Protein AF-A0A554J315-F1 (afdb_monomer_lite)

Secondary structure (DSSP, 8-state):
---------------EEEEEEEEEEEEEEEEEEEEEE-STT-EETTSPBPEEPPPPTT-----TT---EESSTT--EEEEEEEEE---SEEEEEEEEEEEESEEEEEETTEEEEEE-SS-TTSTTS-EEEEPPGGG--SS-EEEEEEEEEPPPBPTTSPBPP--TTTS--EEEEEEEEEEEEEEEEEEEEEEEEEEEEEEEEEEE-----EEPPPBPPPPPPPPPEE--SSS----S--PBPPPPPPPP----EEEE----EEEEEEEEES-EEEEEE-TT-SSS-----EEEEEEEEEEEEEEEEEEE-----EEPPPBPPPPPPPPPEE-----------------PBPPPPPPPPPP--EEEE----EEEEEEEEES-EEEEEE-

Foldseek 3Di:
DDDPDDDDDFDADDKDKDKDKDKDKDKDKDKDKDKFWADQPWAWPVRQGWDFDDDDPLQAADDPPYTWTDRAFQDFFKTKIKDKDADDAAFPWKKKKKAWQAWKWKAKLNHGFDIDDGHRSRHNVNIDMTIGDSVSDDHDMMMIMMIGGQHFDADPVRDGDRDGCNGGTTTMTMMMMTMHIQIAIAIEIEIAMEIEGEGEAAWAWEAAPEAWAFWAWAAWAQWADEDDPDDDDDPPPDAKAHTAAIADFAGTEAEAEAWIAIEAEAEAEEQADAAEAAPPPDPDDRPDYHYHYHYHFHYHYHYHWHWYIYYYHDYWGGWYWFHWDYIHYDYDDDDDDDDDDDDDDDHDHHYTGYTGHIYGTHYHYHHDYDYHYYYHYHGNHYHHHHHD

pLDDT: mean 74.11, std 17.97, range [26.83, 98.69]

Structure (mmCIF, N/CA/C/O backbone):
data_AF-A0A554J315-F1
#
_entry.id   AF-A0A554J315-F1
#
loop_
_atom_site.group_PDB
_atom_site.id
_atom_site.type_symbol
_atom_site.label_atom_id
_atom_site.label_alt_id
_atom_site.label_comp_id
_atom_site.label_asym_id
_atom_site.label_entity_id
_atom_site.label_seq_id
_atom_site.pdbx_PDB_ins_code
_atom_site.Cartn_x
_atom_site.Cartn_y
_atom_site.Cartn_z
_atom_site.occupancy
_atom_site.B_iso_or_equiv
_atom_site.auth_seq_id
_atom_site.auth_comp_id
_atom_site.auth_asym_id
_atom_site.auth_atom_id
_atom_site.pdbx_PDB_model_num
ATOM 1 N N . MET A 1 1 ? -25.855 -1.450 72.227 1.00 29.98 1 MET A N 1
ATOM 2 C CA . MET A 1 1 ? -24.622 -0.796 71.727 1.00 29.98 1 MET A CA 1
ATOM 3 C C . MET A 1 1 ? -23.909 -1.740 70.754 1.00 29.98 1 MET A C 1
ATOM 5 O O . MET A 1 1 ? -22.988 -2.445 71.145 1.00 29.98 1 MET A O 1
ATOM 9 N N . ILE A 1 2 ? -24.379 -1.819 69.505 1.00 26.83 2 ILE A N 1
ATOM 10 C CA . ILE A 1 2 ? -23.831 -2.716 68.470 1.00 26.83 2 ILE A CA 1
ATOM 11 C C . ILE A 1 2 ? -23.024 -1.870 67.480 1.00 26.83 2 ILE A C 1
ATOM 13 O O . ILE A 1 2 ? -23.511 -0.858 66.984 1.00 26.83 2 ILE A O 1
ATOM 17 N N . LYS A 1 3 ? -21.771 -2.258 67.213 1.00 32.84 3 LYS A N 1
ATOM 18 C CA . LYS A 1 3 ? -20.887 -1.546 66.279 1.00 32.84 3 LYS A CA 1
ATOM 19 C C . LYS A 1 3 ? -21.324 -1.794 64.829 1.00 32.84 3 LYS A C 1
ATOM 21 O O . LYS A 1 3 ? -20.942 -2.807 64.249 1.00 32.84 3 LYS A O 1
ATOM 26 N N . LYS A 1 4 ? -22.041 -0.845 64.217 1.00 33.31 4 LYS A N 1
ATOM 27 C CA . LYS A 1 4 ? -22.170 -0.762 62.751 1.00 33.31 4 LYS A CA 1
ATOM 28 C C . LYS A 1 4 ? -20.824 -0.317 62.154 1.00 33.31 4 LYS A C 1
ATOM 30 O O . LYS A 1 4 ? -20.512 0.868 62.114 1.00 33.31 4 LYS A O 1
ATOM 35 N N . ILE A 1 5 ? -20.009 -1.281 61.719 1.00 42.47 5 ILE A N 1
ATOM 36 C CA . ILE A 1 5 ? -18.867 -1.048 60.822 1.00 42.47 5 ILE A CA 1
ATOM 37 C C . ILE A 1 5 ? -19.324 -1.429 59.417 1.00 42.47 5 ILE A C 1
ATOM 39 O O . ILE A 1 5 ? -19.445 -2.618 59.146 1.00 42.47 5 ILE A O 1
ATOM 43 N N . LEU A 1 6 ? -19.534 -0.450 58.530 1.00 36.69 6 LEU A N 1
ATOM 44 C CA . LEU A 1 6 ? -19.439 -0.663 57.079 1.00 36.69 6 LEU A CA 1
ATOM 45 C C . LEU A 1 6 ? -19.274 0.667 56.317 1.00 36.69 6 LEU A C 1
ATO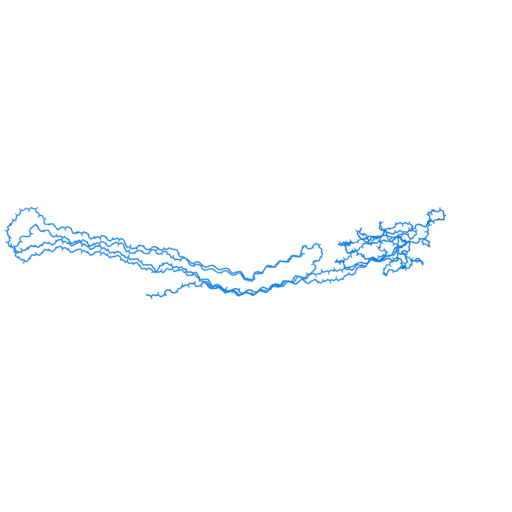M 47 O O . LEU A 1 6 ? -20.158 1.122 55.596 1.00 36.69 6 LEU A O 1
ATOM 51 N N . GLY A 1 7 ? -18.111 1.303 56.472 1.00 34.06 7 GLY A N 1
ATOM 52 C CA . GLY A 1 7 ? -17.665 2.320 55.518 1.00 34.06 7 GLY A CA 1
ATOM 53 C C . GLY A 1 7 ? -17.099 1.625 54.280 1.00 34.06 7 GLY A C 1
ATOM 54 O O . GLY A 1 7 ? -16.054 0.981 54.374 1.00 34.06 7 GLY A O 1
ATOM 55 N N . ALA A 1 8 ? -17.779 1.721 53.137 1.00 38.91 8 ALA A N 1
ATOM 56 C CA . ALA A 1 8 ? -17.305 1.131 51.888 1.00 38.91 8 ALA A CA 1
ATOM 57 C C . ALA A 1 8 ? -16.113 1.934 51.335 1.00 38.91 8 ALA A C 1
ATOM 59 O O . ALA A 1 8 ? -16.281 2.998 50.742 1.00 38.91 8 ALA A O 1
ATOM 60 N N . ALA A 1 9 ? -14.896 1.423 51.532 1.00 38.19 9 ALA A N 1
ATOM 61 C CA . ALA A 1 9 ? -13.701 1.983 50.914 1.00 38.19 9 ALA A CA 1
ATOM 62 C C . ALA A 1 9 ? -13.650 1.597 49.426 1.00 38.19 9 ALA A C 1
ATOM 64 O O . ALA A 1 9 ? -13.485 0.425 49.084 1.00 38.19 9 ALA A O 1
ATOM 65 N N . LEU A 1 10 ? -13.768 2.590 48.541 1.00 40.16 10 LEU A N 1
ATOM 66 C CA . LEU A 1 10 ? -13.570 2.418 47.103 1.00 40.16 10 LEU A CA 1
ATOM 67 C C . LEU A 1 10 ? -12.077 2.193 46.812 1.00 40.16 10 LEU A C 1
ATOM 69 O O . LEU A 1 10 ? -11.305 3.145 46.709 1.00 40.16 10 LEU A O 1
ATOM 73 N N . VAL A 1 11 ? -11.669 0.933 46.664 1.00 42.12 11 VAL A N 1
ATOM 74 C CA . VAL A 1 11 ? -10.325 0.579 46.188 1.00 42.12 11 VAL A CA 1
ATOM 75 C C . VAL A 1 11 ? -10.374 0.433 44.669 1.00 42.12 11 VAL A C 1
ATOM 77 O O . VAL A 1 11 ? -10.699 -0.631 44.142 1.00 42.12 11 VAL A O 1
ATOM 80 N N . ALA A 1 12 ? -10.060 1.518 43.960 1.00 41.19 12 ALA A N 1
ATOM 81 C CA . ALA A 1 12 ? -9.852 1.475 42.517 1.00 41.19 12 ALA A CA 1
ATOM 82 C C . ALA A 1 12 ? -8.593 0.644 42.208 1.00 41.19 12 ALA A C 1
ATOM 84 O O . ALA A 1 12 ? -7.487 0.999 42.621 1.00 41.19 12 ALA A O 1
ATOM 85 N N . GLY A 1 13 ? -8.767 -0.484 41.517 1.00 44.16 13 GLY A N 1
ATOM 86 C CA . GLY A 1 13 ? -7.667 -1.377 41.169 1.00 44.16 13 GLY A CA 1
ATOM 87 C C . GLY 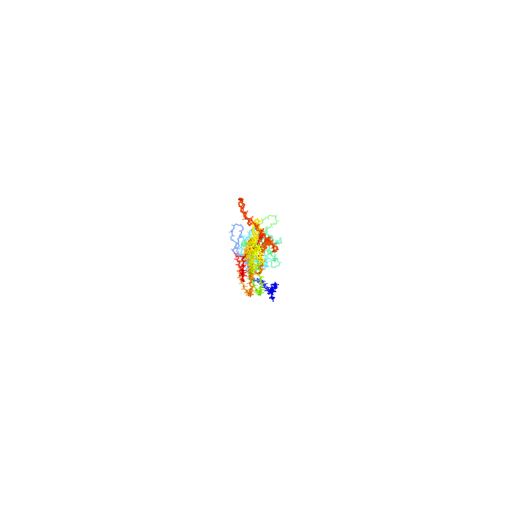A 1 13 ? -6.749 -0.780 40.104 1.00 44.16 13 GLY A C 1
ATOM 88 O O . GLY A 1 13 ? -7.203 -0.195 39.121 1.00 44.16 13 GLY A O 1
ATOM 89 N N . LEU A 1 14 ? -5.442 -0.959 40.293 1.00 43.97 14 LEU A N 1
ATOM 90 C CA . LEU A 1 14 ? -4.422 -0.567 39.325 1.00 43.97 14 LEU A CA 1
ATOM 91 C C . LEU A 1 14 ? -4.542 -1.430 38.058 1.00 43.97 14 LEU A C 1
ATOM 93 O O . LEU A 1 14 ? -4.333 -2.642 38.117 1.00 43.97 14 LEU A O 1
ATOM 97 N N . VAL A 1 15 ? -4.830 -0.808 36.914 1.00 48.94 15 VAL A N 1
ATOM 98 C CA . VAL A 1 15 ? -4.766 -1.478 35.608 1.00 48.94 15 VAL A CA 1
ATOM 99 C C . VAL A 1 15 ? -3.338 -1.390 35.082 1.00 48.94 15 VAL A C 1
ATOM 101 O O . VAL A 1 15 ? -2.873 -0.320 34.694 1.00 48.94 15 VAL A O 1
ATOM 104 N N . ALA A 1 16 ? -2.652 -2.530 35.048 1.00 48.03 16 ALA A N 1
ATOM 105 C CA . ALA A 1 16 ? -1.435 -2.697 34.267 1.00 48.03 16 ALA A CA 1
ATOM 106 C C . ALA A 1 16 ? -1.817 -3.331 32.924 1.00 48.03 16 ALA A C 1
ATOM 108 O O . ALA A 1 16 ? -2.246 -4.487 32.874 1.00 48.03 16 ALA A O 1
ATOM 109 N N . ALA A 1 17 ? -1.678 -2.555 31.851 1.00 52.97 17 ALA A N 1
ATOM 110 C CA . ALA A 1 17 ? -1.825 -3.017 30.480 1.00 52.97 17 ALA A CA 1
ATOM 111 C C . ALA A 1 17 ? -0.521 -2.744 29.727 1.00 52.97 17 ALA A C 1
ATOM 113 O O . ALA A 1 17 ? 0.014 -1.634 29.795 1.00 52.97 17 ALA A O 1
ATOM 114 N N . SER A 1 18 ? -0.018 -3.743 29.009 1.00 51.47 18 SER A N 1
ATOM 115 C CA . SER A 1 18 ? 1.083 -3.584 28.064 1.00 51.47 18 SER A CA 1
ATOM 116 C C . SER A 1 18 ? 0.592 -3.931 26.663 1.00 51.47 18 SER A C 1
ATOM 118 O O . SER A 1 18 ? 0.031 -4.997 26.409 1.00 51.47 18 SER A O 1
ATOM 120 N N . VAL A 1 19 ? 0.786 -2.982 25.750 1.00 49.41 19 VAL A N 1
ATOM 121 C CA . VAL A 1 19 ? 0.416 -3.091 24.340 1.00 49.41 19 VAL A CA 1
ATOM 122 C C . VAL A 1 19 ? 1.703 -3.048 23.536 1.00 49.41 19 VAL A C 1
ATOM 124 O O . VAL A 1 19 ? 2.463 -2.084 23.633 1.00 49.41 19 VAL A O 1
ATOM 127 N N . SER A 1 20 ? 1.950 -4.092 22.750 1.00 52.53 20 SER A N 1
ATOM 128 C CA . SER A 1 20 ? 3.015 -4.111 21.752 1.00 52.53 20 SER A CA 1
ATOM 129 C C . SER A 1 20 ? 2.384 -4.288 20.379 1.00 52.53 20 SER A C 1
ATOM 131 O O . SER A 1 20 ? 1.819 -5.341 20.074 1.00 52.53 20 SER A O 1
ATOM 133 N N . ILE A 1 21 ? 2.467 -3.234 19.568 1.00 56.38 21 ILE A N 1
ATOM 134 C CA . ILE A 1 21 ? 2.064 -3.243 18.163 1.00 56.38 21 ILE A CA 1
ATOM 135 C C . ILE A 1 21 ? 3.348 -3.181 17.348 1.00 56.38 21 ILE A C 1
ATOM 137 O O . ILE A 1 21 ? 4.077 -2.189 17.399 1.00 56.38 21 ILE A O 1
ATOM 141 N N . ALA A 1 22 ? 3.622 -4.246 16.603 1.00 59.06 22 ALA A N 1
ATOM 142 C CA . ALA A 1 22 ? 4.728 -4.298 15.662 1.00 59.06 22 ALA A CA 1
ATOM 143 C C . ALA A 1 22 ? 4.168 -4.433 14.245 1.00 59.06 22 ALA A C 1
ATOM 145 O O . ALA A 1 22 ? 3.571 -5.454 13.895 1.00 59.06 22 ALA A O 1
ATOM 146 N N . THR A 1 23 ? 4.393 -3.400 13.434 1.00 60.88 23 THR A N 1
ATOM 147 C CA . THR A 1 23 ? 4.119 -3.423 11.996 1.00 60.88 23 THR A CA 1
ATOM 148 C C . THR A 1 23 ? 5.449 -3.490 11.265 1.00 60.88 23 THR A C 1
ATOM 150 O O . THR A 1 23 ? 6.242 -2.552 11.329 1.00 60.88 23 THR A O 1
ATOM 153 N N . THR A 1 24 ? 5.699 -4.592 10.564 1.00 59.09 24 THR A N 1
ATOM 154 C CA . THR A 1 24 ? 6.864 -4.731 9.683 1.00 59.09 24 THR A CA 1
ATOM 155 C C . THR A 1 24 ? 6.383 -4.838 8.247 1.00 59.09 24 THR A C 1
ATOM 157 O O . THR A 1 24 ? 5.736 -5.824 7.889 1.00 59.09 24 THR A O 1
ATOM 160 N N . VAL A 1 25 ? 6.721 -3.835 7.437 1.00 60.22 25 VAL A N 1
ATOM 161 C CA . VAL A 1 25 ? 6.554 -3.885 5.982 1.00 60.22 25 VAL A CA 1
ATOM 162 C C . VAL A 1 25 ? 7.874 -4.374 5.406 1.00 60.22 25 VAL A C 1
ATOM 164 O O . VAL A 1 25 ? 8.872 -3.655 5.451 1.00 60.22 25 VAL A O 1
ATOM 167 N N . SER A 1 26 ? 7.897 -5.599 4.887 1.00 62.31 26 SER A N 1
ATOM 168 C CA . SER A 1 26 ? 9.020 -6.088 4.089 1.00 62.31 26 SER A CA 1
ATOM 169 C C . SER A 1 26 ? 8.635 -6.043 2.615 1.00 62.31 26 SER A C 1
ATOM 171 O O . SER A 1 26 ? 7.751 -6.769 2.158 1.00 62.31 26 SER A O 1
ATOM 173 N N . ALA A 1 27 ? 9.294 -5.157 1.871 1.00 67.12 27 ALA A N 1
ATOM 174 C CA . ALA A 1 27 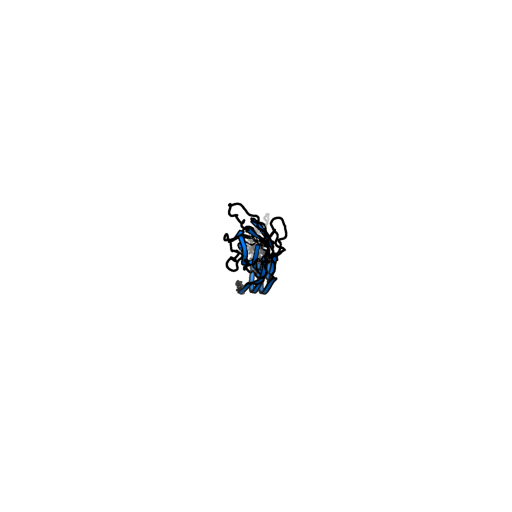? 9.253 -5.170 0.418 1.00 67.12 27 ALA A CA 1
ATOM 175 C C . ALA A 1 27 ? 10.337 -6.126 -0.090 1.00 67.12 27 ALA A C 1
ATOM 177 O O . ALA A 1 27 ? 11.508 -5.980 0.261 1.00 67.12 27 ALA A O 1
ATOM 178 N N . SER A 1 28 ? 9.952 -7.097 -0.912 1.00 81.31 28 SER A N 1
ATOM 179 C CA . SER A 1 28 ? 10.888 -7.893 -1.705 1.00 81.31 28 SER A CA 1
ATOM 180 C C . SER A 1 28 ? 10.699 -7.535 -3.171 1.00 81.31 28 SER A C 1
ATOM 182 O O . SER A 1 28 ? 9.611 -7.729 -3.716 1.00 81.31 28 SER A O 1
ATOM 184 N N . CYS A 1 29 ? 11.747 -7.011 -3.796 1.00 84.94 29 CYS A N 1
ATOM 185 C CA . CYS A 1 29 ? 11.739 -6.637 -5.203 1.00 84.94 29 CYS A CA 1
ATOM 186 C C . CYS A 1 29 ? 12.407 -7.732 -6.038 1.00 84.94 29 CYS A C 1
ATOM 188 O O . CYS A 1 29 ? 13.454 -8.262 -5.667 1.00 84.94 29 CYS A O 1
ATOM 190 N N . THR A 1 30 ? 11.758 -8.118 -7.135 1.00 91.44 30 THR A N 1
ATOM 191 C CA . THR A 1 30 ? 12.298 -9.062 -8.121 1.00 91.44 30 THR A CA 1
ATOM 192 C C . THR A 1 30 ? 12.766 -8.262 -9.337 1.00 91.44 30 THR A C 1
ATOM 194 O O . THR A 1 30 ? 11.928 -7.572 -9.924 1.00 91.44 30 THR A O 1
ATOM 197 N N . PRO A 1 31 ? 14.059 -8.316 -9.707 1.00 94.81 31 PRO A N 1
ATOM 198 C CA . PRO A 1 31 ? 14.583 -7.608 -10.868 1.00 94.81 31 PRO A CA 1
ATOM 199 C C . PRO A 1 31 ? 14.254 -8.327 -12.182 1.00 94.81 31 PRO A C 1
ATOM 201 O O . PRO A 1 31 ? 14.191 -9.556 -12.244 1.00 94.81 31 PRO A O 1
ATOM 204 N N . TYR A 1 32 ? 14.081 -7.536 -13.237 1.00 96.31 32 TYR A N 1
ATOM 205 C CA . TYR A 1 32 ? 13.777 -7.942 -14.603 1.00 96.31 32 TYR A CA 1
ATOM 206 C C . TYR A 1 32 ? 14.548 -7.064 -15.590 1.00 96.31 32 TYR A C 1
ATOM 208 O O . TYR A 1 32 ? 14.374 -5.844 -15.614 1.00 96.31 32 TYR A O 1
ATOM 216 N N . THR A 1 33 ? 15.317 -7.705 -16.466 1.00 97.94 33 THR A N 1
ATOM 217 C CA . THR A 1 33 ? 15.993 -7.055 -17.592 1.00 97.94 33 THR A CA 1
ATOM 218 C C . THR A 1 33 ? 15.163 -7.232 -18.860 1.00 97.94 33 THR A C 1
ATOM 220 O O . THR A 1 33 ? 14.896 -8.358 -19.282 1.00 97.94 33 THR A O 1
ATOM 223 N N . THR A 1 34 ? 14.782 -6.133 -19.507 1.00 98.00 34 THR A N 1
ATOM 224 C CA . THR A 1 34 ? 14.145 -6.135 -20.833 1.00 98.00 34 THR A CA 1
ATOM 225 C C . THR A 1 34 ? 15.133 -5.598 -21.862 1.00 98.00 34 THR A C 1
ATOM 227 O O . THR A 1 34 ? 15.713 -4.535 -21.671 1.00 98.00 34 THR A O 1
ATOM 230 N N . THR A 1 35 ? 15.343 -6.328 -22.957 1.00 97.94 35 THR A N 1
ATOM 231 C CA . THR A 1 35 ? 16.212 -5.905 -24.068 1.00 97.94 35 THR A CA 1
ATOM 232 C C . THR A 1 35 ? 15.373 -5.704 -25.324 1.00 97.94 35 THR A C 1
ATOM 234 O O . THR A 1 35 ? 14.628 -6.596 -25.723 1.00 97.94 35 THR A O 1
ATOM 237 N N . VAL A 1 36 ? 15.515 -4.539 -25.949 1.00 97.69 36 VAL A N 1
ATOM 238 C CA . VAL A 1 36 ? 14.801 -4.118 -27.157 1.00 97.69 36 VAL A CA 1
ATOM 239 C C . VAL A 1 36 ? 15.848 -3.741 -28.201 1.00 97.69 36 VAL A C 1
ATOM 241 O O . VAL A 1 36 ? 16.702 -2.908 -27.921 1.00 97.69 36 VAL A O 1
ATOM 244 N N . VAL A 1 37 ? 15.812 -4.347 -29.386 1.00 97.44 37 VAL A N 1
ATOM 245 C CA . VAL A 1 37 ? 16.847 -4.174 -30.423 1.00 97.44 37 VAL A CA 1
ATOM 246 C C . VAL A 1 37 ? 16.256 -3.797 -31.778 1.00 97.44 37 VAL A C 1
ATOM 248 O O . VAL A 1 37 ? 15.074 -4.036 -32.039 1.00 97.44 37 VAL A O 1
ATOM 251 N N . SER A 1 38 ? 17.087 -3.225 -32.650 1.00 96.25 38 SER A N 1
ATOM 252 C CA . SER A 1 38 ? 16.808 -3.165 -34.082 1.00 96.25 38 SER A CA 1
ATOM 253 C C . SER A 1 38 ? 16.925 -4.564 -34.696 1.00 96.25 38 SER A C 1
ATOM 255 O O . SER A 1 38 ? 17.943 -5.241 -34.559 1.00 96.25 38 SER A O 1
ATOM 257 N N . ASP A 1 39 ? 15.859 -5.020 -35.344 1.00 93.19 39 ASP A N 1
ATOM 258 C CA . ASP A 1 39 ? 15.751 -6.319 -36.013 1.00 93.19 39 ASP A CA 1
ATOM 259 C C . ASP A 1 39 ? 14.594 -6.253 -37.035 1.00 93.19 39 ASP A C 1
ATOM 261 O O . ASP A 1 39 ? 13.890 -5.246 -37.101 1.00 93.19 39 ASP A O 1
ATOM 265 N N . GLY A 1 40 ? 14.350 -7.322 -37.801 1.00 86.81 40 GLY A N 1
ATOM 266 C CA . GLY A 1 40 ? 13.271 -7.371 -38.806 1.00 86.81 40 GLY A CA 1
ATOM 267 C C . GLY A 1 40 ? 11.826 -7.307 -38.269 1.00 86.81 40 GLY A C 1
ATOM 268 O O . GLY A 1 40 ? 10.890 -7.394 -39.052 1.00 86.81 40 GLY A O 1
ATOM 269 N N . THR A 1 41 ? 11.616 -7.188 -36.955 1.00 87.00 41 THR A N 1
ATOM 270 C CA . THR A 1 41 ? 10.313 -6.892 -36.322 1.00 87.00 41 THR A CA 1
ATOM 271 C C . THR A 1 41 ? 10.166 -5.420 -35.928 1.00 87.00 41 THR A C 1
ATOM 273 O O . THR A 1 41 ? 9.101 -5.010 -35.467 1.00 87.00 41 THR A O 1
ATOM 276 N N . THR A 1 42 ? 11.218 -4.612 -36.083 1.00 86.94 42 THR A N 1
ATOM 277 C CA . THR A 1 42 ? 11.085 -3.153 -36.094 1.00 86.94 42 THR A CA 1
ATOM 278 C C . THR A 1 42 ? 10.321 -2.744 -37.354 1.00 86.94 42 THR A C 1
ATOM 280 O O . THR A 1 42 ? 10.527 -3.310 -38.427 1.00 86.94 42 THR A O 1
ATOM 283 N N . VAL A 1 43 ? 9.414 -1.776 -37.225 1.00 84.94 43 VAL A N 1
ATOM 284 C CA . VAL A 1 43 ? 8.574 -1.308 -38.336 1.00 84.94 43 VAL A CA 1
ATOM 285 C C . VAL A 1 43 ? 8.857 0.153 -38.634 1.00 84.94 43 VAL A C 1
ATOM 287 O O . VAL A 1 43 ? 9.173 0.923 -37.726 1.00 84.94 43 VAL A O 1
ATOM 290 N N . THR A 1 44 ? 8.712 0.565 -39.889 1.00 82.69 44 THR A N 1
ATOM 291 C CA . THR A 1 44 ? 8.693 1.994 -40.214 1.00 82.69 44 THR A CA 1
ATOM 292 C C . THR A 1 44 ? 7.327 2.610 -39.913 1.00 82.69 44 THR A C 1
ATOM 294 O O . THR A 1 44 ? 6.312 1.912 -39.779 1.00 82.69 44 THR A O 1
ATOM 297 N N . VAL A 1 45 ? 7.268 3.938 -39.816 1.00 72.62 45 VAL A N 1
ATOM 298 C CA . VAL A 1 45 ? 6.002 4.678 -39.715 1.00 72.62 45 VAL A CA 1
ATOM 299 C C . VAL A 1 45 ? 5.176 4.443 -40.984 1.00 72.62 45 VAL A C 1
ATOM 301 O O . VAL A 1 45 ? 5.492 4.946 -42.056 1.00 72.62 45 VAL A O 1
ATOM 304 N N . GLY A 1 46 ? 4.104 3.661 -40.846 1.00 64.06 46 GLY A N 1
ATOM 305 C CA . GLY A 1 46 ? 3.323 3.120 -41.966 1.00 64.06 46 GLY A CA 1
ATOM 306 C C . GLY A 1 46 ? 3.168 1.595 -41.919 1.00 64.06 46 GLY A C 1
ATOM 307 O O . GLY A 1 46 ? 2.294 1.055 -42.591 1.00 64.06 46 GLY A O 1
ATOM 308 N N . GLY A 1 47 ? 3.948 0.907 -41.077 1.00 66.50 47 GLY A N 1
ATOM 309 C CA . GLY A 1 47 ? 3.838 -0.535 -40.841 1.00 66.50 47 GLY A CA 1
ATOM 310 C C . GLY A 1 47 ? 4.606 -1.404 -41.838 1.00 66.50 47 GLY A C 1
ATOM 311 O O . GLY A 1 47 ? 4.312 -2.594 -41.944 1.00 66.50 47 GLY A O 1
ATOM 312 N N . VAL A 1 48 ? 5.570 -0.837 -42.570 1.00 71.56 48 VAL A N 1
ATOM 313 C CA . VAL A 1 48 ? 6.454 -1.615 -43.448 1.00 71.56 48 VAL A CA 1
ATOM 314 C C . VAL A 1 48 ? 7.518 -2.300 -42.586 1.00 71.56 48 VAL A C 1
ATOM 316 O O . VAL A 1 48 ? 8.099 -1.684 -41.691 1.00 71.56 48 VAL A O 1
ATOM 319 N N . SER A 1 49 ? 7.743 -3.591 -42.833 1.00 61.66 49 SER A N 1
ATOM 320 C CA . SER A 1 49 ? 8.835 -4.353 -42.220 1.00 61.66 49 SER A CA 1
ATOM 321 C C . SER A 1 49 ? 10.168 -3.845 -42.758 1.00 61.66 49 SER A C 1
ATOM 323 O O . SER A 1 49 ? 10.295 -3.653 -43.964 1.00 61.66 49 SER A O 1
ATOM 325 N N . THR A 1 50 ? 11.163 -3.662 -41.895 1.00 73.19 50 THR A N 1
ATOM 326 C CA . THR A 1 50 ? 12.501 -3.240 -42.329 1.00 73.19 50 THR A CA 1
ATOM 327 C C . THR A 1 50 ? 13.330 -4.413 -42.834 1.00 73.19 50 THR A C 1
ATOM 329 O O . THR A 1 50 ? 13.327 -5.477 -42.205 1.00 73.19 50 THR A O 1
ATOM 332 N N . ASP A 1 51 ? 14.113 -4.197 -43.888 1.00 77.19 51 ASP A N 1
ATOM 333 C CA . ASP A 1 51 ? 15.107 -5.170 -44.335 1.00 77.19 51 ASP A CA 1
ATOM 334 C C . ASP A 1 51 ? 16.302 -5.199 -43.376 1.00 77.19 51 ASP A C 1
ATOM 336 O O . ASP A 1 51 ? 16.813 -4.158 -42.956 1.00 77.19 51 ASP A O 1
ATOM 340 N N . VAL A 1 52 ? 16.769 -6.407 -43.041 1.00 81.56 52 VAL A N 1
ATOM 341 C CA . VAL A 1 52 ? 18.022 -6.608 -42.301 1.00 81.56 52 VAL A CA 1
ATOM 342 C C . VAL A 1 52 ? 19.186 -6.527 -43.280 1.00 81.56 52 VAL A C 1
ATOM 344 O O . VAL A 1 52 ? 19.284 -7.322 -44.217 1.00 81.56 52 VAL A O 1
ATOM 347 N N . LEU A 1 53 ? 20.081 -5.573 -43.050 1.00 84.38 53 LEU A N 1
ATOM 348 C CA . LEU A 1 53 ? 21.147 -5.225 -43.978 1.00 84.38 53 LEU A CA 1
ATOM 349 C C . LEU A 1 53 ? 22.453 -5.961 -43.674 1.00 84.38 53 LEU A C 1
ATOM 351 O O . LEU A 1 53 ? 22.812 -6.204 -42.521 1.00 84.38 53 LEU A O 1
ATOM 355 N N . VAL A 1 54 ? 23.206 -6.264 -44.733 1.00 84.88 54 VAL A N 1
ATOM 356 C CA . VAL A 1 54 ? 24.610 -6.677 -44.620 1.00 84.88 54 VAL A CA 1
ATOM 357 C C . VAL A 1 54 ? 25.464 -5.408 -44.534 1.00 84.88 54 VAL A C 1
ATOM 359 O O . VAL A 1 54 ? 25.416 -4.612 -45.479 1.00 84.88 54 VAL A O 1
ATOM 362 N N . PRO A 1 55 ? 26.248 -5.204 -43.457 1.00 81.56 55 PRO A N 1
ATOM 363 C CA . PRO A 1 55 ? 27.063 -4.005 -43.303 1.00 81.56 55 PRO A CA 1
ATOM 364 C C . PRO A 1 55 ? 28.048 -3.808 -44.456 1.00 81.56 55 PRO A C 1
ATOM 366 O O . PRO A 1 55 ? 28.749 -4.742 -44.855 1.00 81.56 55 PRO A O 1
ATOM 369 N N . VAL A 1 56 ? 28.126 -2.581 -44.971 1.00 86.12 56 VAL A N 1
ATOM 370 C CA . VAL A 1 56 ? 29.196 -2.182 -45.894 1.00 86.12 56 VAL A CA 1
ATOM 371 C C . VAL A 1 56 ? 30.527 -2.040 -45.148 1.00 86.12 56 VAL A C 1
ATOM 373 O O . VAL A 1 56 ? 30.556 -1.866 -43.933 1.00 86.12 56 VAL A O 1
ATOM 376 N N . GLY A 1 57 ? 31.653 -2.054 -45.867 1.00 88.69 57 GLY A N 1
ATOM 377 C CA . GLY A 1 57 ? 32.990 -2.038 -45.250 1.00 88.69 57 GLY A CA 1
ATOM 378 C C . GLY A 1 57 ? 33.334 -0.807 -44.392 1.00 88.69 57 GLY A C 1
ATOM 379 O O . GLY A 1 57 ? 34.318 -0.854 -43.659 1.00 88.69 57 GLY A O 1
ATOM 380 N N . ALA A 1 58 ? 32.554 0.277 -44.474 1.00 89.38 58 ALA A N 1
ATOM 381 C CA . ALA A 1 58 ? 32.703 1.464 -43.628 1.00 89.38 58 ALA A CA 1
ATOM 382 C C . ALA A 1 58 ? 31.983 1.336 -42.267 1.00 89.38 58 ALA A C 1
ATOM 384 O O . ALA A 1 58 ? 32.382 1.978 -41.292 1.00 89.38 58 ALA A O 1
ATOM 385 N N . TRP A 1 59 ? 30.949 0.492 -42.180 1.00 94.12 59 TRP A N 1
ATOM 386 C CA . TRP A 1 59 ? 30.167 0.283 -40.963 1.00 94.12 59 TRP A CA 1
ATOM 387 C C . TRP A 1 59 ? 30.955 -0.577 -39.982 1.00 94.12 59 TRP A C 1
ATOM 389 O O . TRP A 1 59 ? 31.220 -1.755 -40.222 1.00 94.12 59 TRP A O 1
ATOM 399 N N . THR A 1 60 ? 31.345 0.032 -38.866 1.00 96.31 60 THR A N 1
ATOM 400 C CA . THR A 1 60 ? 32.167 -0.617 -37.832 1.00 96.31 60 THR A CA 1
ATOM 401 C C . THR A 1 60 ? 31.536 -0.574 -36.443 1.00 96.31 60 THR A C 1
ATOM 403 O O . THR A 1 60 ? 32.040 -1.252 -35.546 1.00 96.31 60 THR A O 1
ATOM 406 N N . ALA A 1 61 ? 30.432 0.158 -36.250 1.00 97.06 61 ALA A N 1
ATOM 407 C CA . ALA A 1 61 ? 29.653 0.086 -35.017 1.00 97.06 61 ALA A CA 1
ATOM 408 C C . ALA A 1 61 ? 29.075 -1.323 -34.809 1.00 97.06 61 ALA A C 1
ATOM 410 O O . ALA A 1 61 ? 28.727 -2.027 -35.761 1.00 97.06 61 ALA A O 1
ATOM 411 N N . SER A 1 62 ? 29.005 -1.747 -33.547 1.00 95.94 62 SER A N 1
ATOM 412 C CA . SER A 1 62 ? 28.683 -3.126 -33.182 1.00 95.94 62 SER A CA 1
ATOM 413 C C . SER A 1 62 ? 27.948 -3.161 -31.850 1.00 95.94 62 SER A C 1
ATOM 415 O O . SER A 1 62 ? 28.540 -3.000 -30.783 1.00 95.94 62 SER A O 1
ATOM 417 N N . ILE A 1 63 ? 26.640 -3.401 -31.927 1.00 97.25 63 ILE A N 1
ATOM 418 C CA . ILE A 1 63 ? 25.727 -3.437 -30.785 1.00 97.25 63 ILE A CA 1
ATOM 419 C C . ILE A 1 63 ? 25.250 -4.889 -30.603 1.00 97.25 63 ILE A C 1
ATOM 421 O O . ILE A 1 63 ? 24.421 -5.368 -31.381 1.00 97.25 63 ILE A O 1
ATOM 425 N N . PRO A 1 64 ? 25.763 -5.639 -29.604 1.00 97.12 64 PRO A N 1
ATOM 426 C CA . PRO A 1 64 ? 25.506 -7.073 -29.491 1.00 97.12 64 PRO A CA 1
ATOM 427 C C . PRO A 1 64 ? 24.024 -7.426 -29.315 1.00 97.12 64 PRO A C 1
ATOM 429 O O . PRO A 1 64 ? 23.398 -7.078 -28.305 1.00 97.12 64 PRO A O 1
ATOM 432 N N . GLY A 1 65 ? 23.502 -8.185 -30.282 1.00 95.38 65 GLY A N 1
ATOM 433 C CA . GLY A 1 65 ? 22.108 -8.634 -30.358 1.00 95.38 65 GLY A CA 1
ATOM 434 C C . GLY A 1 65 ? 21.218 -7.790 -31.274 1.00 95.38 65 GLY A C 1
ATOM 435 O O . GLY A 1 65 ? 20.100 -8.210 -31.548 1.00 95.38 65 GLY A O 1
ATOM 436 N N . ALA A 1 66 ? 21.704 -6.648 -31.763 1.00 96.88 66 ALA A N 1
ATOM 437 C CA . ALA A 1 66 ? 21.011 -5.813 -32.736 1.00 96.88 66 ALA A CA 1
ATOM 438 C C . ALA A 1 66 ? 21.483 -6.104 -34.171 1.00 96.88 66 ALA A C 1
ATOM 440 O O . ALA A 1 66 ? 22.585 -6.607 -34.394 1.00 96.88 66 ALA A O 1
ATOM 441 N N . SER A 1 67 ? 20.633 -5.783 -35.143 1.00 95.69 67 SER A N 1
ATOM 442 C CA . SER A 1 67 ? 20.909 -5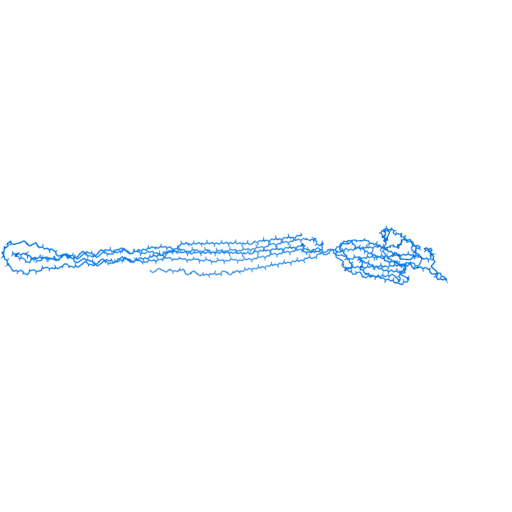.863 -36.580 1.00 95.69 67 SER A CA 1
ATOM 443 C C . SER A 1 67 ? 20.753 -4.491 -37.225 1.00 95.69 67 SER A C 1
ATOM 445 O O . SER A 1 67 ? 19.898 -3.707 -36.810 1.00 95.69 67 SER A O 1
ATOM 447 N N . TRP A 1 68 ? 21.553 -4.215 -38.254 1.00 95.44 68 TRP A N 1
ATOM 448 C CA . TRP A 1 68 ? 21.362 -3.039 -39.096 1.00 95.44 68 TRP A CA 1
ATOM 449 C C . TRP A 1 68 ? 20.067 -3.180 -39.896 1.00 95.44 68 TRP A C 1
ATOM 451 O O . TRP A 1 68 ? 19.844 -4.221 -40.517 1.00 95.44 68 TRP A O 1
ATOM 461 N N . ILE A 1 69 ? 19.225 -2.149 -39.872 1.00 94.62 69 ILE A N 1
ATOM 462 C CA . ILE A 1 69 ? 17.925 -2.128 -40.551 1.00 94.62 69 ILE A CA 1
ATOM 463 C C . ILE A 1 69 ? 17.711 -0.834 -41.338 1.00 94.62 69 ILE A C 1
ATOM 465 O O . ILE A 1 69 ? 18.185 0.225 -40.928 1.00 94.62 69 ILE A O 1
ATOM 469 N N . TRP A 1 70 ? 16.955 -0.911 -42.435 1.00 92.75 70 TRP A N 1
ATOM 470 C CA . TRP A 1 70 ? 16.419 0.260 -43.140 1.00 92.75 70 TRP A CA 1
ATOM 471 C C . TRP A 1 70 ? 15.133 -0.086 -43.917 1.00 92.75 70 TRP A C 1
ATOM 473 O O . TRP A 1 70 ? 14.743 -1.252 -43.986 1.00 92.75 70 TRP A O 1
ATOM 483 N N . ALA A 1 71 ? 14.454 0.924 -44.471 1.00 86.88 71 ALA A N 1
ATOM 484 C CA . ALA A 1 71 ? 13.227 0.759 -45.259 1.00 86.88 71 ALA A CA 1
ATOM 485 C C . ALA A 1 71 ? 13.514 0.251 -46.686 1.00 86.88 71 ALA A C 1
ATOM 487 O O . ALA A 1 71 ? 13.008 -0.788 -47.095 1.00 86.88 71 ALA A O 1
ATOM 488 N N . ASN A 1 72 ? 14.364 0.976 -47.418 1.00 83.44 72 ASN A N 1
ATOM 489 C CA . ASN A 1 72 ? 14.933 0.588 -48.708 1.00 83.44 72 ASN A CA 1
ATOM 490 C C . ASN A 1 72 ? 16.397 1.070 -48.754 1.00 83.44 72 ASN A C 1
ATOM 492 O O . ASN A 1 72 ? 16.623 2.280 -48.773 1.00 83.44 72 ASN A O 1
ATOM 496 N N . PRO A 1 73 ? 17.401 0.176 -48.699 1.00 73.00 73 PRO A N 1
ATOM 497 C CA . PRO A 1 73 ? 18.778 0.527 -48.327 1.00 73.00 73 PRO A CA 1
ATOM 498 C C . PRO A 1 73 ? 19.479 1.605 -49.173 1.00 73.00 73 PRO A C 1
ATOM 500 O O . PRO A 1 73 ? 20.466 2.167 -48.708 1.00 73.00 73 PRO A O 1
ATOM 503 N N . ALA A 1 74 ? 19.015 1.881 -50.396 1.00 74.12 74 ALA A N 1
ATOM 504 C CA . ALA A 1 74 ? 19.601 2.890 -51.287 1.00 74.12 74 ALA A CA 1
ATOM 505 C C . ALA A 1 74 ? 18.942 4.284 -51.197 1.00 74.12 74 ALA A C 1
ATOM 507 O O . ALA A 1 74 ? 19.435 5.225 -51.819 1.00 74.12 74 ALA A O 1
ATOM 508 N N . ASP A 1 75 ? 17.839 4.436 -50.459 1.00 81.00 75 ASP A N 1
ATOM 509 C CA . ASP A 1 75 ? 17.065 5.680 -50.470 1.00 81.00 75 ASP A CA 1
ATOM 510 C C . ASP A 1 75 ? 17.682 6.735 -49.539 1.00 81.00 75 ASP A C 1
ATOM 512 O O . ASP A 1 75 ? 17.939 6.491 -48.355 1.00 81.00 75 ASP A O 1
ATOM 516 N N . ALA A 1 76 ? 17.919 7.930 -50.086 1.00 87.50 76 ALA A N 1
ATOM 517 C CA . ALA A 1 76 ? 18.340 9.108 -49.333 1.00 87.50 76 ALA A CA 1
ATOM 518 C C . ALA A 1 76 ? 17.135 9.836 -48.715 1.00 87.50 76 ALA A C 1
ATOM 520 O O . ALA A 1 76 ? 16.055 9.885 -49.304 1.00 87.50 76 ALA A O 1
ATOM 521 N N . GLY A 1 77 ? 17.345 10.470 -47.561 1.00 90.38 77 GLY A N 1
ATOM 522 C CA . GLY A 1 77 ? 16.321 11.212 -46.829 1.00 90.38 77 GLY A CA 1
ATOM 523 C C . GLY A 1 77 ? 16.018 10.643 -45.443 1.00 90.38 77 GLY A C 1
ATOM 524 O O . GLY A 1 77 ? 16.777 9.851 -44.882 1.00 90.38 77 GLY A O 1
ATOM 525 N N . THR A 1 78 ? 14.908 11.110 -44.870 1.00 93.50 78 THR A N 1
ATOM 526 C CA . THR A 1 78 ? 14.510 10.824 -43.487 1.00 93.50 78 THR A CA 1
ATOM 527 C C . THR A 1 78 ? 13.559 9.634 -43.399 1.00 93.50 78 THR A C 1
ATOM 529 O O . THR A 1 78 ? 12.456 9.685 -43.937 1.00 93.50 78 THR A O 1
ATOM 532 N N . GLU A 1 79 ? 13.939 8.629 -42.614 1.00 93.44 79 GLU A N 1
ATOM 533 C CA . GLU A 1 79 ? 13.112 7.481 -42.247 1.00 93.44 79 GLU A CA 1
ATOM 534 C C . GLU A 1 79 ? 12.777 7.482 -40.750 1.00 93.44 79 GLU A C 1
ATOM 536 O O . GLU A 1 79 ? 13.525 7.990 -39.910 1.00 93.44 79 GLU A O 1
ATOM 541 N N . MET A 1 80 ? 11.629 6.901 -40.395 1.00 94.88 80 MET A N 1
ATOM 542 C CA . MET A 1 80 ? 11.177 6.793 -39.004 1.00 94.88 80 MET A CA 1
ATOM 543 C C . MET A 1 80 ? 10.870 5.345 -38.637 1.00 94.88 80 MET A C 1
ATOM 545 O O . MET A 1 80 ? 9.992 4.726 -39.236 1.00 94.88 80 MET A O 1
ATOM 549 N N . PHE A 1 81 ? 11.526 4.855 -37.590 1.00 95.25 81 PHE A N 1
ATOM 550 C CA . PHE A 1 81 ? 11.446 3.486 -37.091 1.00 95.25 81 PHE A CA 1
ATOM 551 C C . PHE A 1 81 ? 10.772 3.457 -35.720 1.00 95.25 81 PHE A C 1
ATOM 553 O O . PHE A 1 81 ? 11.244 4.114 -34.792 1.00 95.25 81 PHE A O 1
ATOM 560 N N . ASP A 1 82 ? 9.711 2.665 -35.579 1.00 94.56 82 ASP A N 1
ATOM 561 C CA . ASP A 1 82 ? 8.986 2.452 -34.328 1.00 94.56 82 ASP A CA 1
ATOM 562 C C . ASP A 1 82 ? 9.187 1.021 -33.810 1.00 94.56 82 ASP A C 1
ATOM 564 O O . ASP A 1 82 ? 9.046 0.031 -34.535 1.00 94.56 82 ASP A O 1
ATOM 568 N N . LYS A 1 83 ? 9.483 0.909 -32.512 1.00 95.00 83 LYS A N 1
ATOM 569 C CA . LYS A 1 83 ? 9.606 -0.362 -31.791 1.00 95.00 83 LYS A CA 1
ATOM 570 C C . LYS A 1 83 ? 8.786 -0.302 -30.507 1.00 95.00 83 LYS A C 1
ATOM 572 O O . LYS A 1 83 ? 9.093 0.466 -29.593 1.00 95.00 83 LYS A O 1
ATOM 577 N N . THR A 1 84 ? 7.732 -1.111 -30.445 1.00 95.38 84 THR A N 1
ATOM 578 C CA . THR A 1 84 ? 6.861 -1.219 -29.271 1.00 95.38 84 THR A CA 1
ATOM 579 C C . THR A 1 84 ? 7.317 -2.348 -28.350 1.00 95.38 84 THR A C 1
ATOM 581 O O . THR A 1 84 ? 7.742 -3.407 -28.809 1.00 95.38 84 THR A O 1
ATOM 584 N N . PHE A 1 85 ? 7.244 -2.130 -27.038 1.00 96.88 85 PHE A N 1
ATOM 585 C CA . PHE A 1 85 ? 7.629 -3.123 -26.033 1.00 96.88 85 PHE A CA 1
ATOM 586 C C . PHE A 1 85 ? 6.874 -2.930 -24.713 1.00 96.88 85 PHE A C 1
ATOM 588 O O . PHE A 1 85 ? 6.266 -1.891 -24.459 1.00 96.88 85 PHE A O 1
ATOM 595 N N . THR A 1 86 ? 6.929 -3.942 -23.852 1.00 96.75 86 THR A N 1
ATOM 596 C CA . THR A 1 86 ? 6.379 -3.932 -22.489 1.00 96.75 86 THR A CA 1
ATOM 597 C C . THR A 1 86 ? 7.404 -4.531 -21.537 1.00 96.75 86 THR A C 1
ATOM 599 O O . THR A 1 86 ? 8.063 -5.503 -21.902 1.00 96.75 86 THR A O 1
ATOM 602 N N . PHE A 1 87 ? 7.482 -4.025 -20.311 1.00 94.81 87 PHE A N 1
ATOM 603 C CA . PHE A 1 87 ? 8.300 -4.583 -19.232 1.00 94.81 87 PHE A CA 1
ATOM 604 C C . PHE A 1 87 ? 7.493 -4.570 -17.917 1.00 94.81 87 PHE A C 1
ATOM 606 O O . PHE A 1 87 ? 6.535 -3.797 -17.800 1.00 94.81 87 PHE A O 1
ATOM 613 N N . PRO A 1 88 ? 7.810 -5.437 -16.942 1.00 93.38 88 PRO A N 1
ATOM 614 C CA . PRO A 1 88 ? 7.119 -5.473 -15.658 1.00 93.38 88 PRO A CA 1
ATOM 615 C C . PRO A 1 88 ? 7.756 -4.515 -14.634 1.00 93.38 88 PRO A C 1
ATOM 617 O O . PRO A 1 88 ? 8.968 -4.349 -14.596 1.00 93.38 88 PRO A O 1
ATOM 620 N N . GLY A 1 89 ? 6.950 -3.955 -13.730 1.00 90.81 89 GLY A N 1
ATOM 621 C CA . GLY A 1 89 ? 7.461 -3.201 -12.577 1.00 90.81 89 GLY A CA 1
ATOM 622 C C . GLY A 1 89 ? 7.911 -1.767 -12.883 1.00 90.81 89 GLY A C 1
ATOM 623 O O . GLY A 1 89 ? 7.489 -1.162 -13.867 1.00 90.81 89 GLY A O 1
ATOM 624 N N . ALA A 1 90 ? 8.721 -1.201 -11.988 1.00 92.44 90 ALA A N 1
ATOM 625 C CA . ALA A 1 90 ? 9.258 0.156 -12.099 1.00 92.44 90 ALA A CA 1
ATOM 626 C C . ALA A 1 90 ? 10.686 0.131 -12.661 1.00 92.44 90 ALA A C 1
ATOM 628 O O . ALA A 1 90 ? 11.482 -0.709 -12.252 1.00 92.44 90 ALA A O 1
ATOM 629 N N . VAL A 1 91 ? 11.021 1.054 -13.568 1.00 96.06 91 VAL A N 1
ATOM 630 C CA . VAL A 1 91 ? 12.375 1.166 -14.144 1.00 96.06 91 VAL A CA 1
ATOM 631 C C . VAL A 1 91 ? 13.372 1.614 -13.075 1.00 96.06 91 VAL A C 1
ATOM 633 O O . VAL A 1 91 ? 13.160 2.637 -12.423 1.00 96.06 91 VAL A O 1
ATOM 636 N N . THR A 1 92 ? 14.468 0.873 -12.923 1.00 96.56 92 THR A N 1
ATOM 637 C CA . THR A 1 92 ? 15.583 1.198 -12.018 1.00 96.56 92 THR A CA 1
ATOM 638 C C . THR A 1 92 ? 16.757 1.824 -12.767 1.00 96.56 92 THR A C 1
ATOM 640 O O . THR A 1 92 ? 17.382 2.755 -12.259 1.00 96.56 92 THR A O 1
ATOM 643 N N . SER A 1 93 ? 17.015 1.390 -14.001 1.00 98.12 93 SER A N 1
ATOM 644 C CA . SER A 1 93 ? 17.909 2.056 -14.952 1.00 98.12 93 SER A CA 1
ATOM 645 C C . SER A 1 93 ? 17.532 1.699 -16.391 1.00 98.12 93 SER A C 1
ATOM 647 O O . SER A 1 93 ? 16.854 0.705 -16.646 1.00 98.12 93 SER A O 1
ATOM 649 N N . ALA A 1 94 ? 17.961 2.512 -17.354 1.00 98.62 94 ALA A N 1
ATOM 650 C CA . ALA A 1 94 ? 17.835 2.176 -18.763 1.00 98.62 94 ALA A CA 1
ATOM 651 C C . ALA A 1 94 ? 18.951 2.826 -19.584 1.00 98.62 94 ALA A C 1
ATOM 653 O O . ALA A 1 94 ? 19.312 3.978 -19.337 1.00 98.62 94 ALA A O 1
ATOM 654 N N . THR A 1 95 ? 19.459 2.099 -20.577 1.00 98.69 95 THR A N 1
ATOM 655 C CA . THR A 1 95 ? 20.550 2.540 -21.455 1.00 98.69 95 THR A CA 1
ATOM 656 C C . THR A 1 95 ? 20.208 2.220 -22.902 1.00 98.69 95 THR A C 1
ATOM 658 O O . THR A 1 95 ? 19.862 1.081 -23.216 1.00 98.69 95 THR A O 1
ATOM 661 N N . LEU A 1 96 ? 20.306 3.221 -23.774 1.00 98.69 96 LEU A N 1
ATOM 662 C CA . LEU A 1 96 ? 20.172 3.095 -25.221 1.00 98.69 96 LEU A CA 1
ATOM 663 C C . LEU A 1 96 ? 21.550 3.222 -25.872 1.00 98.69 96 LEU A C 1
ATOM 665 O O . LEU A 1 96 ? 22.108 4.313 -25.870 1.00 98.69 96 LEU A O 1
ATOM 669 N N . ASP A 1 97 ? 22.036 2.149 -26.485 1.00 98.69 97 ASP A N 1
ATOM 670 C CA . ASP A 1 97 ? 23.147 2.193 -27.438 1.00 98.69 97 ASP A CA 1
ATOM 671 C C . ASP A 1 97 ? 22.582 2.376 -28.856 1.00 98.69 97 ASP A C 1
ATOM 673 O O . ASP A 1 97 ? 21.597 1.715 -29.213 1.00 98.69 97 ASP A O 1
ATOM 677 N N . ILE A 1 98 ? 23.183 3.243 -29.675 1.00 98.44 98 ILE A N 1
ATOM 678 C CA . ILE A 1 98 ? 22.712 3.517 -31.043 1.00 98.44 98 ILE A CA 1
ATOM 679 C C . ILE A 1 98 ? 23.848 3.914 -32.002 1.00 98.44 98 ILE A C 1
ATOM 681 O O . ILE A 1 98 ? 24.803 4.582 -31.619 1.00 98.44 98 ILE A O 1
ATOM 685 N N . ALA A 1 99 ? 23.727 3.486 -33.257 1.00 97.94 99 ALA A N 1
ATOM 686 C CA . ALA A 1 99 ? 24.564 3.859 -34.393 1.00 97.94 99 ALA A CA 1
ATOM 687 C C . ALA A 1 99 ? 23.687 4.004 -35.649 1.00 97.94 99 ALA A C 1
ATOM 689 O O . ALA A 1 99 ? 22.737 3.238 -35.834 1.00 97.94 99 ALA A O 1
ATOM 690 N N . VAL A 1 100 ? 23.978 4.983 -36.508 1.00 96.75 100 VAL A N 1
ATOM 691 C CA . VAL A 1 100 ? 23.164 5.315 -37.695 1.00 96.75 100 VAL A CA 1
ATOM 692 C C . VAL A 1 100 ? 24.054 5.776 -38.850 1.00 96.75 100 VAL A C 1
ATOM 694 O O . VAL A 1 100 ? 25.065 6.433 -38.625 1.00 96.75 100 VAL A O 1
ATOM 697 N N . ASP A 1 101 ? 23.665 5.455 -40.084 1.00 95.00 101 ASP A N 1
ATOM 698 C CA . ASP A 1 101 ? 24.183 6.096 -41.297 1.00 95.00 101 ASP A CA 1
ATOM 699 C C . ASP A 1 101 ? 23.085 7.021 -41.876 1.00 95.00 101 ASP A C 1
ATOM 701 O O . ASP A 1 101 ? 22.083 6.520 -42.390 1.00 95.00 101 ASP A O 1
ATOM 705 N N . ASN A 1 102 ? 23.126 8.355 -41.717 1.00 92.56 102 ASN A N 1
ATOM 706 C CA . ASN A 1 102 ? 24.167 9.200 -41.094 1.00 92.56 102 ASN A CA 1
ATOM 707 C C . ASN A 1 102 ? 23.756 9.798 -39.738 1.00 92.56 102 ASN A C 1
ATOM 709 O O . ASN A 1 102 ? 24.458 9.654 -38.739 1.00 92.56 102 ASN A O 1
ATOM 713 N N . THR A 1 103 ? 22.631 10.520 -39.705 1.00 97.00 103 THR A N 1
ATOM 714 C CA . THR A 1 103 ? 22.218 11.352 -38.560 1.00 97.00 103 THR A CA 1
ATOM 715 C C . THR A 1 103 ? 20.911 10.858 -37.965 1.00 97.00 103 THR A C 1
ATOM 717 O O . THR A 1 103 ? 20.134 10.175 -38.638 1.00 97.00 103 THR A O 1
ATOM 720 N N . TYR A 1 104 ? 20.637 11.181 -36.700 1.00 98.12 104 TYR A N 1
ATOM 721 C CA . TYR A 1 104 ? 19.425 10.700 -36.044 1.00 98.12 104 TYR A CA 1
ATOM 722 C C . TYR A 1 104 ? 18.939 11.548 -34.865 1.00 98.12 104 TYR A C 1
ATOM 724 O O . TYR A 1 104 ? 19.652 12.359 -34.278 1.00 98.12 104 TYR A O 1
ATOM 732 N N . SER A 1 105 ? 17.695 11.289 -34.468 1.00 98.44 105 SER A N 1
ATOM 733 C CA . SER A 1 105 ? 17.130 11.667 -33.172 1.00 98.44 105 SER A CA 1
ATOM 734 C C . SER A 1 105 ? 16.237 10.547 -32.637 1.00 98.44 105 SER A C 1
ATOM 736 O O . SER A 1 105 ? 15.605 9.822 -33.406 1.00 98.44 105 SER A O 1
ATOM 738 N N . VAL A 1 106 ? 16.189 10.385 -31.315 1.00 98.56 106 VAL A N 1
ATOM 739 C CA . VAL A 1 106 ? 15.424 9.324 -30.648 1.00 98.56 106 VAL A CA 1
ATOM 740 C C . VAL A 1 106 ? 14.459 9.907 -29.630 1.00 98.56 106 VAL A C 1
ATOM 742 O O . VAL A 1 106 ? 14.821 10.764 -28.818 1.00 98.56 106 VAL A O 1
ATOM 745 N N . THR A 1 107 ? 13.235 9.383 -29.626 1.00 98.56 107 THR A N 1
ATOM 746 C CA . THR A 1 107 ? 12.242 9.648 -28.584 1.00 98.56 107 THR A CA 1
ATOM 747 C C . THR A 1 107 ? 11.691 8.351 -27.994 1.00 98.56 107 THR A C 1
ATOM 749 O O . THR A 1 107 ? 11.544 7.346 -28.687 1.00 98.56 107 THR A O 1
ATOM 752 N N . LEU A 1 108 ? 11.355 8.376 -26.706 1.00 98.50 108 LEU A N 1
ATOM 753 C CA . LEU A 1 108 ? 10.653 7.309 -25.999 1.00 98.50 108 LEU A CA 1
ATOM 754 C C . LEU A 1 108 ? 9.327 7.869 -25.481 1.00 98.50 108 LEU A C 1
ATOM 756 O O . LEU A 1 108 ? 9.310 8.793 -24.665 1.00 98.50 108 LEU A O 1
ATOM 760 N N . ASN A 1 109 ? 8.212 7.342 -25.991 1.00 97.81 109 ASN A N 1
ATOM 761 C CA . ASN A 1 109 ? 6.860 7.850 -25.718 1.00 97.81 109 ASN A CA 1
ATOM 762 C C . ASN A 1 109 ? 6.708 9.367 -25.991 1.00 97.81 109 ASN A C 1
ATOM 764 O O . ASN A 1 109 ? 5.952 10.055 -25.311 1.00 97.81 109 ASN A O 1
ATOM 768 N N . GLY A 1 110 ? 7.459 9.897 -26.965 1.00 97.19 110 GLY A N 1
ATOM 769 C CA . GLY A 1 110 ? 7.510 11.327 -27.301 1.00 97.19 110 GLY A CA 1
ATOM 770 C C . GLY A 1 110 ? 8.508 12.165 -26.486 1.00 97.19 110 GLY A C 1
ATOM 771 O O . GLY A 1 110 ? 8.772 13.305 -26.858 1.00 97.19 110 GLY A O 1
ATOM 772 N N . ASN A 1 111 ? 9.115 11.619 -25.428 1.00 98.06 111 ASN A N 1
ATOM 773 C CA . ASN A 1 111 ? 10.182 12.289 -24.679 1.00 98.06 111 ASN A CA 1
ATOM 774 C C . ASN A 1 111 ? 11.520 12.123 -25.409 1.00 98.06 111 ASN A C 1
ATOM 776 O O . ASN A 1 111 ? 11.862 11.005 -25.790 1.00 98.06 111 ASN A O 1
ATOM 780 N N . ALA A 1 112 ? 12.292 13.197 -25.581 1.00 98.31 112 ALA A N 1
ATOM 781 C CA . ALA A 1 112 ? 13.614 13.123 -26.207 1.00 98.31 112 ALA A CA 1
ATOM 782 C C . ALA A 1 112 ? 14.595 12.277 -25.372 1.00 98.31 112 ALA A C 1
ATOM 784 O O . ALA A 1 112 ? 14.643 12.405 -24.148 1.00 98.31 112 ALA A O 1
ATOM 785 N N . VAL A 1 113 ? 15.371 11.425 -26.048 1.00 98.38 113 VAL A N 1
ATOM 786 C CA . VAL A 1 113 ? 16.396 10.560 -25.435 1.00 98.38 113 VAL A CA 1
ATOM 787 C C . VAL A 1 113 ? 17.802 11.004 -25.837 1.00 98.38 113 VAL A C 1
ATOM 789 O O . VAL A 1 113 ? 18.658 11.169 -24.974 1.00 98.38 113 VAL A O 1
ATOM 792 N N . GLY A 1 114 ? 18.026 11.224 -27.133 1.00 97.94 114 GLY A N 1
ATOM 793 C CA . GLY A 1 114 ? 19.330 11.566 -27.695 1.00 97.94 114 GLY A CA 1
ATOM 794 C C . GLY A 1 114 ? 19.243 11.865 -29.191 1.00 97.94 114 GLY A C 1
ATOM 795 O O . GLY A 1 114 ? 18.190 11.674 -29.805 1.00 97.94 114 GLY A O 1
ATOM 796 N N . SER A 1 115 ? 20.328 12.372 -29.763 1.00 98.25 115 SER A N 1
ATOM 797 C CA . SER A 1 115 ? 20.443 12.736 -31.177 1.00 98.25 115 SER A CA 1
ATOM 798 C C . SER A 1 115 ? 21.893 13.047 -31.518 1.00 98.25 115 SER A C 1
ATOM 800 O O . SER A 1 115 ? 22.523 13.799 -30.768 1.00 98.25 115 SER A O 1
ATOM 802 N N . ASP A 1 116 ? 22.352 12.609 -32.684 1.00 98.00 116 ASP A N 1
ATOM 803 C CA . ASP A 1 116 ? 23.608 13.067 -33.271 1.00 98.00 116 ASP A CA 1
ATOM 804 C C . ASP A 1 116 ? 23.389 13.516 -34.729 1.00 98.00 116 ASP A C 1
ATOM 806 O O . ASP A 1 116 ? 22.623 12.915 -35.489 1.00 98.00 116 ASP A O 1
ATOM 810 N N . LEU A 1 117 ? 24.018 14.639 -35.091 1.00 96.25 117 LEU A N 1
ATOM 811 C CA . LEU A 1 117 ? 23.889 15.309 -36.393 1.00 96.25 117 LEU A CA 1
ATOM 812 C C . LEU A 1 117 ? 25.187 15.269 -37.221 1.00 96.25 117 LEU A C 1
ATOM 814 O O . LEU A 1 117 ? 25.284 15.943 -38.247 1.00 96.25 117 LEU A O 1
ATOM 818 N N . THR A 1 118 ? 26.189 14.518 -36.773 1.00 94.50 118 THR A N 1
ATOM 819 C CA . THR A 1 118 ? 27.442 14.260 -37.483 1.00 94.50 118 THR A CA 1
ATOM 820 C C . THR A 1 118 ? 27.298 13.088 -38.458 1.00 94.50 118 THR A C 1
ATOM 822 O O . THR A 1 118 ? 26.358 12.305 -38.400 1.00 94.50 118 THR A O 1
ATOM 825 N N . GLU A 1 119 ? 28.211 12.991 -39.421 1.00 89.00 119 GLU A N 1
ATOM 826 C CA . GLU A 1 119 ? 28.066 12.086 -40.568 1.00 89.00 119 GLU A CA 1
ATOM 827 C C . GLU A 1 119 ? 28.419 10.617 -40.260 1.00 89.00 119 GLU A C 1
ATOM 829 O O . GLU A 1 119 ? 27.926 9.715 -40.934 1.00 89.00 119 GLU A O 1
ATOM 834 N N . PHE A 1 120 ? 29.260 10.366 -39.247 1.00 91.81 120 PHE A N 1
ATOM 835 C CA . PHE A 1 120 ? 30.012 9.109 -39.077 1.00 91.81 120 PHE A CA 1
ATOM 836 C C . PHE A 1 120 ? 29.519 8.207 -37.930 1.00 91.81 120 PHE A C 1
ATOM 838 O O . PHE A 1 120 ? 30.284 7.386 -37.400 1.00 91.81 120 PHE A O 1
ATOM 845 N N . ASN A 1 121 ? 28.237 8.317 -37.570 1.00 93.25 121 ASN A N 1
ATOM 846 C CA . ASN A 1 121 ? 27.618 7.581 -36.458 1.00 93.25 121 ASN A CA 1
ATOM 847 C C . ASN A 1 121 ? 27.464 6.068 -36.705 1.00 93.25 121 ASN A C 1
ATOM 849 O O . ASN A 1 121 ? 26.995 5.328 -35.845 1.00 93.25 121 ASN A O 1
ATOM 853 N N . PHE A 1 122 ? 27.888 5.581 -37.872 1.00 94.38 122 PHE A N 1
ATOM 854 C CA . PHE A 1 122 ? 27.958 4.164 -38.234 1.00 94.38 122 PHE A CA 1
ATOM 855 C C . PHE A 1 122 ? 29.301 3.499 -37.886 1.00 94.38 122 PHE A C 1
ATOM 857 O O . PHE A 1 122 ? 29.504 2.296 -38.108 1.00 94.38 122 PHE A O 1
ATOM 864 N N . THR A 1 123 ? 30.255 4.268 -37.361 1.00 96.50 123 THR A N 1
ATOM 865 C CA . THR A 1 123 ? 31.580 3.771 -36.974 1.00 96.50 123 THR A CA 1
ATOM 866 C C . THR A 1 123 ? 31.633 3.366 -35.502 1.00 96.50 123 THR A C 1
ATOM 868 O O . THR A 1 123 ? 30.888 3.890 -34.682 1.00 96.50 123 THR A O 1
ATOM 871 N N . LEU A 1 124 ? 32.562 2.480 -35.124 1.00 95.31 124 LEU A N 1
ATOM 872 C CA . LEU A 1 124 ? 32.732 2.065 -33.720 1.00 95.31 124 LEU A CA 1
ATOM 873 C C . LEU A 1 124 ? 33.011 3.244 -32.766 1.00 95.31 124 LEU A C 1
ATOM 875 O O . LEU A 1 124 ? 32.705 3.159 -31.582 1.00 95.31 124 LEU A O 1
ATOM 879 N N . ALA A 1 125 ? 33.604 4.325 -33.279 1.00 95.38 125 ALA A N 1
ATOM 880 C CA . ALA A 1 125 ? 33.906 5.534 -32.516 1.00 95.38 125 ALA A CA 1
ATOM 881 C C . ALA A 1 125 ? 32.772 6.579 -32.528 1.00 95.38 125 ALA A C 1
ATOM 883 O O . ALA A 1 125 ? 32.806 7.486 -31.703 1.00 95.38 125 ALA A O 1
ATOM 884 N N . GLY A 1 126 ? 31.810 6.459 -33.452 1.00 94.75 126 GLY A N 1
ATOM 885 C CA . GLY A 1 126 ? 30.614 7.305 -33.559 1.00 94.75 126 GLY A CA 1
ATOM 886 C C . GLY A 1 126 ? 29.335 6.632 -33.046 1.00 94.75 126 GLY A C 1
ATOM 887 O O . GLY A 1 126 ? 28.250 7.157 -33.244 1.00 94.75 126 GLY A O 1
ATOM 888 N N . GLN A 1 127 ? 29.441 5.458 -32.420 1.00 96.06 127 GLN A N 1
ATOM 889 C CA . GLN A 1 127 ? 28.319 4.849 -31.713 1.00 96.06 127 GLN A CA 1
ATOM 890 C C . GLN A 1 127 ? 28.083 5.589 -30.390 1.00 96.06 127 GLN A C 1
ATOM 892 O O . GLN A 1 127 ? 28.990 5.690 -29.561 1.00 96.06 127 GLN A O 1
ATOM 897 N N . ASP A 1 128 ? 26.847 6.015 -30.159 1.00 98.38 128 ASP A N 1
ATOM 898 C CA . ASP A 1 128 ? 26.428 6.694 -28.938 1.00 98.38 128 ASP A CA 1
ATOM 899 C C . ASP A 1 128 ? 25.851 5.735 -27.893 1.00 98.38 128 ASP A C 1
ATOM 901 O O . ASP A 1 128 ? 25.378 4.634 -28.197 1.00 98.38 128 ASP A O 1
ATOM 905 N N . SER A 1 129 ? 25.850 6.194 -26.639 1.00 98.19 129 SER A N 1
ATOM 906 C CA . SER A 1 129 ? 25.170 5.537 -25.524 1.00 98.19 129 SER A CA 1
ATOM 907 C C . SER A 1 129 ? 24.520 6.577 -24.606 1.00 98.19 129 SER A C 1
ATOM 909 O O . SER A 1 129 ? 25.188 7.482 -24.098 1.00 98.19 129 SER A O 1
ATOM 911 N N . TYR A 1 130 ? 23.212 6.453 -24.381 1.00 98.69 130 TYR A N 1
ATOM 912 C CA . TYR A 1 130 ? 22.409 7.382 -23.583 1.00 98.69 130 TYR A CA 1
ATOM 913 C C . TYR A 1 130 ? 21.778 6.692 -22.376 1.00 98.69 130 TYR A C 1
ATOM 915 O O . TYR A 1 130 ? 21.126 5.657 -22.506 1.00 98.69 130 TYR A O 1
ATOM 923 N N . SER A 1 131 ? 21.879 7.325 -21.205 1.00 98.38 131 SER A N 1
ATOM 924 C CA . SER A 1 131 ? 21.053 6.972 -20.046 1.00 98.38 131 SER A CA 1
ATOM 925 C C . SER A 1 131 ? 19.634 7.503 -20.251 1.00 98.38 131 SER A C 1
ATOM 927 O O . SER A 1 131 ? 19.438 8.703 -20.455 1.00 98.38 131 SER A O 1
ATOM 929 N N . VAL A 1 132 ? 18.638 6.619 -20.211 1.00 98.44 132 VAL A N 1
ATOM 930 C CA . VAL A 1 132 ? 17.235 6.961 -20.470 1.00 98.44 132 VAL A CA 1
ATOM 931 C C . VAL A 1 132 ? 16.510 7.191 -19.147 1.00 98.44 132 VAL A C 1
ATOM 933 O O . VAL A 1 132 ? 16.466 6.317 -18.283 1.00 98.44 132 VAL A O 1
ATOM 936 N N . SER A 1 133 ? 15.911 8.374 -18.984 1.00 97.81 133 SER A N 1
ATOM 937 C CA . SER A 1 133 ? 15.172 8.723 -17.767 1.00 97.81 133 SER A CA 1
ATOM 938 C C . SER A 1 133 ? 14.018 7.752 -17.505 1.00 97.81 133 SER A C 1
ATOM 940 O O . SER A 1 133 ? 13.159 7.560 -18.366 1.00 97.81 133 SER A O 1
ATOM 942 N N . ALA A 1 134 ? 13.935 7.218 -16.283 1.00 96.56 134 ALA A N 1
ATOM 943 C CA . ALA A 1 134 ? 12.821 6.377 -15.835 1.00 96.56 134 ALA A CA 1
ATOM 944 C C . ALA A 1 134 ? 11.448 7.068 -15.998 1.00 96.56 134 ALA A C 1
ATOM 946 O O . ALA A 1 134 ? 10.445 6.400 -16.231 1.00 96.56 134 ALA A O 1
ATOM 947 N N . ALA A 1 135 ? 11.404 8.406 -15.948 1.00 96.75 135 ALA A N 1
ATOM 948 C CA . ALA A 1 135 ? 10.185 9.193 -16.158 1.00 96.75 135 ALA A CA 1
ATOM 949 C C . ALA A 1 135 ? 9.716 9.255 -17.628 1.00 96.75 135 ALA A C 1
ATOM 951 O O . ALA A 1 135 ? 8.592 9.682 -17.882 1.00 96.75 135 ALA A O 1
ATOM 952 N N . SER A 1 136 ? 10.544 8.834 -18.592 1.00 97.19 136 SER A N 1
ATOM 953 C CA . SER A 1 136 ? 10.154 8.734 -20.006 1.00 97.19 136 SER A CA 1
ATOM 954 C C . SER A 1 136 ? 9.321 7.483 -20.307 1.00 97.19 136 SER A C 1
ATOM 956 O O . SER A 1 136 ? 8.721 7.393 -21.380 1.00 97.19 136 SER A O 1
ATOM 958 N N . PHE A 1 137 ? 9.284 6.515 -19.387 1.00 97.81 137 PHE A N 1
ATOM 959 C CA . PHE A 1 137 ? 8.531 5.272 -19.522 1.00 97.81 137 PHE A CA 1
ATOM 960 C C . PHE A 1 137 ? 7.106 5.412 -18.975 1.00 97.81 137 PHE A C 1
ATOM 962 O O . PHE A 1 137 ? 6.857 6.127 -18.005 1.00 97.81 137 PHE A O 1
ATOM 969 N N . ILE A 1 138 ? 6.169 4.684 -19.580 1.00 96.25 138 ILE A N 1
ATOM 970 C CA . ILE A 1 138 ? 4.764 4.621 -19.162 1.00 96.25 138 ILE A CA 1
ATOM 971 C C . ILE A 1 138 ? 4.373 3.192 -18.778 1.00 96.25 138 ILE A C 1
ATOM 973 O O . ILE A 1 138 ? 4.990 2.221 -19.217 1.00 96.25 138 ILE A O 1
ATOM 977 N N . GLY A 1 139 ? 3.329 3.047 -17.961 1.00 90.50 139 GLY A N 1
ATOM 978 C CA . GLY A 1 139 ? 2.773 1.732 -17.641 1.00 90.50 139 GLY A CA 1
ATOM 979 C C . GLY A 1 139 ? 2.129 1.084 -18.871 1.00 90.50 139 GLY A C 1
ATOM 980 O O . GLY A 1 139 ? 1.287 1.699 -19.522 1.00 90.50 139 GLY A O 1
ATOM 981 N N . GLY A 1 140 ? 2.494 -0.166 -19.165 1.00 93.69 140 GLY A N 1
ATOM 982 C CA . GLY A 1 140 ? 1.999 -0.907 -20.329 1.00 93.69 140 GLY A CA 1
ATOM 983 C C . GLY A 1 140 ? 2.924 -0.792 -21.543 1.00 93.69 140 GLY A C 1
ATOM 984 O O . GLY A 1 140 ? 4.138 -0.960 -21.424 1.00 93.69 140 GLY A O 1
ATOM 985 N N . THR A 1 141 ? 2.346 -0.574 -22.726 1.00 96.69 141 THR A N 1
ATOM 986 C CA . THR A 1 141 ? 3.100 -0.512 -23.987 1.00 96.69 141 THR A CA 1
ATOM 987 C C . THR A 1 141 ? 3.857 0.804 -24.108 1.00 96.69 141 THR A C 1
ATOM 989 O O . THR A 1 141 ? 3.260 1.875 -24.060 1.00 96.69 141 THR A O 1
ATOM 992 N N . ASN A 1 142 ? 5.164 0.702 -24.315 1.00 97.69 142 ASN A N 1
ATOM 993 C CA . ASN A 1 142 ? 6.075 1.806 -24.582 1.00 97.69 142 ASN A CA 1
ATOM 994 C C . ASN A 1 142 ? 6.496 1.772 -26.056 1.00 97.69 142 ASN A C 1
ATOM 996 O O . ASN A 1 142 ? 6.617 0.688 -26.629 1.00 97.69 142 ASN A O 1
ATOM 1000 N N . THR A 1 143 ? 6.763 2.935 -26.650 1.00 97.44 143 THR A N 1
ATOM 1001 C CA . THR A 1 143 ? 7.232 3.061 -28.040 1.00 97.44 143 THR A CA 1
ATOM 1002 C C . THR A 1 143 ? 8.542 3.834 -28.087 1.00 97.44 143 THR A C 1
ATOM 1004 O O . THR A 1 143 ? 8.577 5.024 -27.762 1.00 97.44 143 THR A O 1
ATOM 1007 N N . LEU A 1 144 ? 9.608 3.166 -28.531 1.00 97.81 144 LEU A N 1
ATOM 1008 C CA . LEU A 1 144 ? 10.852 3.807 -28.947 1.00 97.81 144 LEU A CA 1
ATOM 1009 C C . LEU A 1 144 ? 10.716 4.200 -30.424 1.00 97.81 144 LEU A C 1
ATOM 1011 O O . LEU A 1 144 ? 10.404 3.342 -31.250 1.00 97.81 144 LEU A O 1
ATOM 1015 N N . LYS A 1 145 ? 10.942 5.476 -30.740 1.00 97.56 145 LYS A N 1
ATOM 1016 C CA . LYS A 1 145 ? 10.930 6.030 -32.099 1.00 97.56 145 LYS A CA 1
ATOM 1017 C C . LYS A 1 145 ? 12.311 6.581 -32.434 1.00 97.56 145 LYS A C 1
ATOM 1019 O O . LYS A 1 145 ? 12.775 7.497 -31.753 1.00 97.56 145 LYS A O 1
ATOM 1024 N N . VAL A 1 146 ? 12.929 6.066 -33.493 1.00 97.62 146 VAL A N 1
ATOM 1025 C CA . VAL A 1 146 ? 14.169 6.596 -34.077 1.00 97.62 146 VAL A CA 1
ATOM 1026 C C . VAL A 1 146 ? 13.822 7.284 -35.392 1.00 97.62 146 VAL A C 1
ATOM 1028 O O . VAL A 1 146 ? 13.304 6.644 -36.303 1.00 97.62 146 VAL A O 1
ATOM 1031 N N . THR A 1 147 ? 14.116 8.574 -35.497 1.00 97.31 147 THR A N 1
ATOM 1032 C CA . THR A 1 147 ? 14.086 9.318 -36.760 1.00 97.31 147 THR A CA 1
ATOM 1033 C C . THR A 1 147 ? 15.518 9.402 -37.261 1.00 97.31 147 THR A C 1
ATOM 1035 O O . THR A 1 147 ? 16.329 10.092 -36.645 1.00 97.31 147 THR A O 1
ATOM 1038 N N . ALA A 1 148 ? 15.836 8.689 -38.335 1.00 95.94 148 ALA A N 1
ATOM 1039 C CA . ALA A 1 148 ? 17.164 8.639 -38.935 1.00 95.94 148 ALA A CA 1
ATOM 1040 C C . ALA A 1 148 ? 17.156 9.313 -40.307 1.00 95.94 148 ALA A C 1
ATOM 1042 O O . ALA A 1 148 ? 16.125 9.349 -40.975 1.00 95.94 148 ALA A O 1
ATOM 1043 N N . ASN A 1 149 ? 18.291 9.847 -40.741 1.00 95.31 149 ASN A N 1
ATOM 1044 C CA . ASN A 1 149 ? 18.406 10.526 -42.021 1.00 95.31 149 ASN A CA 1
ATOM 1045 C C . ASN A 1 149 ? 19.695 10.125 -42.749 1.00 95.31 149 ASN A C 1
ATOM 1047 O O . ASN A 1 149 ? 20.801 10.437 -42.298 1.00 95.31 149 ASN A O 1
ATOM 1051 N N . ASN A 1 150 ? 19.516 9.489 -43.906 1.00 94.38 150 ASN A N 1
ATOM 1052 C CA . ASN A 1 150 ? 20.560 9.244 -44.892 1.00 94.38 150 ASN A CA 1
ATOM 1053 C C . ASN A 1 150 ? 20.791 10.535 -45.690 1.00 94.38 150 ASN A C 1
ATOM 1055 O O . ASN A 1 150 ? 19.847 11.092 -46.262 1.00 94.38 150 ASN A O 1
ATOM 1059 N N . LEU A 1 151 ? 22.016 11.049 -45.702 1.00 91.94 151 LEU A N 1
ATOM 1060 C CA . LEU A 1 151 ? 22.349 12.283 -46.403 1.00 91.94 151 LEU A CA 1
ATOM 1061 C C . LEU A 1 151 ? 22.371 12.040 -47.917 1.00 91.94 151 LEU A C 1
ATOM 1063 O O . LEU A 1 151 ? 22.862 11.033 -48.419 1.00 91.94 151 LEU A O 1
ATOM 1067 N N . THR A 1 152 ? 21.808 12.978 -48.673 1.00 89.19 152 THR A N 1
ATOM 1068 C CA . THR A 1 152 ? 21.829 12.919 -50.136 1.00 89.19 152 THR A CA 1
ATOM 1069 C C . THR A 1 152 ? 23.236 13.216 -50.647 1.00 89.19 152 THR A C 1
ATOM 1071 O O . THR A 1 152 ? 23.778 14.284 -50.354 1.00 89.19 152 THR A O 1
ATOM 1074 N N . LEU A 1 153 ? 23.808 12.325 -51.464 1.00 86.75 153 LEU A N 1
ATOM 1075 C CA . LEU A 1 153 ? 25.036 12.640 -52.194 1.00 86.75 153 LEU A CA 1
ATOM 1076 C C . LEU A 1 153 ? 24.780 13.777 -53.188 1.00 86.75 153 LEU A C 1
ATOM 1078 O O . LEU A 1 153 ? 23.874 13.708 -54.020 1.00 86.75 153 LEU A O 1
ATOM 1082 N N . ILE A 1 154 ? 25.608 14.816 -53.104 1.00 85.69 154 ILE A N 1
ATOM 1083 C CA . ILE A 1 154 ? 25.559 15.979 -53.990 1.00 85.69 154 ILE A CA 1
ATOM 1084 C C . ILE A 1 154 ? 26.650 15.849 -55.057 1.00 85.69 154 ILE A C 1
ATOM 1086 O O . ILE A 1 154 ? 27.817 15.595 -54.748 1.00 85.69 154 ILE A O 1
ATOM 1090 N N . GLY A 1 155 ? 26.260 16.011 -56.319 1.00 84.88 155 GLY A N 1
ATOM 1091 C CA . GLY A 1 155 ? 27.140 15.978 -57.481 1.00 84.88 155 GLY A CA 1
ATOM 1092 C C . GLY A 1 155 ? 28.079 17.184 -57.557 1.00 84.88 155 GLY A C 1
ATOM 1093 O O . GLY A 1 155 ? 27.932 18.179 -56.848 1.00 84.88 155 GLY A O 1
ATOM 1094 N N . GLY A 1 156 ? 29.062 17.119 -58.460 1.00 83.88 156 GLY A N 1
ATOM 1095 C CA . GLY A 1 156 ? 30.009 18.224 -58.687 1.00 83.88 156 GLY A CA 1
ATOM 1096 C C . GLY A 1 156 ? 29.385 19.488 -59.303 1.00 83.88 156 GLY A C 1
ATOM 1097 O O . GLY A 1 156 ? 30.039 20.527 -59.364 1.00 83.88 156 GLY A O 1
ATOM 1098 N N . ASP A 1 157 ? 28.140 19.390 -59.761 1.00 85.19 157 ASP A N 1
ATOM 1099 C CA . ASP A 1 157 ? 27.258 20.457 -60.245 1.00 85.19 157 ASP A CA 1
ATOM 1100 C C . ASP A 1 157 ? 26.360 21.055 -59.144 1.00 85.19 157 ASP A C 1
ATOM 1102 O O . ASP A 1 157 ? 25.830 22.151 -59.326 1.00 85.19 157 ASP A O 1
ATOM 1106 N N . GLY A 1 158 ? 26.246 20.390 -57.989 1.00 84.62 158 GLY A N 1
ATOM 1107 C CA . GLY A 1 158 ? 25.384 20.791 -56.876 1.00 84.62 158 GLY A CA 1
ATOM 1108 C C . GLY A 1 158 ? 24.016 20.103 -56.845 1.00 84.62 158 GLY A C 1
ATOM 1109 O O . GLY A 1 158 ? 23.252 20.361 -55.913 1.00 84.62 158 GLY A O 1
ATOM 1110 N N . ASP A 1 159 ? 23.711 19.225 -57.805 1.00 86.31 159 ASP A N 1
ATOM 1111 C CA . ASP A 1 159 ? 22.442 18.494 -57.852 1.00 86.31 159 ASP A CA 1
ATOM 1112 C C . ASP A 1 159 ? 22.490 17.198 -57.020 1.00 86.31 159 ASP A C 1
ATOM 1114 O O . ASP A 1 159 ? 23.547 16.618 -56.767 1.00 86.31 159 ASP A O 1
ATOM 1118 N N . ALA A 1 160 ? 21.321 16.732 -56.576 1.00 84.94 160 ALA A N 1
ATOM 1119 C CA . ALA A 1 160 ? 21.179 15.459 -55.876 1.00 84.94 160 ALA A CA 1
ATOM 1120 C C . ALA A 1 160 ? 21.427 14.277 -56.828 1.00 84.94 160 ALA A C 1
ATOM 1122 O O . ALA A 1 160 ? 20.777 14.165 -57.868 1.00 84.94 160 ALA A O 1
ATOM 1123 N N . VAL A 1 161 ? 22.326 13.367 -56.451 1.00 84.19 161 VAL A N 1
ATOM 1124 C CA . VAL A 1 161 ? 22.648 12.165 -57.229 1.00 84.19 161 VAL A CA 1
ATOM 1125 C C . VAL A 1 161 ? 21.976 10.951 -56.593 1.00 84.19 161 VAL A C 1
ATOM 1127 O O . VAL A 1 161 ? 22.290 10.587 -55.460 1.00 84.19 161 VAL A O 1
ATOM 1130 N N . GLU A 1 162 ? 21.082 10.289 -57.335 1.00 80.12 162 GLU A N 1
ATOM 1131 C CA . GLU A 1 162 ? 20.604 8.953 -56.960 1.00 80.12 162 GLU A CA 1
ATOM 1132 C C . GLU A 1 162 ? 21.790 7.984 -56.914 1.00 80.12 162 GLU A C 1
ATOM 1134 O O . GLU A 1 162 ? 22.516 7.808 -57.897 1.00 80.12 162 GLU A O 1
ATOM 1139 N N . ALA A 1 163 ? 21.993 7.359 -55.759 1.00 81.88 163 ALA A N 1
ATOM 1140 C CA . ALA A 1 163 ? 23.176 6.568 -55.474 1.00 81.88 163 ALA A CA 1
ATOM 1141 C C . ALA A 1 163 ? 22.770 5.167 -54.996 1.00 81.88 163 ALA A C 1
ATOM 1143 O O . ALA A 1 163 ? 22.002 5.049 -54.044 1.00 81.88 163 ALA A O 1
ATOM 1144 N N . PRO A 1 164 ? 23.276 4.080 -55.609 1.00 85.19 164 PRO A N 1
ATOM 1145 C CA . PRO A 1 164 ? 22.997 2.733 -55.123 1.00 85.19 164 PRO A CA 1
ATOM 1146 C C . PRO A 1 164 ? 23.569 2.512 -53.713 1.00 85.19 164 PRO A C 1
ATOM 1148 O O . PRO A 1 164 ? 24.535 3.166 -53.312 1.00 85.19 164 PRO A O 1
ATOM 1151 N N . TYR A 1 165 ? 23.050 1.502 -53.005 1.00 84.50 165 TYR A N 1
ATOM 1152 C CA . TYR A 1 165 ? 23.506 1.092 -51.663 1.00 84.50 165 TYR A CA 1
ATOM 1153 C C . TYR A 1 165 ? 25.033 0.931 -51.541 1.00 84.50 165 TYR A C 1
ATOM 1155 O O . TYR A 1 165 ? 25.620 1.225 -50.510 1.00 84.50 165 TYR A O 1
ATOM 1163 N N . SER A 1 166 ? 25.713 0.512 -52.614 1.00 84.88 166 SER A N 1
ATOM 1164 C CA . SER A 1 166 ? 27.178 0.387 -52.651 1.00 84.88 166 SER A CA 1
ATOM 1165 C C . SER A 1 166 ? 27.946 1.712 -52.529 1.00 84.88 166 SER A C 1
ATOM 1167 O O . SER A 1 166 ? 29.166 1.682 -52.382 1.00 84.88 166 SER A O 1
ATOM 1169 N N . THR A 1 167 ? 27.266 2.850 -52.664 1.00 86.88 167 THR A N 1
ATOM 1170 C CA . THR A 1 167 ? 27.844 4.205 -52.658 1.00 86.88 167 THR A CA 1
ATOM 1171 C C . THR A 1 167 ? 27.172 5.160 -51.676 1.00 86.88 167 THR A C 1
ATOM 1173 O O . THR A 1 167 ? 27.856 6.063 -51.214 1.00 86.88 167 THR A O 1
ATOM 1176 N N . ASN A 1 168 ? 25.888 4.967 -51.347 1.00 90.50 168 ASN A N 1
ATOM 1177 C CA . ASN A 1 168 ? 25.191 5.737 -50.310 1.00 90.50 168 ASN A CA 1
ATOM 1178 C C . ASN A 1 168 ? 24.321 4.820 -49.424 1.00 90.50 168 ASN A C 1
ATOM 1180 O O . ASN A 1 168 ? 23.099 4.781 -49.587 1.00 90.50 168 ASN A O 1
ATOM 1184 N N . PRO A 1 169 ? 24.945 3.993 -48.570 1.00 92.31 169 PRO A N 1
ATOM 1185 C CA . PRO A 1 169 ? 24.233 3.042 -47.732 1.00 92.31 169 PRO A CA 1
ATOM 1186 C C . PRO A 1 169 ? 23.523 3.739 -46.570 1.00 92.31 169 PRO A C 1
ATOM 1188 O O . PRO A 1 169 ? 24.109 4.572 -45.895 1.00 92.31 169 PRO A O 1
ATOM 1191 N N . ALA A 1 170 ? 22.284 3.340 -46.289 1.00 92.75 170 ALA A N 1
ATOM 1192 C CA . ALA A 1 170 ? 21.521 3.831 -45.144 1.00 92.75 170 ALA A CA 1
ATOM 1193 C C . ALA A 1 170 ? 21.279 2.725 -44.117 1.00 92.75 170 ALA A C 1
ATOM 1195 O O . ALA A 1 170 ? 21.009 1.583 -44.496 1.00 92.75 170 ALA A O 1
ATOM 1196 N N . GLY A 1 171 ? 21.312 3.045 -42.822 1.00 94.75 171 GLY A N 1
ATOM 1197 C CA . GLY A 1 171 ? 21.064 2.047 -41.785 1.00 94.75 171 GLY A CA 1
ATOM 1198 C C . GLY A 1 171 ? 20.855 2.615 -40.386 1.00 94.75 171 GLY A C 1
ATOM 1199 O O . GLY A 1 171 ? 21.413 3.646 -40.024 1.00 94.75 171 GLY A O 1
ATOM 1200 N N . VAL A 1 172 ? 20.085 1.893 -39.572 1.00 96.44 172 VAL A N 1
ATOM 1201 C CA . VAL A 1 172 ? 19.947 2.104 -38.125 1.00 96.44 172 VAL A CA 1
ATOM 1202 C C . VAL A 1 172 ? 20.330 0.829 -37.377 1.00 96.44 172 VAL A C 1
ATOM 1204 O O . VAL A 1 172 ? 19.902 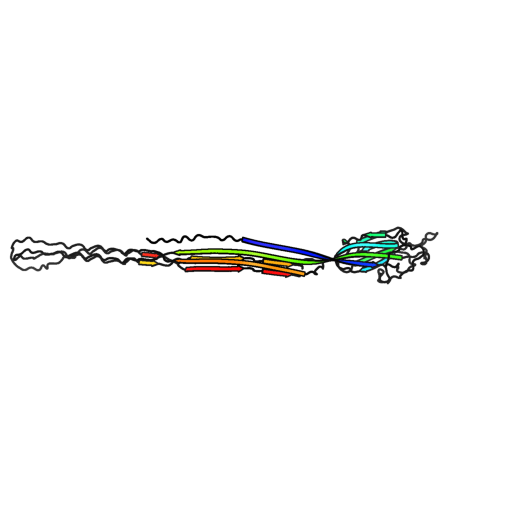-0.265 -37.745 1.00 96.44 172 VAL A O 1
ATOM 1207 N N . LEU A 1 173 ? 21.082 0.974 -36.290 1.00 97.50 173 LEU A N 1
ATOM 1208 C CA . LEU A 1 173 ? 21.428 -0.080 -35.342 1.00 97.50 173 LEU A CA 1
ATOM 1209 C C . LEU A 1 173 ? 21.178 0.441 -33.919 1.00 97.50 173 LEU A C 1
ATOM 1211 O O . LEU A 1 173 ? 21.782 1.432 -33.524 1.00 97.50 173 LEU A O 1
ATOM 1215 N N . PHE A 1 174 ? 20.316 -0.200 -33.126 1.00 98.25 174 PHE A N 1
ATOM 1216 C CA . PHE A 1 174 ? 20.084 0.219 -31.736 1.00 98.25 174 PHE A CA 1
ATOM 1217 C C . PHE A 1 174 ? 19.818 -0.938 -30.774 1.00 98.25 174 PHE A C 1
ATOM 1219 O O . PHE A 1 174 ? 19.323 -2.003 -31.154 1.00 98.25 174 PHE A O 1
ATOM 1226 N N . LYS A 1 175 ? 20.076 -0.684 -29.488 1.00 98.50 175 LYS A N 1
ATOM 1227 C CA . LYS A 1 175 ? 19.692 -1.538 -28.364 1.00 98.50 175 LYS A CA 1
ATOM 1228 C C . LYS A 1 175 ? 19.337 -0.700 -27.144 1.00 98.50 175 LYS A C 1
ATOM 1230 O O . LYS A 1 175 ? 20.186 -0.009 -26.599 1.00 98.50 175 LYS A O 1
ATOM 1235 N N . LEU A 1 176 ? 18.104 -0.829 -26.674 1.00 98.69 176 LEU A N 1
ATOM 1236 C CA . LEU A 1 176 ? 17.659 -0.331 -25.379 1.00 98.69 176 LEU A CA 1
ATOM 1237 C C . LEU A 1 176 ? 17.636 -1.496 -24.380 1.00 98.69 176 LEU A C 1
ATOM 1239 O O . LEU A 1 176 ? 16.918 -2.478 -24.578 1.00 98.69 176 LEU A O 1
ATOM 1243 N N . VAL A 1 177 ? 18.405 -1.379 -23.302 1.00 98.62 177 VAL A N 1
ATOM 1244 C CA . VAL A 1 177 ? 18.305 -2.239 -22.117 1.00 98.62 177 VAL A CA 1
ATOM 1245 C C . VAL A 1 177 ? 17.544 -1.472 -21.042 1.00 98.62 177 VAL A C 1
ATOM 1247 O O . VAL A 1 177 ? 17.874 -0.323 -20.756 1.00 98.62 177 VAL A O 1
ATOM 1250 N N . VAL A 1 178 ? 16.525 -2.098 -20.460 1.00 98.50 178 VAL A N 1
ATOM 1251 C CA . VAL A 1 178 ? 15.717 -1.558 -19.361 1.00 98.50 178 VAL A CA 1
ATOM 1252 C C . VAL A 1 178 ? 15.825 -2.517 -18.186 1.00 98.50 178 VAL A C 1
ATOM 1254 O O . VAL A 1 178 ? 15.341 -3.648 -18.267 1.00 98.50 178 VAL A O 1
ATOM 1257 N N . GLU A 1 179 ? 16.438 -2.065 -17.100 1.00 98.25 179 GLU A N 1
ATOM 1258 C CA . GLU A 1 179 ? 16.383 -2.747 -15.812 1.00 98.25 179 GLU A CA 1
ATOM 1259 C C . GLU A 1 179 ? 15.158 -2.253 -15.046 1.00 98.25 179 GLU A C 1
ATOM 1261 O O . GLU A 1 179 ? 14.848 -1.058 -15.003 1.00 98.25 179 GLU A O 1
ATOM 1266 N N . SER A 1 180 ? 14.420 -3.188 -14.465 1.00 96.31 180 SER A N 1
ATOM 1267 C CA . SER A 1 180 ? 13.140 -2.917 -13.820 1.00 96.31 180 SER A CA 1
ATOM 1268 C C . SER A 1 180 ? 12.909 -3.845 -12.638 1.00 96.31 180 SER A C 1
ATOM 1270 O O . SER A 1 180 ? 13.451 -4.945 -12.593 1.00 96.31 180 SER A O 1
ATOM 1272 N N . GLU A 1 181 ? 12.112 -3.420 -11.663 1.00 93.88 181 GLU A N 1
ATOM 1273 C CA . GLU A 1 181 ? 11.827 -4.199 -10.459 1.00 93.88 181 GLU A CA 1
ATOM 1274 C C . GLU A 1 181 ? 10.327 -4.274 -10.165 1.00 93.88 181 GLU A C 1
ATOM 1276 O O . GLU A 1 181 ? 9.623 -3.262 -10.099 1.00 93.88 181 GLU A O 1
ATOM 1281 N N . VAL A 1 182 ? 9.833 -5.493 -9.929 1.00 88.06 182 VAL A N 1
ATOM 1282 C CA . VAL A 1 182 ? 8.504 -5.725 -9.349 1.00 88.06 182 VAL A CA 1
ATOM 1283 C C . VAL A 1 182 ? 8.670 -5.912 -7.849 1.00 88.06 182 VAL A C 1
ATOM 1285 O O . VAL A 1 182 ? 9.100 -6.970 -7.386 1.00 88.06 182 VAL A O 1
ATOM 1288 N N . CYS A 1 183 ? 8.318 -4.884 -7.085 1.00 81.69 183 CYS A N 1
ATOM 1289 C CA . CYS A 1 183 ? 8.265 -4.956 -5.631 1.00 81.69 183 CYS A CA 1
ATOM 1290 C C . CYS A 1 183 ? 6.910 -5.492 -5.165 1.00 81.69 183 CYS A C 1
ATOM 1292 O O . CYS A 1 183 ? 5.866 -4.915 -5.468 1.00 81.69 183 CYS A O 1
ATOM 1294 N N . VAL A 1 184 ? 6.940 -6.576 -4.389 1.00 79.38 184 VAL A N 1
ATOM 1295 C CA . VAL A 1 184 ? 5.791 -7.064 -3.617 1.00 79.38 184 VAL A CA 1
ATOM 1296 C C . VAL A 1 184 ? 5.999 -6.705 -2.149 1.00 79.38 184 VAL A C 1
ATOM 1298 O O . VAL A 1 184 ? 7.075 -6.947 -1.595 1.00 79.38 184 VAL A O 1
ATOM 1301 N N . SER A 1 185 ? 4.994 -6.100 -1.516 1.00 72.31 185 SER A N 1
ATOM 1302 C CA . SER A 1 185 ? 5.027 -5.777 -0.088 1.00 72.31 185 SER A CA 1
ATOM 1303 C C . SER A 1 185 ? 4.246 -6.814 0.712 1.00 72.31 185 SER A C 1
ATOM 1305 O O . SER A 1 185 ? 3.064 -7.078 0.472 1.00 72.31 185 SER A O 1
ATOM 1307 N N . ASN A 1 186 ? 4.905 -7.406 1.703 1.00 76.12 186 ASN A N 1
ATOM 1308 C CA . ASN A 1 186 ? 4.244 -8.245 2.689 1.00 76.12 186 ASN A CA 1
ATOM 1309 C C . ASN A 1 186 ? 3.914 -7.390 3.914 1.00 76.12 186 ASN A C 1
ATOM 1311 O O . ASN A 1 186 ? 4.812 -6.829 4.546 1.00 76.12 186 ASN A O 1
ATOM 1315 N N . ASP A 1 187 ? 2.628 -7.310 4.258 1.00 77.88 187 ASP A N 1
ATOM 1316 C CA . ASP A 1 187 ? 2.185 -6.634 5.475 1.00 77.88 187 ASP A CA 1
ATOM 1317 C C . ASP A 1 187 ? 2.123 -7.663 6.595 1.00 77.88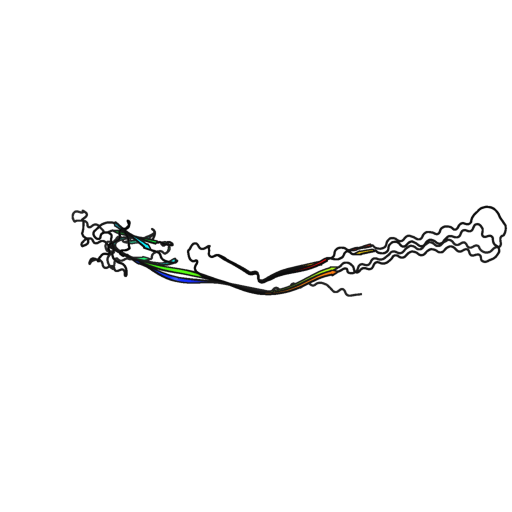 187 ASP A C 1
ATOM 1319 O O . ASP A 1 187 ? 1.322 -8.600 6.544 1.00 77.88 187 ASP A O 1
ATOM 1323 N N . THR A 1 188 ? 2.952 -7.490 7.622 1.00 81.94 188 THR A N 1
ATOM 1324 C CA . THR A 1 188 ? 2.826 -8.253 8.866 1.00 81.94 188 THR A CA 1
ATOM 1325 C C . THR A 1 188 ? 2.434 -7.313 9.996 1.00 81.94 188 THR A C 1
ATOM 1327 O O . THR A 1 188 ? 3.212 -6.441 10.385 1.00 81.94 188 THR A O 1
ATOM 1330 N N . VAL A 1 189 ? 1.226 -7.513 10.527 1.00 81.75 189 VAL A N 1
ATOM 1331 C CA . VAL A 1 189 ? 0.708 -6.823 11.713 1.00 81.75 189 VAL A CA 1
ATOM 1332 C C . VAL A 1 189 ? 0.659 -7.815 12.866 1.00 81.75 189 VAL A C 1
ATOM 1334 O O . VAL A 1 189 ? -0.009 -8.850 12.779 1.00 81.75 189 VAL A O 1
ATOM 1337 N N . ILE A 1 190 ? 1.360 -7.500 13.952 1.00 82.31 190 ILE A N 1
ATOM 1338 C CA . ILE A 1 190 ? 1.317 -8.265 15.197 1.00 82.31 190 ILE A CA 1
ATOM 1339 C C . ILE A 1 190 ? 0.768 -7.353 16.290 1.00 82.31 190 ILE A C 1
ATOM 1341 O O . ILE A 1 190 ? 1.445 -6.416 16.714 1.00 82.31 190 ILE A O 1
ATOM 1345 N N . ASN A 1 191 ? -0.443 -7.659 16.755 1.00 76.69 191 ASN A N 1
ATOM 1346 C CA . ASN A 1 191 ? -1.036 -7.043 17.936 1.00 76.69 191 ASN A CA 1
ATOM 1347 C C . ASN A 1 191 ? -0.873 -8.019 19.100 1.00 76.69 191 ASN A C 1
ATOM 1349 O O . ASN A 1 191 ? -1.456 -9.106 19.067 1.00 76.69 191 ASN A O 1
ATOM 1353 N N . ASN A 1 192 ? -0.086 -7.657 20.113 1.00 79.44 192 ASN A N 1
ATOM 1354 C CA . ASN A 1 192 ? 0.067 -8.469 21.315 1.00 79.44 192 ASN A CA 1
ATOM 1355 C C . ASN A 1 192 ? -0.245 -7.641 22.568 1.00 79.44 192 ASN A C 1
ATOM 1357 O O . ASN A 1 192 ? 0.523 -6.746 22.931 1.00 79.44 192 ASN A O 1
ATOM 1361 N N . ASN A 1 193 ? -1.360 -7.968 23.223 1.00 72.81 193 ASN A N 1
ATOM 1362 C CA . ASN A 1 193 ? -1.889 -7.239 24.375 1.00 72.81 193 ASN A CA 1
ATOM 1363 C C . ASN A 1 193 ? -1.966 -8.155 25.599 1.00 72.81 193 ASN A C 1
ATOM 1365 O O . ASN A 1 193 ? -2.590 -9.217 25.527 1.00 72.81 193 ASN A O 1
ATOM 1369 N N . ASP A 1 194 ? -1.417 -7.721 26.731 1.00 79.06 194 ASP A N 1
ATOM 1370 C CA . ASP A 1 194 ? -1.672 -8.335 28.039 1.00 79.06 194 ASP A CA 1
ATOM 1371 C C . ASP A 1 194 ? -2.274 -7.290 28.985 1.00 79.06 194 ASP A C 1
ATOM 1373 O O . ASP A 1 194 ? -1.791 -6.157 29.084 1.00 79.06 194 ASP A O 1
ATOM 1377 N N . ALA A 1 195 ? -3.359 -7.661 29.659 1.00 69.12 195 ALA A N 1
ATOM 1378 C CA . ALA A 1 195 ? -4.083 -6.790 30.567 1.00 69.12 195 ALA A CA 1
ATOM 1379 C C . ALA A 1 195 ? -4.640 -7.567 31.762 1.00 69.12 195 ALA A C 1
ATOM 1381 O O . ALA A 1 195 ? -5.372 -8.552 31.617 1.00 69.12 195 ALA A O 1
ATOM 1382 N N . THR A 1 196 ? -4.365 -7.061 32.963 1.00 75.25 196 THR A N 1
ATOM 1383 C CA . THR A 1 196 ? -5.047 -7.492 34.188 1.00 75.25 196 THR A CA 1
ATOM 1384 C C . THR A 1 196 ? -5.890 -6.344 34.727 1.00 75.25 196 THR A C 1
ATOM 1386 O O . THR A 1 196 ? -5.393 -5.239 34.941 1.00 75.25 196 THR A O 1
ATOM 1389 N N . VAL A 1 197 ? -7.176 -6.613 34.942 1.00 70.44 197 VAL A N 1
ATOM 1390 C CA . VAL A 1 197 ? -8.171 -5.648 35.413 1.00 70.44 197 VAL A CA 1
ATOM 1391 C C . VAL A 1 197 ? -8.873 -6.238 36.629 1.00 70.44 197 VAL A C 1
ATOM 1393 O O . VAL A 1 197 ? -9.533 -7.270 36.526 1.00 70.44 197 VAL A O 1
ATOM 1396 N N . THR A 1 198 ? -8.751 -5.569 37.775 1.00 71.00 198 THR A N 1
ATOM 1397 C CA . THR A 1 198 ? -9.447 -5.945 39.011 1.00 71.00 198 THR A CA 1
ATOM 1398 C C . THR A 1 198 ? -10.308 -4.782 39.470 1.00 71.00 198 THR A C 1
ATOM 1400 O O . THR A 1 198 ? -9.781 -3.748 39.870 1.00 71.00 198 THR A O 1
ATOM 1403 N N . ASN A 1 199 ? -11.625 -4.956 39.452 1.00 61.41 199 ASN A N 1
ATOM 1404 C CA . ASN A 1 199 ? -12.568 -3.950 39.928 1.00 61.41 199 ASN A CA 1
ATOM 1405 C C . ASN A 1 199 ? -13.224 -4.390 41.228 1.00 61.41 199 ASN A C 1
ATOM 1407 O O . ASN A 1 199 ? -13.646 -5.540 41.354 1.00 61.41 199 ASN A O 1
ATOM 1411 N N . VAL A 1 200 ? -13.390 -3.447 42.152 1.00 69.00 200 VAL A N 1
ATOM 1412 C CA . VAL A 1 200 ? -14.209 -3.616 43.353 1.00 69.00 200 VAL A CA 1
ATOM 1413 C C . VAL A 1 200 ? -15.182 -2.445 43.418 1.00 69.00 200 VAL A C 1
ATOM 1415 O O . VAL A 1 200 ? -14.772 -1.306 43.630 1.00 69.00 200 VAL A O 1
ATOM 1418 N N . VAL A 1 201 ? -16.472 -2.715 43.222 1.00 63.84 201 VAL A N 1
ATOM 1419 C CA . VAL A 1 201 ? -17.544 -1.719 43.346 1.00 63.84 201 VAL A CA 1
ATOM 1420 C C . VAL A 1 201 ? -18.517 -2.210 44.405 1.00 63.84 201 VAL A C 1
ATOM 1422 O O . VAL A 1 201 ? -19.113 -3.273 44.254 1.00 63.84 201 VAL A O 1
ATOM 1425 N N . LEU A 1 202 ? -18.674 -1.435 45.475 1.00 65.44 202 LEU A N 1
ATOM 1426 C CA . LEU A 1 202 ? -19.619 -1.702 46.554 1.00 65.44 202 LEU A CA 1
ATOM 1427 C C . LEU A 1 202 ? -20.558 -0.500 46.673 1.00 65.44 202 LEU A C 1
ATOM 1429 O O . LEU A 1 202 ? -20.131 0.586 47.058 1.00 65.44 202 LEU A O 1
ATOM 1433 N N . SER A 1 203 ? -21.826 -0.698 46.328 1.00 58.34 203 SER A N 1
ATOM 1434 C CA . SER A 1 203 ? -22.918 0.249 46.564 1.00 58.34 203 SER A CA 1
ATOM 1435 C C . SER A 1 203 ? -23.679 -0.174 47.825 1.00 58.34 203 SER A C 1
ATOM 1437 O O . SER A 1 203 ? -23.763 -1.368 48.114 1.00 58.34 203 SER A O 1
ATOM 1439 N N . SER A 1 204 ? -24.188 0.778 48.609 1.00 63.19 204 SER A N 1
ATOM 1440 C CA . SER A 1 204 ? -24.925 0.500 49.849 1.00 63.19 204 SER A CA 1
ATOM 1441 C C . SER A 1 204 ? -25.964 1.592 50.134 1.00 63.19 204 SER A C 1
ATOM 1443 O O . SER A 1 204 ? -25.655 2.772 49.982 1.00 63.19 204 SER A O 1
ATOM 1445 N N . ALA A 1 205 ? -27.169 1.216 50.564 1.00 56.44 205 ALA A N 1
ATOM 1446 C CA . ALA A 1 205 ? -28.255 2.101 51.001 1.00 56.44 205 ALA A CA 1
ATOM 1447 C C . ALA A 1 205 ? -28.895 1.574 52.304 1.00 56.44 205 ALA A C 1
ATOM 1449 O O . ALA A 1 205 ? -28.708 0.404 52.630 1.00 56.44 205 ALA A O 1
ATOM 1450 N N . ASN A 1 206 ? -29.599 2.421 53.075 1.00 61.09 206 ASN A N 1
ATOM 1451 C CA . ASN A 1 206 ? -30.129 2.093 54.415 1.00 61.09 206 ASN A CA 1
ATOM 1452 C C . ASN A 1 206 ? -31.335 2.998 54.844 1.00 61.09 206 ASN A C 1
ATOM 1454 O O . ASN A 1 206 ? -31.207 4.206 54.654 1.00 61.09 206 ASN A O 1
ATOM 1458 N N . THR A 1 207 ? -32.468 2.485 55.395 1.00 57.53 207 THR A N 1
ATOM 1459 C CA . THR A 1 207 ? -33.598 3.316 55.955 1.00 57.53 207 THR A CA 1
ATOM 1460 C C . THR A 1 207 ? -34.183 3.004 57.353 1.00 57.53 207 THR A C 1
ATOM 1462 O O . THR A 1 207 ? -34.298 3.947 58.125 1.00 57.53 207 THR A O 1
ATOM 1465 N N . GLY A 1 208 ? -34.692 1.795 57.665 1.00 57.00 208 GLY A N 1
ATOM 1466 C CA . GLY A 1 208 ? -35.389 1.523 58.940 1.00 57.00 208 GLY A CA 1
ATOM 1467 C C . GLY A 1 208 ? -35.561 0.093 59.502 1.00 57.00 208 GLY A C 1
ATOM 1468 O O . GLY A 1 208 ? -36.312 -0.710 58.964 1.00 57.00 208 GLY A O 1
ATOM 1469 N N . GLY A 1 209 ? -34.976 -0.164 60.670 1.00 56.22 209 GLY A N 1
ATOM 1470 C CA . GLY A 1 209 ? -35.076 -1.338 61.544 1.00 56.22 209 GLY A CA 1
ATOM 1471 C C . GLY A 1 209 ? -35.927 -0.960 62.750 1.00 56.22 209 GLY A C 1
ATOM 1472 O O . GLY A 1 209 ? -35.436 -0.469 63.762 1.00 56.22 209 GLY A O 1
ATOM 1473 N N . ASN A 1 210 ? -37.236 -1.035 62.550 1.00 57.53 210 ASN A N 1
ATOM 1474 C CA . ASN A 1 210 ? -38.122 -0.061 63.169 1.00 57.53 210 ASN A CA 1
ATOM 1475 C C . ASN A 1 210 ? -38.731 -0.515 64.496 1.00 57.53 210 ASN A C 1
ATOM 1477 O O . ASN A 1 210 ? -39.093 -1.682 64.642 1.00 57.53 210 ASN A O 1
ATOM 1481 N N . TRP A 1 211 ? -38.947 0.426 65.416 1.00 58.00 211 TRP A N 1
ATOM 1482 C CA . TRP A 1 211 ? -39.741 0.211 66.623 1.00 58.00 211 TRP A CA 1
ATOM 1483 C C . TRP A 1 211 ? -40.818 1.291 66.771 1.00 58.00 211 TRP A C 1
ATOM 1485 O O . TRP A 1 211 ? -40.512 2.469 66.901 1.00 58.00 211 TRP A O 1
ATOM 1495 N N . ALA A 1 212 ? -42.086 0.877 66.757 1.00 59.91 212 ALA A N 1
ATOM 1496 C CA . ALA A 1 212 ? -43.232 1.737 67.029 1.00 59.91 212 ALA A CA 1
ATOM 1497 C C . ALA A 1 212 ? -43.805 1.422 68.423 1.00 59.91 212 ALA A C 1
ATOM 1499 O O . ALA A 1 212 ? -44.193 0.282 68.697 1.00 59.91 212 ALA A O 1
ATOM 1500 N N . GLY A 1 213 ? -43.837 2.414 69.311 1.00 60.41 213 GLY A N 1
ATOM 1501 C CA . GLY A 1 213 ? -44.397 2.319 70.657 1.00 60.41 213 GLY A CA 1
ATOM 1502 C C . GLY A 1 213 ? -45.914 2.526 70.670 1.00 60.41 213 GLY A C 1
ATOM 1503 O O . GLY A 1 213 ? -46.442 3.416 70.010 1.00 60.41 213 GLY A O 1
ATOM 1504 N N . GLY A 1 214 ? -46.636 1.717 71.448 1.00 58.50 214 GLY A N 1
ATOM 1505 C CA . GLY A 1 214 ? -48.067 1.933 71.691 1.00 58.50 214 GLY A CA 1
ATOM 1506 C C . GLY A 1 214 ? -48.327 3.117 72.631 1.00 58.50 214 GLY A C 1
ATOM 1507 O O . GLY A 1 214 ? -47.490 3.433 73.476 1.00 58.50 214 GLY A O 1
ATOM 1508 N N . SER A 1 215 ? -49.497 3.744 72.504 1.00 60.59 215 SER A N 1
ATOM 1509 C CA . SER A 1 215 ? -49.943 4.823 73.398 1.00 60.59 215 SER A CA 1
ATOM 1510 C C . SER A 1 215 ? -50.610 4.281 74.663 1.00 60.59 215 SER A C 1
ATOM 1512 O O . SER A 1 215 ? -51.248 3.226 74.646 1.00 60.59 215 SER A O 1
ATOM 1514 N N . TYR A 1 216 ? -50.486 5.020 75.766 1.00 63.62 216 TYR A N 1
ATOM 1515 C CA . TYR A 1 216 ? -51.021 4.647 77.077 1.00 63.62 216 TYR A CA 1
ATOM 1516 C C . TYR A 1 216 ? -52.175 5.567 77.480 1.00 63.62 216 TYR A C 1
ATOM 1518 O O . TYR A 1 216 ? -52.019 6.787 77.543 1.00 63.62 216 TYR A O 1
ATOM 1526 N N . GLY A 1 217 ? -53.328 4.973 77.792 1.00 59.25 217 GLY A N 1
ATOM 1527 C CA . GLY A 1 217 ? -54.497 5.705 78.286 1.00 59.25 217 GLY A CA 1
ATOM 1528 C C . GLY A 1 217 ? -54.281 6.232 79.703 1.00 59.25 217 GLY A C 1
ATOM 1529 O O . GLY A 1 217 ? -53.651 5.571 80.535 1.00 59.25 217 GLY A O 1
ATOM 1530 N N . GLY A 1 218 ? -54.821 7.416 79.980 1.00 63.34 218 GLY A N 1
ATOM 1531 C CA . GLY A 1 218 ? -54.822 8.006 81.312 1.00 63.34 218 GLY A CA 1
ATOM 1532 C C . GLY A 1 218 ? -55.715 7.211 82.266 1.00 63.34 218 GLY A C 1
ATOM 1533 O O . GLY A 1 218 ? -56.741 6.652 81.874 1.00 63.34 218 GLY A O 1
ATOM 1534 N N . ARG A 1 219 ? -55.348 7.157 83.548 1.00 61.69 219 ARG A N 1
ATOM 1535 C CA . ARG A 1 219 ? -56.187 6.515 84.570 1.00 61.69 219 ARG A CA 1
ATOM 1536 C C . ARG A 1 219 ? -57.415 7.369 84.874 1.00 61.69 219 ARG A C 1
ATOM 1538 O O . ARG A 1 219 ? -57.332 8.597 84.889 1.00 61.69 219 ARG A O 1
ATOM 1545 N N . GLY A 1 220 ? -58.537 6.707 85.154 1.00 60.03 220 GLY A N 1
ATOM 1546 C CA . GLY A 1 220 ? -59.713 7.369 85.712 1.00 60.03 220 GLY A CA 1
ATOM 1547 C C . GLY A 1 220 ? -59.423 7.948 87.094 1.00 60.03 220 GLY A C 1
ATOM 1548 O O . GLY A 1 220 ? -58.723 7.331 87.903 1.00 60.03 220 GLY A O 1
ATOM 1549 N N . GLY A 1 221 ? -59.970 9.132 87.348 1.00 61.44 221 GLY A N 1
ATOM 1550 C CA . GLY A 1 221 ? -60.040 9.721 88.674 1.00 61.44 221 GLY A CA 1
ATOM 1551 C C . GLY A 1 221 ? -60.931 8.887 89.594 1.00 61.44 221 GLY A C 1
ATOM 1552 O O . GLY A 1 221 ? -61.784 8.116 89.152 1.00 61.44 221 GLY A O 1
ATOM 1553 N N . ARG A 1 222 ? -60.727 9.033 90.903 1.00 60.69 222 ARG A N 1
ATOM 1554 C CA . ARG A 1 222 ? -61.560 8.375 91.918 1.00 60.69 222 ARG A CA 1
ATOM 1555 C C . ARG A 1 222 ? -62.824 9.192 92.166 1.00 60.69 222 ARG A C 1
ATOM 1557 O O . ARG A 1 222 ? -62.754 10.422 92.156 1.00 60.69 222 ARG A O 1
ATOM 1564 N N . GLY A 1 223 ? -63.948 8.503 92.370 1.00 58.44 223 GLY A N 1
ATOM 1565 C CA . GLY A 1 223 ? -65.155 9.119 92.924 1.00 58.44 223 GLY A CA 1
ATOM 1566 C C . GLY A 1 223 ? -64.891 9.659 94.322 1.00 58.44 223 GLY A C 1
ATOM 1567 O O . GLY A 1 223 ? -64.035 9.116 95.019 1.00 58.44 223 GLY A O 1
ATOM 1568 N N . GLY A 1 224 ? -65.592 10.732 94.681 1.00 60.50 224 GLY A N 1
ATOM 1569 C CA . GLY A 1 224 ? -65.548 11.295 96.021 1.00 60.50 224 GLY A CA 1
ATOM 1570 C C . GLY A 1 224 ? -66.291 10.405 97.013 1.00 60.50 224 GLY A C 1
ATOM 1571 O O . GLY A 1 224 ? -67.378 9.895 96.711 1.00 60.50 224 GLY A O 1
ATOM 1572 N N . ASP A 1 225 ? -65.704 10.225 98.190 1.00 61.81 225 ASP A N 1
ATOM 1573 C CA . ASP A 1 225 ? -66.243 9.373 99.248 1.00 61.81 225 ASP A CA 1
ATOM 1574 C C . ASP A 1 225 ? -67.234 10.153 100.140 1.00 61.81 225 ASP A C 1
ATOM 1576 O O . ASP A 1 225 ? -67.057 11.343 100.409 1.00 61.81 225 ASP A O 1
ATOM 1580 N N . ILE A 1 226 ? -68.268 9.467 100.649 1.00 57.75 226 ILE A N 1
ATOM 1581 C CA . ILE A 1 226 ? -69.109 9.959 101.757 1.00 57.75 226 ILE A CA 1
ATOM 1582 C C . ILE A 1 226 ? -68.724 9.187 103.018 1.00 57.75 226 ILE A C 1
ATOM 1584 O O . ILE A 1 226 ? -69.086 8.019 103.178 1.00 57.75 226 ILE A O 1
ATOM 1588 N N . ALA A 1 227 ? -68.016 9.845 103.934 1.00 62.81 227 ALA A N 1
ATOM 1589 C CA . ALA A 1 227 ? -67.715 9.298 105.253 1.00 62.81 227 ALA A CA 1
ATOM 1590 C C . ALA A 1 227 ? -68.740 9.795 106.287 1.00 62.81 227 ALA A C 1
ATOM 1592 O O . ALA A 1 227 ? -68.920 10.998 106.471 1.00 62.81 227 ALA A O 1
ATOM 1593 N N . ASN A 1 228 ? -69.396 8.861 106.980 1.00 57.72 228 ASN A N 1
ATOM 1594 C CA . ASN A 1 228 ? -70.277 9.137 108.115 1.00 57.72 228 ASN A CA 1
ATOM 1595 C C . ASN A 1 228 ? -69.779 8.335 109.325 1.00 57.72 228 ASN A C 1
ATOM 1597 O O . ASN A 1 228 ? -70.005 7.127 109.413 1.00 57.72 228 ASN A O 1
ATOM 1601 N N . ASP A 1 229 ? -69.116 9.018 110.259 1.00 58.50 229 ASP A N 1
ATOM 1602 C CA . ASP A 1 229 ? -68.470 8.409 111.431 1.00 58.50 229 ASP A CA 1
ATOM 1603 C C . ASP A 1 229 ? -69.448 8.086 112.591 1.00 58.50 229 ASP A C 1
ATOM 1605 O O . ASP A 1 229 ? -69.040 7.881 113.737 1.00 58.50 229 ASP A O 1
ATOM 1609 N N . GLY A 1 230 ? -70.751 7.979 112.296 1.00 56.44 230 GLY A N 1
ATOM 1610 C CA . GLY A 1 230 ? -71.751 7.328 113.147 1.00 56.44 230 GLY A CA 1
ATOM 1611 C C . GLY A 1 230 ? -72.863 8.233 113.695 1.00 56.44 230 GLY A C 1
ATOM 1612 O O . GLY A 1 230 ? -72.732 9.449 113.825 1.00 56.44 230 GLY A O 1
ATOM 1613 N N . GLY A 1 231 ? -73.983 7.597 114.057 1.00 58.81 231 GLY A N 1
ATOM 1614 C CA . GLY A 1 231 ? -75.209 8.245 114.545 1.00 58.81 231 GLY A CA 1
ATOM 1615 C C . GLY A 1 231 ? -76.350 8.231 113.520 1.00 58.81 231 GLY A C 1
ATOM 1616 O O . GLY A 1 231 ? -76.140 7.939 112.346 1.00 58.81 231 GLY A O 1
ATOM 1617 N N . VAL A 1 232 ? -77.572 8.536 113.969 1.00 56.78 232 VAL A N 1
ATOM 1618 C CA . VAL A 1 232 ? -78.701 8.806 113.061 1.00 56.78 232 VAL A CA 1
ATOM 1619 C C . VAL A 1 232 ? -78.573 10.256 112.611 1.00 56.78 232 VAL A C 1
ATOM 1621 O O . VAL A 1 232 ? -78.663 11.161 113.437 1.00 56.78 232 VAL A O 1
ATOM 1624 N N . GLN A 1 233 ? -78.305 10.467 111.326 1.00 55.03 233 GLN A N 1
ATOM 1625 C CA . GLN A 1 233 ? -78.135 11.789 110.728 1.00 55.03 233 GLN A CA 1
ATOM 1626 C C . GLN A 1 233 ? -78.794 11.782 109.346 1.00 55.03 233 GLN A C 1
ATOM 1628 O O . GLN A 1 233 ? -78.539 10.870 108.558 1.00 55.03 233 GLN A O 1
ATOM 1633 N N . ASP A 1 234 ? -79.637 12.777 109.070 1.00 56.03 234 ASP A N 1
ATOM 1634 C CA . ASP A 1 234 ? -80.150 13.041 107.724 1.00 56.03 234 ASP A CA 1
ATOM 1635 C C . ASP A 1 234 ? -78.993 13.531 106.840 1.00 56.03 234 ASP A C 1
ATOM 1637 O O . ASP A 1 234 ? -78.374 14.557 107.125 1.00 56.03 234 ASP A O 1
ATOM 1641 N N . VAL A 1 235 ? -78.698 12.792 105.769 1.00 55.50 235 VAL A N 1
ATOM 1642 C CA . VAL A 1 235 ? -77.751 13.194 104.716 1.00 55.50 235 VAL A CA 1
ATOM 1643 C C . VAL A 1 235 ? -78.573 13.585 103.488 1.00 55.50 235 VAL A C 1
ATOM 1645 O O . VAL A 1 235 ? -78.537 12.925 102.454 1.00 55.50 235 VAL A O 1
ATOM 1648 N N . ASN A 1 236 ? -79.375 14.635 103.658 1.00 55.72 236 ASN A N 1
ATOM 1649 C CA . ASN A 1 236 ? -80.117 15.281 102.578 1.00 55.72 236 ASN A CA 1
ATOM 1650 C C . ASN A 1 236 ? -79.253 16.425 102.010 1.00 55.72 236 ASN A C 1
ATOM 1652 O O . ASN A 1 236 ? -78.393 16.952 102.717 1.00 55.72 236 ASN A O 1
ATOM 1656 N N . ASP A 1 237 ? -79.453 16.774 100.738 1.00 57.94 237 ASP A N 1
ATOM 1657 C CA . ASP A 1 237 ? -78.713 17.822 100.008 1.00 57.94 237 ASP A CA 1
ATOM 1658 C C . ASP A 1 237 ? -77.179 17.624 99.913 1.00 57.94 237 ASP A C 1
ATOM 1660 O O . ASP A 1 237 ? -76.414 18.591 99.921 1.00 57.94 237 ASP A O 1
ATOM 1664 N N . VAL A 1 238 ? -76.699 16.373 99.815 1.00 55.38 238 VAL A N 1
ATOM 1665 C CA . VAL A 1 238 ? -75.261 16.069 99.666 1.00 55.38 238 VAL A CA 1
ATOM 1666 C C . VAL A 1 238 ? -74.926 15.452 98.308 1.00 55.38 238 VAL A C 1
ATOM 1668 O O . VAL A 1 238 ? -75.225 14.287 98.043 1.00 55.38 238 VAL A O 1
ATOM 1671 N N . ASP A 1 239 ? -74.188 16.219 97.508 1.00 53.62 239 ASP A N 1
ATOM 1672 C CA . ASP A 1 239 ? -73.598 15.793 96.241 1.00 53.62 239 ASP A CA 1
ATOM 1673 C C . ASP A 1 239 ? -72.087 15.553 96.416 1.00 53.62 239 ASP A C 1
ATOM 1675 O O . ASP A 1 239 ? -71.339 16.488 96.708 1.00 53.62 239 ASP A O 1
ATOM 1679 N N . THR A 1 240 ? -71.597 14.328 96.186 1.00 57.91 240 THR A N 1
ATOM 1680 C CA . THR A 1 240 ? -70.157 14.106 95.947 1.00 57.91 240 THR A CA 1
ATOM 1681 C C . THR A 1 240 ? -69.815 14.242 94.468 1.00 57.91 240 THR A C 1
ATOM 1683 O O . THR A 1 240 ? -70.644 14.038 93.572 1.00 57.91 240 THR A O 1
ATOM 1686 N N . GLY A 1 241 ? -68.561 14.598 94.186 1.00 52.25 241 GLY A N 1
ATOM 1687 C CA . GLY A 1 241 ? -68.056 14.615 92.819 1.00 52.25 241 GLY A CA 1
ATOM 1688 C C . GLY A 1 241 ? -67.785 13.201 92.310 1.00 52.25 241 GLY A C 1
ATOM 1689 O O . GLY A 1 241 ? -67.112 12.410 92.968 1.00 52.25 241 GLY A O 1
ATOM 1690 N N . ASN A 1 242 ? -68.232 12.891 91.096 1.00 51.50 242 ASN A N 1
ATOM 1691 C CA . ASN A 1 242 ? -67.782 11.695 90.393 1.00 51.50 242 ASN A CA 1
ATOM 1692 C C . ASN A 1 242 ? -66.284 11.784 90.073 1.00 51.50 242 ASN A C 1
ATOM 1694 O O . ASN A 1 242 ? -65.731 12.864 89.850 1.00 51.50 242 ASN A O 1
ATOM 1698 N N . GLY A 1 243 ? -65.640 10.623 89.973 1.00 59.00 243 GLY A N 1
ATOM 1699 C CA . GLY A 1 243 ? -64.276 10.528 89.474 1.00 59.00 243 GLY A CA 1
ATOM 1700 C C . GLY A 1 243 ? -64.236 10.838 87.987 1.00 59.00 243 GLY A C 1
ATOM 1701 O O . GLY A 1 243 ? -65.124 10.428 87.239 1.00 59.00 243 GLY A O 1
ATOM 1702 N N . GLY A 1 244 ? -63.221 11.577 87.547 1.00 56.38 244 GLY A N 1
ATOM 1703 C CA . GLY A 1 244 ? -63.029 11.868 86.134 1.00 56.38 244 GLY A CA 1
ATOM 1704 C C . GLY A 1 244 ? -62.846 10.594 85.312 1.00 56.38 244 GLY A C 1
ATOM 1705 O O . GLY A 1 244 ? -62.145 9.671 85.729 1.00 56.38 244 GLY A O 1
ATOM 1706 N N . ASN A 1 245 ? -63.413 10.551 84.108 1.00 57.78 245 ASN A N 1
ATOM 1707 C CA . ASN A 1 245 ? -63.055 9.509 83.146 1.00 57.78 245 ASN A CA 1
ATOM 1708 C C . ASN A 1 245 ? -61.547 9.569 82.861 1.00 57.78 245 ASN A C 1
ATOM 1710 O O . ASN A 1 245 ? -60.974 10.658 82.781 1.00 57.78 245 ASN A O 1
ATOM 1714 N N . GLY A 1 246 ? -60.908 8.409 82.702 1.00 59.81 246 GLY A N 1
ATOM 1715 C CA . GLY A 1 246 ? -59.510 8.358 82.276 1.00 59.81 246 GLY A CA 1
ATOM 1716 C C . GLY A 1 246 ? -59.369 8.918 80.865 1.00 59.81 246 GLY A C 1
ATOM 1717 O O . GLY A 1 246 ? -60.260 8.716 80.043 1.00 59.81 246 GLY A O 1
ATOM 1718 N N . GLY A 1 247 ? -58.288 9.650 80.590 1.00 60.25 247 GLY A N 1
ATOM 1719 C CA . GLY A 1 247 ? -58.049 10.187 79.253 1.00 60.25 247 GLY A CA 1
ATOM 1720 C C . GLY A 1 247 ? -57.878 9.066 78.227 1.00 60.25 247 GLY A C 1
ATOM 1721 O O . GLY A 1 247 ? -57.066 8.160 78.430 1.00 60.25 247 GLY A O 1
ATOM 1722 N N . ASP A 1 248 ? -58.616 9.142 77.118 1.00 60.09 248 ASP A N 1
ATOM 1723 C CA . ASP A 1 248 ? -58.458 8.215 75.996 1.00 60.09 248 ASP A CA 1
ATOM 1724 C C . ASP A 1 248 ? -56.998 8.197 75.509 1.00 60.09 248 ASP A C 1
ATOM 1726 O O . ASP A 1 248 ? -56.360 9.249 75.368 1.00 60.09 248 ASP A O 1
ATOM 1730 N N . ALA A 1 249 ? -56.486 7.000 75.209 1.00 58.69 249 ALA A N 1
ATOM 1731 C CA . ALA A 1 249 ? -55.255 6.857 74.444 1.00 58.69 249 ALA A CA 1
ATOM 1732 C C . ALA A 1 249 ? -55.523 7.240 72.980 1.00 58.69 249 ALA A C 1
ATOM 1734 O O . ALA A 1 249 ? -56.399 6.660 72.337 1.00 58.69 249 ALA A O 1
ATOM 1735 N N . GLY A 1 250 ? -54.753 8.188 72.454 1.00 64.00 250 GLY A N 1
ATOM 1736 C CA . GLY A 1 250 ? -54.630 8.448 71.023 1.00 64.00 250 GLY A CA 1
ATOM 1737 C C . GLY A 1 250 ? -53.934 7.297 70.294 1.00 64.00 250 GLY A C 1
ATOM 1738 O O . GLY A 1 250 ? -53.552 6.288 70.898 1.00 64.00 250 GLY A O 1
ATOM 1739 N N . LEU A 1 251 ? -53.750 7.437 68.981 1.00 62.84 251 LEU A N 1
ATOM 1740 C CA . LEU A 1 251 ? -53.062 6.416 68.188 1.00 62.84 251 LEU A CA 1
ATOM 1741 C C . LEU A 1 251 ? -51.616 6.222 68.678 1.00 62.84 251 LEU A C 1
ATOM 1743 O O . LEU A 1 251 ? -51.005 7.151 69.207 1.00 62.84 251 LEU A O 1
ATOM 1747 N N . GLY A 1 252 ? -51.085 5.002 68.540 1.00 64.81 252 GLY A N 1
ATOM 1748 C CA . GLY A 1 252 ? -49.675 4.696 68.817 1.00 64.81 252 GLY A CA 1
ATOM 1749 C C . GLY A 1 252 ? -48.720 5.417 67.863 1.00 64.81 252 GLY A C 1
ATOM 1750 O O . GLY A 1 252 ? -49.155 6.103 66.940 1.00 64.81 252 GLY A O 1
ATOM 1751 N N . GLY A 1 253 ? -47.416 5.225 68.053 1.00 65.06 253 GLY A N 1
ATOM 1752 C CA . GLY A 1 253 ? -46.451 5.546 67.009 1.00 65.06 253 GLY A CA 1
ATOM 1753 C C . GLY A 1 253 ? -46.738 4.734 65.739 1.00 65.06 253 GLY A C 1
ATOM 1754 O O . GLY A 1 253 ? -47.116 3.562 65.807 1.00 65.06 253 GLY A O 1
ATOM 1755 N N . GLU A 1 254 ? -46.557 5.347 64.575 1.00 68.81 254 GLU A N 1
ATOM 1756 C CA . GLU A 1 254 ? -46.699 4.717 63.262 1.00 68.81 254 GLU A CA 1
ATOM 1757 C C . GLU A 1 254 ? -45.345 4.773 62.547 1.00 68.81 254 GLU A C 1
ATOM 1759 O O . GLU A 1 254 ? -44.728 5.834 62.478 1.00 68.81 254 GLU A O 1
ATOM 1764 N N . VAL A 1 255 ? -44.872 3.655 61.982 1.00 61.78 255 VAL A N 1
ATOM 1765 C CA . VAL A 1 255 ? -43.681 3.660 61.115 1.00 61.78 255 VAL A CA 1
ATOM 1766 C C . VAL A 1 255 ? -44.043 3.152 59.724 1.00 61.78 255 VAL A C 1
ATOM 1768 O O . VAL A 1 255 ? -44.271 1.962 59.517 1.00 61.78 255 VAL A O 1
ATOM 1771 N N . ASN A 1 256 ? -44.052 4.061 58.754 1.00 66.06 256 ASN A N 1
ATOM 1772 C CA . ASN A 1 256 ? -44.323 3.796 57.347 1.00 66.06 256 ASN A CA 1
ATOM 1773 C C . ASN A 1 256 ? -43.003 3.759 56.565 1.00 66.06 256 ASN A C 1
ATOM 1775 O O . ASN A 1 256 ? -42.649 4.686 55.833 1.00 66.06 256 ASN A O 1
ATOM 1779 N N . SER A 1 257 ? -42.209 2.706 56.760 1.00 59.91 257 SER A N 1
ATOM 1780 C CA . SER A 1 257 ? -40.920 2.616 56.084 1.00 59.91 257 SER A CA 1
ATOM 1781 C C . SER A 1 257 ? -41.055 2.170 54.628 1.00 59.91 257 SER A C 1
ATOM 1783 O O . SER A 1 257 ? -41.208 0.983 54.344 1.00 59.91 257 SER A O 1
ATOM 1785 N N . GLY A 1 258 ? -40.895 3.090 53.681 1.00 65.00 258 GLY A N 1
ATOM 1786 C CA . GLY A 1 258 ? -40.356 2.736 52.372 1.00 65.00 258 GLY A CA 1
ATOM 1787 C C . GLY A 1 258 ? -38.837 2.526 52.456 1.00 65.00 258 GLY A C 1
ATOM 1788 O O . GLY A 1 258 ? -38.150 3.027 53.343 1.00 65.00 258 GLY A O 1
ATOM 1789 N N . ASN A 1 259 ? -38.280 1.729 51.564 1.00 60.97 259 ASN A N 1
ATOM 1790 C CA . ASN A 1 259 ? -36.982 1.083 51.811 1.00 60.97 259 ASN A CA 1
ATOM 1791 C C . ASN A 1 259 ? -35.795 1.965 51.253 1.00 60.97 259 ASN A C 1
ATOM 1793 O O . ASN A 1 259 ? -36.070 3.093 50.882 1.00 60.97 259 ASN A O 1
ATOM 1797 N N . ALA A 1 260 ? -34.506 1.567 51.156 1.00 59.06 260 ALA A N 1
ATOM 1798 C CA . ALA A 1 260 ? -33.408 2.383 50.544 1.00 59.06 260 ALA A CA 1
ATOM 1799 C C . ALA A 1 260 ? -32.718 1.813 49.255 1.00 59.06 260 ALA A C 1
ATOM 1801 O O . ALA A 1 260 ? -32.382 0.635 49.241 1.00 59.06 260 ALA A O 1
ATOM 1802 N N . THR A 1 261 ? -32.476 2.576 48.162 1.00 69.12 261 THR A N 1
ATOM 1803 C CA . THR A 1 261 ? -32.018 2.066 46.820 1.00 69.12 261 THR A CA 1
ATOM 1804 C C . THR A 1 261 ? -30.516 2.254 46.546 1.00 69.12 261 THR A C 1
ATOM 1806 O O . THR A 1 261 ? -30.029 3.378 46.613 1.00 69.12 261 THR A O 1
ATOM 1809 N N . ALA A 1 262 ? -29.796 1.205 46.125 1.00 63.31 262 ALA A N 1
ATOM 1810 C CA . ALA A 1 262 ? -28.359 1.251 45.806 1.00 63.31 262 ALA A CA 1
ATOM 1811 C C . ALA A 1 262 ? -27.988 0.464 44.537 1.00 63.31 262 ALA A C 1
ATOM 1813 O O . ALA A 1 262 ? -27.835 -0.758 44.555 1.00 63.31 262 ALA A O 1
ATOM 1814 N N . ASN A 1 263 ? -27.773 1.165 43.426 1.00 66.38 263 ASN A N 1
ATOM 1815 C CA . ASN A 1 263 ? -27.321 0.545 42.179 1.00 66.38 263 ASN A CA 1
ATOM 1816 C C . ASN A 1 263 ? -25.784 0.569 42.067 1.00 66.38 263 ASN A C 1
ATOM 1818 O O . ASN A 1 263 ? -25.137 1.512 42.527 1.00 66.38 263 ASN A O 1
ATOM 1822 N N . ALA A 1 264 ? -25.206 -0.457 41.445 1.00 67.75 264 ALA A N 1
ATOM 1823 C CA . ALA A 1 264 ? -23.795 -0.569 41.087 1.00 67.75 264 ALA A CA 1
ATOM 1824 C C . ALA A 1 264 ? -23.694 -1.042 39.632 1.00 67.75 264 ALA A C 1
ATOM 1826 O O . ALA A 1 264 ? -24.221 -2.100 39.294 1.00 67.75 264 ALA A O 1
ATOM 1827 N N . THR A 1 265 ? -22.995 -0.299 38.776 1.00 71.12 265 THR A N 1
ATOM 1828 C CA . THR A 1 265 ? -22.767 -0.698 37.379 1.00 71.12 265 THR A CA 1
ATOM 1829 C C . THR A 1 265 ? -21.293 -0.582 37.045 1.00 71.12 265 THR A C 1
ATOM 1831 O O . THR A 1 265 ? -20.658 0.423 37.361 1.00 71.12 265 THR A O 1
ATOM 1834 N N . LEU A 1 266 ? -20.758 -1.608 36.392 1.00 71.75 266 LEU A N 1
ATOM 1835 C CA . LEU A 1 266 ? -19.366 -1.687 35.978 1.00 71.75 266 LEU A CA 1
ATOM 1836 C C . LEU A 1 266 ? -19.274 -2.178 34.532 1.00 71.75 266 LEU A C 1
ATOM 1838 O O . LEU A 1 266 ? -19.822 -3.227 34.201 1.00 71.75 266 LEU A O 1
ATOM 1842 N N . THR A 1 267 ? -18.524 -1.468 33.693 1.00 72.38 267 THR A N 1
ATOM 1843 C CA . THR A 1 267 ? -18.259 -1.887 32.311 1.00 72.38 267 THR A CA 1
ATOM 1844 C C . THR A 1 267 ? -16.765 -1.842 32.040 1.00 72.38 267 THR A C 1
ATOM 1846 O O . THR A 1 267 ? -16.157 -0.782 32.149 1.00 72.38 267 THR A O 1
ATOM 1849 N N . ASN A 1 268 ? -16.185 -2.977 31.650 1.00 67.81 268 ASN A N 1
ATOM 1850 C CA . ASN A 1 268 ? -14.794 -3.066 31.209 1.00 67.81 268 ASN A CA 1
ATOM 1851 C C . ASN A 1 268 ? -14.733 -3.394 29.720 1.00 67.81 268 ASN A C 1
ATOM 1853 O O . ASN A 1 268 ? -15.329 -4.381 29.287 1.00 67.81 268 ASN A O 1
ATOM 1857 N N . THR A 1 269 ? -13.944 -2.627 28.972 1.00 75.94 269 THR A N 1
ATOM 1858 C CA . THR A 1 269 ? -13.524 -2.969 27.608 1.00 75.94 269 THR A CA 1
ATOM 1859 C C . THR A 1 269 ? -12.010 -3.128 27.624 1.00 75.94 269 THR A C 1
ATOM 1861 O O . THR A 1 269 ? -11.297 -2.185 27.955 1.00 75.94 269 THR A O 1
ATOM 1864 N N . VAL A 1 270 ? -11.520 -4.331 27.330 1.00 77.00 270 VAL A N 1
ATOM 1865 C CA . VAL A 1 270 ? -10.117 -4.724 27.522 1.00 77.00 270 VAL A CA 1
ATOM 1866 C C . VAL A 1 270 ? -9.605 -5.409 26.261 1.00 77.00 270 VAL A C 1
ATOM 1868 O O . VAL A 1 270 ? -10.258 -6.317 25.747 1.00 77.00 270 VAL A O 1
ATOM 1871 N N . ASN A 1 271 ? -8.423 -5.011 25.786 1.00 76.12 271 ASN A N 1
ATOM 1872 C CA . ASN A 1 271 ? -7.787 -5.558 24.583 1.00 76.12 271 ASN A CA 1
ATOM 1873 C C . ASN A 1 271 ? -8.711 -5.538 23.345 1.00 76.12 271 ASN A C 1
ATOM 1875 O O . ASN A 1 271 ? -8.885 -6.577 22.703 1.00 76.12 271 ASN A O 1
ATOM 1879 N N . ASP A 1 272 ? -9.323 -4.385 23.044 1.00 80.44 272 ASP A N 1
ATOM 1880 C CA . ASP A 1 272 ? -10.063 -4.156 21.793 1.00 80.44 272 ASP A CA 1
ATOM 1881 C C . ASP A 1 272 ? -9.090 -3.663 20.707 1.00 80.44 272 ASP A C 1
ATOM 1883 O O . ASP A 1 272 ? -8.561 -2.556 20.800 1.00 80.44 272 ASP A O 1
ATOM 1887 N N . ASN A 1 273 ? -8.822 -4.504 19.708 1.00 76.62 273 ASN A N 1
ATOM 1888 C CA . ASN A 1 273 ? -7.987 -4.181 18.551 1.00 76.62 273 ASN A CA 1
ATOM 1889 C C . ASN A 1 273 ? -8.869 -3.940 17.326 1.00 76.62 273 ASN A C 1
ATOM 1891 O O . ASN A 1 273 ? -9.639 -4.826 16.950 1.00 76.62 273 ASN A O 1
ATOM 1895 N N . ASP A 1 274 ? -8.672 -2.822 16.629 1.00 85.12 274 ASP A N 1
ATOM 1896 C CA . ASP A 1 274 ? -9.175 -2.634 15.265 1.00 85.12 274 ASP A CA 1
ATOM 1897 C C . ASP A 1 274 ? -7.987 -2.460 14.304 1.00 85.12 274 ASP A C 1
ATOM 1899 O O . ASP A 1 274 ? -7.222 -1.503 14.395 1.00 85.12 274 ASP A O 1
ATOM 1903 N N . THR A 1 275 ? -7.792 -3.436 13.418 1.00 84.44 275 THR A N 1
ATOM 1904 C CA . THR A 1 275 ? -6.740 -3.452 12.393 1.00 84.44 275 THR A CA 1
ATOM 1905 C C . THR A 1 275 ? -7.369 -3.253 11.023 1.00 84.44 275 THR A C 1
ATOM 1907 O O . THR A 1 275 ? -8.175 -4.077 10.593 1.00 84.44 275 THR A O 1
ATOM 1910 N N . ASN A 1 276 ? -6.969 -2.202 10.309 1.00 82.88 276 ASN A N 1
ATOM 1911 C CA . ASN A 1 276 ? -7.407 -1.940 8.940 1.00 82.88 276 ASN A CA 1
ATOM 1912 C C . ASN A 1 276 ? -6.202 -1.864 7.995 1.00 82.88 276 ASN A C 1
ATOM 1914 O O . ASN A 1 276 ? -5.268 -1.109 8.252 1.00 82.88 276 ASN A O 1
ATOM 1918 N N . ILE A 1 277 ? -6.240 -2.629 6.905 1.00 80.38 277 ILE A N 1
ATOM 1919 C CA . ILE A 1 277 ? -5.201 -2.685 5.869 1.00 80.38 277 ILE A CA 1
ATOM 1920 C C . ILE A 1 277 ? -5.889 -2.442 4.521 1.00 80.38 277 ILE A C 1
ATOM 1922 O O . ILE A 1 277 ? -6.699 -3.265 4.096 1.00 80.38 277 ILE A O 1
ATOM 1926 N N . ASP A 1 278 ? -5.588 -1.319 3.863 1.00 78.62 278 ASP A N 1
ATOM 1927 C CA . ASP A 1 278 ? -6.141 -0.942 2.552 1.00 78.62 278 ASP A CA 1
ATOM 1928 C C . ASP A 1 278 ? -5.013 -0.865 1.514 1.00 78.62 278 ASP A C 1
ATOM 1930 O O . ASP A 1 278 ? -4.175 0.035 1.559 1.00 78.62 278 ASP A O 1
ATOM 1934 N N . ARG A 1 279 ? -4.994 -1.823 0.581 1.00 70.31 279 ARG A N 1
ATOM 1935 C CA . ARG A 1 279 ? -4.048 -1.878 -0.547 1.00 70.31 279 ARG A CA 1
ATOM 1936 C C . ARG A 1 279 ? -4.629 -1.355 -1.862 1.00 70.31 279 ARG A C 1
ATOM 1938 O O . ARG A 1 279 ? -3.912 -1.274 -2.856 1.00 70.31 279 ARG A O 1
ATOM 1945 N N . CYS A 1 280 ? -5.901 -0.961 -1.877 1.00 62.44 280 CYS A N 1
ATOM 1946 C CA . CYS A 1 280 ? -6.585 -0.482 -3.079 1.00 62.44 280 CYS A CA 1
ATOM 1947 C C . CYS A 1 280 ? -6.232 0.972 -3.429 1.00 62.44 280 CYS A C 1
ATOM 1949 O O . CYS A 1 280 ? -6.626 1.459 -4.484 1.00 62.44 280 CYS A O 1
ATOM 1951 N N . SER A 1 281 ? -5.549 1.689 -2.531 1.00 56.12 281 SER A N 1
ATOM 1952 C CA . SER A 1 281 ? -5.283 3.129 -2.673 1.00 56.12 281 SER A CA 1
ATOM 1953 C C . SER A 1 281 ? -4.035 3.461 -3.507 1.00 56.12 281 SER A C 1
ATOM 1955 O O . SER A 1 281 ? -3.758 4.633 -3.750 1.00 56.12 281 SER A O 1
ATOM 1957 N N . CYS A 1 282 ? -3.290 2.454 -3.972 1.00 54.50 282 CYS A N 1
ATOM 1958 C CA . CYS A 1 282 ? -2.098 2.636 -4.801 1.00 54.50 282 CYS A CA 1
ATOM 1959 C C . CYS A 1 282 ? -2.446 2.508 -6.292 1.00 54.50 282 CYS A C 1
ATOM 1961 O O . CYS A 1 282 ? -2.614 1.403 -6.809 1.00 54.50 282 CYS A O 1
ATOM 1963 N N . THR A 1 283 ? -2.503 3.631 -7.010 1.00 53.09 283 THR A N 1
ATOM 1964 C CA . THR A 1 283 ? -2.658 3.668 -8.474 1.00 53.09 283 THR A CA 1
ATOM 1965 C C . THR A 1 283 ? -1.370 3.214 -9.172 1.00 53.09 283 THR A C 1
ATOM 1967 O O . THR A 1 283 ? -0.617 4.040 -9.684 1.00 53.09 283 THR A O 1
ATOM 1970 N N . GLY A 1 284 ? -1.078 1.908 -9.158 1.00 55.78 284 GLY A N 1
ATOM 1971 C CA . GLY A 1 284 ? 0.185 1.402 -9.703 1.00 55.78 284 GLY A CA 1
ATOM 1972 C C . GLY A 1 284 ? 0.482 -0.084 -9.493 1.00 55.78 284 GLY A C 1
ATOM 1973 O O . GLY A 1 284 ? 1.540 -0.398 -8.965 1.00 55.78 284 GLY A O 1
ATOM 1974 N N . GLY A 1 285 ? -0.411 -0.989 -9.914 1.00 53.62 285 GLY A N 1
ATOM 1975 C CA . GLY A 1 285 ? -0.106 -2.376 -10.337 1.00 53.62 285 GLY A CA 1
ATOM 1976 C C . GLY A 1 285 ? 0.465 -3.396 -9.329 1.00 53.62 285 GLY A C 1
ATOM 1977 O O . GLY A 1 285 ? 0.347 -4.598 -9.562 1.00 53.62 285 GLY A O 1
ATOM 1978 N N . GLY A 1 286 ? 1.056 -2.970 -8.214 1.00 56.47 286 GLY A N 1
ATOM 1979 C CA . GLY A 1 286 ? 1.747 -3.811 -7.232 1.00 56.47 286 GLY A CA 1
ATOM 1980 C C . GLY A 1 286 ? 0.822 -4.480 -6.214 1.00 56.47 286 GLY A C 1
ATOM 1981 O O . GLY A 1 286 ? 1.013 -4.315 -5.015 1.00 56.47 286 GLY A O 1
ATOM 1982 N N . HIS A 1 287 ? -0.184 -5.236 -6.665 1.00 58.47 287 HIS A N 1
ATOM 1983 C CA . HIS A 1 287 ? -1.115 -5.947 -5.766 1.00 58.47 287 HIS A CA 1
ATOM 1984 C C . HIS A 1 287 ? -0.620 -7.341 -5.327 1.00 58.47 287 HIS A C 1
ATOM 1986 O O . HIS A 1 287 ? -1.337 -8.070 -4.638 1.00 58.47 287 HIS A O 1
ATOM 1992 N N . GLY A 1 288 ? 0.603 -7.723 -5.707 1.00 62.72 288 GLY A N 1
ATOM 1993 C CA . GLY A 1 288 ? 1.265 -8.927 -5.211 1.00 62.72 288 GLY A CA 1
ATOM 1994 C C . GLY A 1 288 ? 1.812 -8.721 -3.797 1.00 62.72 288 GLY A C 1
ATOM 1995 O O . GLY A 1 288 ? 2.474 -7.724 -3.523 1.00 62.72 288 GLY A O 1
ATOM 1996 N N . GLY A 1 289 ? 1.554 -9.681 -2.909 1.00 69.25 289 GLY A N 1
ATOM 1997 C CA . GLY A 1 289 ? 2.084 -9.710 -1.546 1.00 69.25 289 GLY A CA 1
ATOM 1998 C C . GLY A 1 289 ? 1.079 -10.284 -0.554 1.00 69.25 289 GLY A C 1
ATOM 1999 O O . GLY A 1 289 ? -0.134 -10.137 -0.725 1.00 69.25 289 GLY A O 1
ATOM 2000 N N . ASP A 1 290 ? 1.563 -10.891 0.519 1.00 80.44 290 ASP A N 1
ATOM 2001 C CA . ASP A 1 290 ? 0.722 -11.463 1.563 1.00 80.44 290 ASP A CA 1
ATOM 2002 C C . ASP A 1 290 ? 0.396 -10.460 2.671 1.00 80.44 290 ASP A C 1
ATOM 2004 O O . ASP A 1 290 ? 1.161 -9.548 2.980 1.00 80.44 290 ASP A O 1
ATOM 2008 N N . VAL A 1 291 ? -0.769 -10.662 3.290 1.00 82.00 291 VAL A N 1
ATOM 2009 C CA . VAL A 1 291 ? -1.203 -9.924 4.479 1.00 82.00 291 VAL A CA 1
ATOM 2010 C C . VAL A 1 291 ? -1.314 -10.924 5.619 1.00 82.00 291 VAL A C 1
ATOM 2012 O O . VAL A 1 291 ? -2.194 -11.784 5.604 1.00 82.00 291 VAL A O 1
ATOM 2015 N N . THR A 1 292 ? -0.429 -10.810 6.603 1.00 84.75 292 THR A N 1
ATOM 2016 C CA . THR A 1 292 ? -0.416 -11.633 7.814 1.00 84.75 292 THR A CA 1
ATOM 2017 C C . THR A 1 292 ? -0.804 -10.774 9.010 1.00 84.75 292 THR A C 1
ATOM 2019 O O . THR A 1 292 ? -0.051 -9.894 9.418 1.00 84.75 292 THR A O 1
ATOM 2022 N N . VAL A 1 293 ? -1.957 -11.056 9.616 1.00 85.12 293 VAL A N 1
ATOM 2023 C CA . VAL A 1 293 ? -2.370 -10.435 10.883 1.00 85.12 293 VAL A CA 1
ATOM 2024 C C . VAL A 1 293 ? -2.335 -11.492 11.982 1.00 85.12 293 VAL A C 1
ATOM 2026 O O . VAL A 1 293 ? -2.955 -12.548 11.853 1.00 85.12 293 VAL A O 1
ATOM 2029 N N . ARG A 1 294 ? -1.599 -11.224 13.063 1.00 85.00 294 ARG A N 1
ATOM 2030 C CA . ARG A 1 294 ? -1.524 -12.077 14.257 1.00 85.00 294 ARG A CA 1
ATOM 2031 C C . ARG A 1 294 ? -1.982 -11.284 15.474 1.00 85.00 294 ARG A C 1
ATOM 2033 O O . ARG A 1 294 ? -1.341 -10.310 15.853 1.00 85.00 294 ARG A O 1
ATOM 2040 N N . ASN A 1 295 ? -3.067 -11.740 16.091 1.00 81.25 295 ASN A N 1
ATOM 2041 C CA . ASN A 1 295 ? -3.636 -11.146 17.297 1.00 81.25 295 ASN A CA 1
ATOM 2042 C C . ASN A 1 295 ? -3.412 -12.094 18.485 1.00 81.25 295 ASN A C 1
ATOM 2044 O O . ASN A 1 295 ? -3.984 -13.184 18.518 1.00 81.25 295 ASN A O 1
ATOM 2048 N N . GLY A 1 296 ? -2.579 -11.688 19.442 1.00 82.88 296 GLY A N 1
ATOM 2049 C CA . GLY A 1 296 ? -2.319 -12.394 20.696 1.00 82.88 296 GLY A CA 1
ATOM 2050 C C . GLY A 1 296 ? -2.807 -11.566 21.881 1.00 82.88 296 GLY A C 1
ATOM 2051 O O . GLY A 1 296 ? -2.088 -10.700 22.363 1.00 82.88 296 GLY A O 1
ATOM 2052 N N . ASN A 1 297 ? -4.027 -11.819 22.360 1.00 80.12 297 ASN A N 1
ATOM 2053 C CA . ASN A 1 297 ? -4.603 -11.044 23.462 1.00 80.12 297 ASN A CA 1
ATOM 2054 C C . ASN A 1 297 ? -4.813 -11.922 24.704 1.00 80.12 297 ASN A C 1
ATOM 2056 O O . ASN A 1 297 ? -5.546 -12.912 24.660 1.00 80.12 297 ASN A O 1
ATOM 2060 N N . VAL A 1 298 ? -4.221 -11.517 25.827 1.00 81.50 298 VAL A N 1
ATOM 2061 C CA . VAL A 1 298 ? -4.408 -12.110 27.156 1.00 81.50 298 VAL A CA 1
ATOM 2062 C C . VAL A 1 298 ? -5.118 -11.089 28.040 1.00 81.50 298 VAL A C 1
ATOM 2064 O O . VAL A 1 298 ? -4.648 -9.969 28.215 1.00 81.50 298 VAL A O 1
ATOM 2067 N N . ALA A 1 299 ? -6.268 -11.466 28.599 1.00 77.75 299 ALA A N 1
ATOM 2068 C CA . ALA A 1 299 ? -7.009 -10.629 29.537 1.00 77.75 299 ALA A CA 1
ATOM 2069 C C . ALA A 1 299 ? -7.353 -11.431 30.792 1.00 77.75 299 ALA A C 1
ATOM 2071 O O . ALA A 1 299 ? -7.914 -12.526 30.707 1.00 77.75 299 ALA A O 1
ATOM 2072 N N . ARG A 1 300 ? -7.052 -10.866 31.960 1.00 79.50 300 ARG A N 1
ATOM 2073 C CA . ARG A 1 300 ? -7.455 -11.378 33.273 1.00 79.50 300 ARG A CA 1
ATOM 2074 C C . ARG A 1 300 ? -8.366 -10.342 33.914 1.00 79.50 300 ARG A C 1
ATOM 2076 O O . ARG A 1 300 ? -7.881 -9.319 34.385 1.00 79.50 300 ARG A O 1
ATOM 2083 N N . VAL A 1 301 ? -9.675 -10.584 33.907 1.00 75.88 301 VAL A N 1
ATOM 2084 C CA . VAL A 1 301 ? -10.655 -9.635 34.455 1.00 75.88 301 VAL A CA 1
ATOM 2085 C C . VAL A 1 301 ? -11.343 -10.234 35.676 1.00 75.88 301 VAL A C 1
ATOM 2087 O O . VAL A 1 301 ? -12.087 -11.206 35.562 1.00 75.88 301 VAL A O 1
ATOM 2090 N N . GLY A 1 302 ? -11.082 -9.651 36.844 1.00 73.19 302 GLY A N 1
ATOM 2091 C CA . GLY A 1 302 ? -11.757 -9.952 38.101 1.00 73.19 302 GLY A CA 1
ATOM 2092 C C . GLY A 1 302 ? -12.674 -8.800 38.496 1.00 73.19 302 GLY A C 1
ATOM 2093 O O . GLY A 1 302 ? -12.238 -7.654 38.563 1.00 73.19 302 GLY A O 1
ATOM 2094 N N . ASN A 1 303 ? -13.941 -9.089 38.783 1.00 67.88 303 ASN A N 1
ATOM 2095 C CA . ASN A 1 303 ? -14.885 -8.079 39.256 1.00 67.88 303 ASN A CA 1
ATOM 2096 C C . ASN A 1 303 ? -15.530 -8.545 40.555 1.00 67.88 303 ASN A C 1
ATOM 2098 O O . ASN A 1 303 ? -16.143 -9.609 40.603 1.00 67.88 303 ASN A O 1
ATOM 2102 N N . VAL A 1 304 ? -15.418 -7.718 41.586 1.00 73.44 304 VAL A N 1
ATOM 2103 C CA . VAL A 1 304 ? -16.181 -7.824 42.824 1.00 73.44 304 VAL A CA 1
ATOM 2104 C C . VAL A 1 304 ? -17.235 -6.731 42.771 1.00 73.44 304 VAL A C 1
ATOM 2106 O O . VAL A 1 304 ? -16.909 -5.544 42.753 1.00 73.44 304 VAL A O 1
ATOM 2109 N N . LEU A 1 305 ? -18.499 -7.136 42.701 1.00 68.62 305 LEU A N 1
ATOM 2110 C CA . LEU A 1 305 ? -19.627 -6.225 42.594 1.00 68.62 305 LEU A CA 1
ATOM 2111 C C . LEU A 1 305 ? -20.597 -6.501 43.741 1.00 68.62 305 LEU A C 1
ATOM 2113 O O . LEU A 1 305 ? -21.123 -7.605 43.858 1.00 68.62 305 LEU A O 1
ATOM 2117 N N . GLY A 1 306 ? -20.815 -5.505 44.591 1.00 69.44 306 GLY A N 1
ATOM 2118 C CA . GLY A 1 306 ? -21.760 -5.553 45.696 1.00 69.44 306 GLY A CA 1
ATOM 2119 C C . GLY A 1 306 ? -22.743 -4.397 45.608 1.00 69.44 306 GLY A C 1
ATOM 2120 O O . GLY A 1 306 ? -22.379 -3.276 45.252 1.00 69.44 306 GLY A O 1
ATOM 2121 N N . ALA A 1 307 ? -23.992 -4.680 45.948 1.00 64.94 307 ALA A N 1
ATOM 2122 C CA . ALA A 1 307 ? -25.043 -3.694 46.101 1.00 64.94 307 ALA A CA 1
ATOM 2123 C C . ALA A 1 307 ? -25.871 -4.117 47.322 1.00 64.94 307 ALA A C 1
ATOM 2125 O O . ALA A 1 307 ? -26.521 -5.162 47.293 1.00 64.94 307 ALA A O 1
ATOM 2126 N N . LEU A 1 308 ? -25.758 -3.364 48.416 1.00 67.94 308 LEU A N 1
ATOM 2127 C CA . LEU A 1 308 ? -26.549 -3.547 49.629 1.00 67.94 308 LEU A CA 1
ATOM 2128 C C . LEU A 1 308 ? -27.671 -2.516 49.664 1.00 67.94 308 LEU A C 1
ATOM 2130 O O . LEU A 1 308 ? -27.454 -1.340 49.408 1.00 67.94 308 LEU A O 1
ATOM 2134 N N . ALA A 1 309 ? -28.857 -2.941 50.065 1.00 60.41 309 ALA A N 1
ATOM 2135 C CA . ALA A 1 309 ? -29.999 -2.069 50.241 1.00 60.41 309 ALA A CA 1
ATOM 2136 C C . ALA A 1 309 ? -30.713 -2.492 51.522 1.00 60.41 309 ALA A C 1
ATOM 2138 O O . ALA A 1 309 ? -31.322 -3.557 51.573 1.00 60.41 309 ALA A O 1
ATOM 2139 N N . ASP A 1 310 ? -30.549 -1.692 52.567 1.00 62.25 310 ASP A N 1
ATOM 2140 C CA . ASP A 1 310 ? -30.997 -1.975 53.925 1.00 62.25 310 ASP A CA 1
ATOM 2141 C C . ASP A 1 310 ? -32.182 -1.086 54.317 1.00 62.25 310 ASP A C 1
ATOM 2143 O O . ASP A 1 310 ? -32.422 -0.001 53.774 1.00 62.25 310 ASP A O 1
ATOM 2147 N N . THR A 1 311 ? -32.882 -1.568 55.331 1.00 57.31 311 THR A N 1
ATOM 2148 C CA . THR A 1 311 ? -33.795 -0.850 56.194 1.00 57.31 311 THR A CA 1
ATOM 2149 C C . THR A 1 311 ? -33.261 -0.945 57.642 1.00 57.31 311 THR A C 1
ATOM 2151 O O . THR A 1 311 ? -33.639 -1.844 58.391 1.00 57.31 311 THR A O 1
ATOM 2154 N N . GLY A 1 312 ? -32.386 -0.011 58.047 1.00 56.84 312 GLY A N 1
ATOM 2155 C CA . GLY A 1 312 ? -31.796 0.088 59.388 1.00 56.84 312 GLY A CA 1
ATOM 2156 C C . GLY A 1 312 ? -32.199 1.339 60.201 1.00 56.84 312 GLY A C 1
ATOM 2157 O O . GLY A 1 312 ? -32.072 2.472 59.768 1.00 56.84 312 GLY A O 1
ATOM 2158 N N . ASP A 1 313 ? -32.659 1.032 61.407 1.00 57.97 313 ASP A N 1
ATOM 2159 C CA . ASP A 1 313 ? -33.157 1.700 62.626 1.00 57.97 313 ASP A CA 1
ATOM 2160 C C . ASP A 1 313 ? -34.023 3.011 62.593 1.00 57.97 313 ASP A C 1
ATOM 2162 O O . ASP A 1 313 ? -33.459 4.096 62.693 1.00 57.97 313 ASP A O 1
ATOM 2166 N N . ASN A 1 314 ? -35.385 2.936 62.605 1.00 57.66 314 ASN A N 1
ATOM 2167 C CA . ASN A 1 314 ? -36.293 4.068 62.985 1.00 57.66 314 ASN A CA 1
ATOM 2168 C C . ASN A 1 314 ? -37.176 3.784 64.222 1.00 57.66 314 ASN A C 1
ATOM 2170 O O . ASN A 1 314 ? -37.934 2.818 64.242 1.00 57.66 314 ASN A O 1
ATOM 2174 N N . GLU A 1 315 ? -37.204 4.695 65.191 1.00 60.78 315 GLU A N 1
ATOM 2175 C CA . GLU A 1 315 ? -37.995 4.574 66.427 1.00 60.78 315 GLU A CA 1
ATOM 2176 C C . GLU A 1 315 ? -39.103 5.644 66.491 1.00 60.78 315 GLU A C 1
ATOM 2178 O O . GLU A 1 315 ? -38.866 6.798 66.131 1.00 60.78 315 GLU A O 1
ATOM 2183 N N . ALA A 1 316 ? -40.313 5.264 66.910 1.00 62.25 316 ALA A N 1
ATOM 2184 C CA . ALA A 1 316 ? -41.503 6.115 66.951 1.00 62.25 316 ALA A CA 1
ATOM 2185 C C . ALA A 1 316 ? -42.309 5.869 68.237 1.00 62.25 316 ALA A C 1
ATOM 2187 O O . ALA A 1 316 ? -43.076 4.910 68.322 1.00 62.25 316 ALA A O 1
ATOM 2188 N N . ASP A 1 317 ? -42.145 6.729 69.241 1.00 59.97 317 ASP A N 1
ATOM 2189 C CA . ASP A 1 317 ? -42.848 6.600 70.520 1.00 59.97 317 ASP A CA 1
ATOM 2190 C C . ASP A 1 317 ? -44.357 6.902 70.426 1.00 59.97 317 ASP A C 1
ATOM 2192 O O . ASP A 1 317 ? -44.817 7.742 69.644 1.00 59.97 317 ASP A O 1
ATOM 2196 N N . GLY A 1 318 ? -45.125 6.220 71.281 1.00 61.34 318 GLY A N 1
ATOM 2197 C CA . GLY A 1 318 ? -46.537 6.511 71.529 1.00 61.34 318 GLY A CA 1
ATOM 2198 C C . GLY A 1 318 ? -46.738 7.700 72.476 1.00 61.34 318 GLY A C 1
ATOM 2199 O O . GLY A 1 318 ? -45.795 8.228 73.067 1.00 61.34 318 GLY A O 1
ATOM 2200 N N . SER A 1 319 ? -47.989 8.118 72.647 1.00 58.84 319 SER A N 1
ATOM 2201 C CA . SER A 1 319 ? -48.377 9.219 73.531 1.00 58.84 319 SER A CA 1
ATOM 2202 C C . SER A 1 319 ? -48.941 8.729 74.874 1.00 58.84 319 SER A C 1
ATOM 2204 O O . SER A 1 319 ? -49.324 7.569 75.037 1.00 58.84 319 SER A O 1
ATOM 2206 N N . TYR A 1 320 ? -49.001 9.635 75.853 1.00 60.69 320 TYR A N 1
ATOM 2207 C CA . TYR A 1 320 ? -49.563 9.380 77.182 1.00 60.69 320 TYR A CA 1
ATOM 2208 C C . TYR A 1 320 ? -50.795 10.267 77.407 1.00 60.69 320 TYR A C 1
ATOM 2210 O O . TYR A 1 320 ? -50.726 11.484 77.228 1.00 60.69 320 TYR A O 1
ATOM 2218 N N . GLY A 1 321 ? -51.924 9.660 77.780 1.00 60.12 321 GLY A N 1
ATOM 2219 C CA . GLY A 1 321 ? -53.162 10.360 78.139 1.00 60.12 321 GLY A CA 1
ATOM 2220 C C . GLY A 1 321 ? -53.092 11.052 79.493 1.00 60.12 321 GLY A C 1
ATOM 2221 O O . GLY A 1 321 ? -52.405 10.599 80.408 1.00 60.12 321 GLY A O 1
ATOM 2222 N N . GLY A 1 322 ? -53.830 12.156 79.624 1.00 58.47 322 GLY A N 1
ATOM 2223 C CA . GLY A 1 322 ? -53.974 12.852 80.897 1.00 58.47 322 GLY A CA 1
ATOM 2224 C C . GLY A 1 322 ? -54.819 12.036 81.874 1.00 58.47 322 GLY A C 1
ATOM 2225 O O . GLY A 1 322 ? -55.852 11.478 81.499 1.00 58.47 322 GLY A O 1
ATOM 2226 N N . GLU A 1 323 ? -54.402 11.975 83.138 1.00 58.56 323 GLU A N 1
ATOM 2227 C CA . GLU A 1 323 ? -55.228 11.381 84.194 1.00 58.56 323 GLU A CA 1
ATOM 2228 C C . GLU A 1 323 ? -56.501 12.216 84.426 1.00 58.56 323 GLU A C 1
ATOM 2230 O O . GLU A 1 323 ? -56.505 13.440 84.262 1.00 58.56 323 GLU A O 1
ATOM 2235 N N . GLY A 1 324 ? -57.600 11.544 84.778 1.00 59.75 324 GLY A N 1
ATOM 2236 C CA . GLY A 1 324 ? -58.859 12.199 85.129 1.00 59.75 324 GLY A CA 1
ATOM 2237 C C . GLY A 1 324 ? -58.760 12.953 86.457 1.00 59.75 324 GLY A C 1
ATOM 2238 O O . GLY A 1 324 ? -58.080 12.511 87.386 1.00 59.75 324 GLY A O 1
ATOM 2239 N N . GLY A 1 325 ? -59.470 14.078 86.572 1.00 57.09 325 GLY A N 1
ATOM 2240 C CA . GLY A 1 325 ? -59.566 14.810 87.839 1.00 57.09 325 GLY A CA 1
ATOM 2241 C C . GLY A 1 325 ? -60.238 13.971 88.933 1.00 57.09 325 GLY A C 1
ATOM 2242 O O . GLY A 1 325 ? -61.110 13.150 88.646 1.00 57.09 325 GLY A O 1
ATOM 2243 N N . GLN A 1 326 ? -59.843 14.167 90.191 1.00 57.41 326 GLN A N 1
ATOM 2244 C CA . GLN A 1 326 ? -60.553 13.573 91.330 1.00 57.41 326 GLN A CA 1
ATOM 2245 C C . GLN A 1 326 ? -61.890 14.295 91.550 1.00 57.41 326 GLN A C 1
ATOM 2247 O O . GLN A 1 326 ? -61.997 15.495 91.282 1.00 57.41 326 GLN A O 1
ATOM 2252 N N . GLY A 1 327 ? -62.901 13.560 92.018 1.00 58.75 327 GLY A N 1
ATOM 2253 C CA . GLY A 1 327 ? -64.140 14.158 92.509 1.00 58.75 327 GLY A CA 1
ATOM 2254 C C . GLY A 1 327 ? -63.908 14.984 93.779 1.00 58.75 327 GLY A C 1
ATOM 2255 O O . GLY A 1 327 ? -62.891 14.829 94.452 1.00 58.75 327 GLY A O 1
ATOM 2256 N N . GLY A 1 328 ? -64.845 15.875 94.107 1.00 55.53 328 GLY A N 1
ATOM 2257 C CA . GLY A 1 328 ? -64.871 16.533 95.414 1.00 55.53 328 GLY A CA 1
ATOM 2258 C C . GLY A 1 328 ? -65.477 15.616 96.479 1.00 55.53 328 GLY A C 1
ATOM 2259 O O . GLY A 1 328 ? -66.564 15.075 96.264 1.00 55.53 328 GLY A O 1
ATOM 2260 N N . ASP A 1 329 ? -64.790 15.472 97.610 1.00 58.44 329 ASP A N 1
ATOM 2261 C CA . ASP A 1 329 ? -65.291 14.770 98.798 1.00 58.44 329 ASP A CA 1
ATOM 2262 C C . ASP A 1 329 ? -66.212 15.674 99.632 1.00 58.44 329 ASP A C 1
ATOM 2264 O O . ASP A 1 329 ? -65.991 16.887 99.722 1.00 58.44 329 ASP A O 1
ATOM 2268 N N . VAL A 1 330 ? -67.198 15.080 100.315 1.00 57.12 330 VAL A N 1
ATOM 2269 C CA . VAL A 1 330 ? -68.008 15.774 101.330 1.00 57.12 330 VAL A CA 1
ATOM 2270 C C . VAL A 1 330 ? -67.842 15.078 102.676 1.00 57.12 330 VAL A C 1
ATOM 2272 O O . VAL A 1 330 ? -68.163 13.902 102.833 1.00 57.12 330 VAL A O 1
ATOM 2275 N N . TYR A 1 331 ? -67.361 15.829 103.669 1.00 56.69 331 TYR A N 1
ATOM 2276 C CA . TYR A 1 331 ? -67.133 15.341 105.028 1.00 56.69 331 TYR A CA 1
ATOM 2277 C C . TYR A 1 331 ? -68.027 16.097 106.017 1.00 56.69 331 TYR A C 1
ATOM 2279 O O . TYR A 1 331 ? -67.873 17.308 106.190 1.00 56.69 331 TYR A O 1
ATOM 2287 N N . ASN A 1 332 ? -68.953 15.391 106.674 1.00 54.81 332 ASN A N 1
ATOM 2288 C CA . ASN A 1 332 ? -69.865 15.970 107.663 1.00 54.81 332 ASN A CA 1
ATOM 2289 C C . ASN A 1 332 ? -69.517 15.471 109.078 1.00 54.81 332 ASN A C 1
ATOM 2291 O O . ASN A 1 332 ? -69.668 14.290 109.391 1.00 54.81 332 ASN A O 1
ATOM 2295 N N . GLY A 1 333 ? -69.014 16.371 109.927 1.00 47.97 333 GLY A N 1
ATOM 2296 C CA . GLY A 1 333 ? -68.541 16.043 111.275 1.00 47.97 333 GLY A CA 1
ATOM 2297 C C . GLY A 1 333 ? -69.693 15.790 112.251 1.00 47.97 333 GLY A C 1
ATOM 2298 O O . GLY A 1 333 ? -70.546 16.652 112.437 1.00 47.97 333 GLY A O 1
ATOM 2299 N N . GLY A 1 334 ? -69.701 14.616 112.891 1.00 44.31 334 GLY A N 1
ATOM 2300 C CA . GLY A 1 334 ? -70.878 14.078 113.582 1.00 44.31 334 GLY A CA 1
ATOM 2301 C C . GLY A 1 334 ? -71.520 14.980 114.646 1.00 44.31 334 GLY A C 1
ATOM 2302 O O . GLY A 1 334 ? -70.872 15.404 115.606 1.00 44.31 334 GLY A O 1
ATOM 2303 N N . GLY A 1 335 ? -72.834 15.198 114.513 1.00 45.94 335 GLY A N 1
ATOM 2304 C CA . GLY A 1 335 ? -73.612 16.052 115.413 1.00 45.94 335 GLY A CA 1
ATOM 2305 C C . GLY A 1 335 ? -75.129 15.910 115.254 1.00 45.94 335 GLY A C 1
ATOM 2306 O O . GLY A 1 335 ? -75.780 16.841 114.802 1.00 45.94 335 GLY A O 1
ATOM 2307 N N . ASN A 1 336 ? -75.668 14.751 115.651 1.00 48.81 336 ASN A N 1
ATOM 2308 C CA . ASN A 1 336 ? -77.090 14.367 115.777 1.00 48.81 336 ASN A CA 1
ATOM 2309 C C . ASN A 1 336 ? -78.149 15.475 115.523 1.00 48.81 336 ASN A C 1
ATOM 2311 O O . ASN A 1 336 ? -78.590 16.142 116.465 1.00 48.81 336 ASN A O 1
ATOM 2315 N N . GLN A 1 337 ? -78.626 15.590 114.277 1.00 49.84 337 GLN A N 1
ATOM 2316 C CA . GLN A 1 337 ? -79.831 16.348 113.913 1.00 49.84 337 GLN A CA 1
ATOM 2317 C C . GLN A 1 337 ? -80.884 15.438 113.271 1.00 49.84 337 GLN A C 1
ATOM 2319 O O . GLN A 1 337 ? -80.570 14.452 112.610 1.00 49.84 337 GLN A O 1
ATOM 2324 N N . ASN A 1 338 ? -82.144 15.778 113.525 1.00 41.72 338 ASN A N 1
ATOM 2325 C CA . ASN A 1 338 ? -83.345 15.048 113.143 1.00 41.72 338 ASN A CA 1
ATOM 2326 C C . ASN A 1 338 ? -84.395 16.096 112.758 1.00 41.72 338 ASN A C 1
ATOM 2328 O O . ASN A 1 338 ? -84.570 17.035 113.539 1.00 41.72 338 ASN A O 1
ATOM 2332 N N . VAL A 1 339 ? -85.086 15.914 111.627 1.00 45.97 339 VAL A N 1
ATOM 2333 C CA . VAL A 1 339 ? -86.562 15.973 111.488 1.00 45.97 339 VAL A CA 1
ATOM 2334 C C . VAL A 1 339 ? -86.968 16.250 110.030 1.00 45.97 339 VAL A C 1
ATOM 2336 O O . VAL A 1 339 ? -86.862 17.364 109.535 1.00 45.97 339 VAL A O 1
ATOM 2339 N N . SER A 1 340 ? -87.523 15.204 109.412 1.00 42.09 340 SER A N 1
ATOM 2340 C CA . SER A 1 340 ? -88.611 15.173 108.417 1.00 42.09 340 SER A CA 1
ATOM 2341 C C . SER A 1 340 ? -88.679 16.213 107.280 1.00 42.09 340 SER A C 1
ATOM 2343 O O . SER A 1 340 ? -89.089 17.350 107.489 1.00 42.09 340 SER A O 1
ATOM 2345 N N . GLY A 1 341 ? -88.657 15.691 106.051 1.00 40.94 341 GLY A N 1
ATOM 2346 C CA . GLY A 1 341 ? -89.916 15.295 105.401 1.00 40.94 341 GLY A CA 1
ATOM 2347 C C . GLY A 1 341 ? -90.567 16.309 104.452 1.00 40.94 341 GLY A C 1
ATOM 2348 O O . GLY A 1 341 ? -91.134 17.300 104.896 1.00 40.94 341 GLY A O 1
ATOM 2349 N N . ASN A 1 342 ? -90.629 15.908 103.176 1.00 44.88 342 ASN A N 1
ATOM 2350 C CA . ASN A 1 342 ? -91.340 16.535 102.055 1.00 44.88 342 ASN A CA 1
ATOM 2351 C C . ASN A 1 342 ? -90.875 17.959 101.693 1.00 44.88 342 ASN A C 1
ATOM 2353 O O . ASN A 1 342 ? -91.414 18.917 102.230 1.00 44.88 342 ASN A O 1
ATOM 2357 N N . GLU A 1 343 ? -89.983 18.084 100.703 1.00 44.12 343 GLU A N 1
ATOM 2358 C CA . GLU A 1 343 ? -90.330 18.508 99.326 1.00 44.12 343 GLU A CA 1
ATOM 2359 C C . GLU A 1 343 ? -89.342 17.843 98.329 1.00 44.12 343 GLU A C 1
ATOM 2361 O O . GLU A 1 343 ? -88.489 17.056 98.744 1.00 44.12 343 GLU A O 1
ATOM 2366 N N . GLU A 1 344 ? -89.541 18.024 97.019 1.00 51.69 344 GLU A N 1
ATOM 2367 C CA . GLU A 1 344 ? -88.927 17.210 95.951 1.00 51.69 344 GLU A CA 1
ATOM 2368 C C . GLU A 1 344 ? -87.553 17.728 95.473 1.00 51.69 344 GLU A C 1
ATOM 2370 O O . GLU A 1 344 ? -87.484 18.438 94.475 1.00 51.69 344 GLU A O 1
ATOM 2375 N N . GLU A 1 345 ? -86.451 17.308 96.101 1.00 53.09 345 GLU A N 1
ATOM 2376 C CA . GLU A 1 345 ? -85.090 17.590 95.601 1.00 53.09 345 GLU A CA 1
ATOM 2377 C C . GLU A 1 345 ? -84.257 16.288 95.518 1.00 53.09 345 GLU A C 1
ATOM 2379 O O . GLU A 1 345 ? -83.955 15.675 96.547 1.00 53.09 345 GLU A O 1
ATOM 2384 N N . PRO A 1 346 ? -83.908 15.786 94.315 1.00 53.00 346 PRO A N 1
ATOM 2385 C CA . PRO A 1 346 ? -83.047 14.614 94.175 1.00 53.00 346 PRO A CA 1
ATOM 2386 C C . PRO A 1 346 ? -81.573 14.991 94.381 1.00 53.00 346 PRO A C 1
ATOM 2388 O O . PRO A 1 346 ? -81.065 15.876 93.700 1.00 53.00 346 PRO A O 1
ATOM 2391 N N . SER A 1 347 ? -80.849 14.265 95.236 1.00 51.31 347 SER A N 1
ATOM 2392 C CA . SER A 1 347 ? -79.382 14.373 95.320 1.00 51.31 347 SER A CA 1
ATOM 2393 C C . SER A 1 347 ? -78.746 13.945 93.989 1.00 51.31 347 SER A C 1
ATOM 2395 O O . SER A 1 347 ? -79.110 12.896 93.442 1.00 51.31 347 SER A O 1
ATOM 2397 N N . THR A 1 348 ? -77.797 14.715 93.450 1.00 55.62 348 THR A N 1
ATOM 2398 C CA . THR A 1 348 ? -77.203 14.463 92.127 1.00 55.62 348 THR A CA 1
ATOM 2399 C C . THR A 1 348 ? -75.679 14.459 92.146 1.00 55.62 348 THR A C 1
ATOM 2401 O O . THR A 1 348 ? -75.020 15.456 92.404 1.00 55.62 348 THR A O 1
ATOM 2404 N N . THR A 1 349 ? -75.070 13.339 91.762 1.00 54.38 349 THR A N 1
ATOM 2405 C CA . THR A 1 349 ? -73.607 13.268 91.639 1.00 54.38 349 THR A CA 1
ATOM 2406 C C . THR A 1 349 ? -73.102 14.216 90.544 1.00 54.38 349 THR A C 1
ATOM 2408 O O . THR A 1 349 ? -73.482 14.069 89.376 1.00 54.38 349 THR A O 1
ATOM 2411 N N . GLY A 1 350 ? -72.195 15.137 90.872 1.00 53.94 350 GLY A N 1
ATOM 2412 C CA . GLY A 1 350 ? -71.580 16.021 89.877 1.00 53.94 350 GLY A CA 1
ATOM 2413 C C . GLY A 1 350 ? -70.670 15.242 88.921 1.00 53.94 350 GLY A C 1
ATOM 2414 O O . GLY A 1 350 ? -69.883 14.409 89.361 1.00 53.94 350 GLY A O 1
ATOM 2415 N N . ASN A 1 351 ? -70.751 15.473 87.607 1.00 50.84 351 ASN A N 1
ATOM 2416 C CA . ASN A 1 351 ? -69.890 14.784 86.631 1.00 50.84 351 ASN A CA 1
ATOM 2417 C C . ASN A 1 351 ? -68.405 15.131 86.840 1.00 50.84 351 ASN A C 1
ATOM 2419 O O . ASN A 1 351 ? -68.042 16.305 86.908 1.00 50.84 351 ASN A O 1
ATOM 2423 N N . GLY A 1 352 ? -67.546 14.110 86.885 1.00 54.31 352 GLY A N 1
ATOM 2424 C CA . GLY A 1 352 ? -66.104 14.284 87.035 1.00 54.31 352 GLY A CA 1
ATOM 2425 C C . GLY A 1 352 ? -65.478 14.955 85.812 1.00 54.31 352 GLY A C 1
ATOM 2426 O O . GLY A 1 352 ? -65.940 14.783 84.682 1.00 54.31 352 GLY A O 1
ATOM 2427 N N . GLY A 1 353 ? -64.396 15.706 86.022 1.00 55.31 353 GLY A N 1
ATOM 2428 C CA . GLY A 1 353 ? -63.651 16.320 84.923 1.00 55.31 353 GLY A CA 1
ATOM 2429 C C . GLY A 1 353 ? -63.056 15.253 84.001 1.00 55.31 353 GLY A C 1
ATOM 2430 O O . GLY A 1 353 ? -62.261 14.428 84.452 1.00 55.31 353 GLY A O 1
ATOM 2431 N N . ASN A 1 354 ? -63.428 15.269 82.717 1.00 56.41 354 ASN A N 1
ATOM 2432 C CA . ASN A 1 354 ? -62.863 14.357 81.719 1.00 56.41 354 ASN A CA 1
ATOM 2433 C C . ASN A 1 354 ? -61.332 14.482 81.687 1.00 56.41 354 ASN A C 1
ATOM 2435 O O . ASN A 1 354 ? -60.810 15.591 81.547 1.00 56.41 354 ASN A O 1
ATOM 2439 N N . GLY A 1 355 ? -60.624 13.352 81.771 1.00 60.06 355 GLY A N 1
ATOM 2440 C CA . GLY A 1 355 ? -59.185 13.300 81.537 1.00 60.06 355 GLY A CA 1
ATOM 2441 C C . GLY A 1 355 ? -58.823 13.849 80.157 1.00 60.06 355 GLY A C 1
ATOM 2442 O O . GLY A 1 355 ? -59.585 13.734 79.192 1.00 60.06 355 GLY A O 1
ATOM 2443 N N . GLY A 1 356 ? -57.654 14.480 80.063 1.00 58.38 356 GLY A N 1
ATOM 2444 C CA . GLY A 1 356 ? -57.176 15.044 78.804 1.00 58.38 356 GLY A CA 1
ATOM 2445 C C . GLY A 1 356 ? -56.940 13.947 77.766 1.00 58.38 356 GLY A C 1
ATOM 2446 O O . GLY A 1 356 ? -56.184 13.009 78.024 1.00 58.38 356 GLY A O 1
ATOM 2447 N N . LYS A 1 357 ? -57.547 14.085 76.580 1.00 58.62 357 LYS A N 1
ATOM 2448 C CA . LYS A 1 357 ? -57.222 13.245 75.417 1.00 58.62 357 LYS A CA 1
ATOM 2449 C C . LYS A 1 357 ? -55.727 13.351 75.119 1.00 58.62 357 LYS A C 1
ATOM 2451 O O . LYS A 1 357 ? -55.214 14.471 75.064 1.00 58.62 357 LYS A O 1
ATOM 2456 N N . SER A 1 358 ? -55.041 12.227 74.908 1.00 60.44 358 SER A N 1
ATOM 2457 C CA . SER A 1 358 ? -53.683 12.296 74.360 1.00 60.44 358 SER A CA 1
ATOM 2458 C C . SER A 1 358 ? -53.725 12.698 72.880 1.00 60.44 358 SER A C 1
ATOM 2460 O O . SER A 1 358 ? -54.756 12.576 72.213 1.00 60.44 358 SER A O 1
ATOM 2462 N N . SER A 1 359 ? -52.610 13.217 72.367 1.00 60.44 359 SER A N 1
ATOM 2463 C CA . SER A 1 359 ? -52.413 13.360 70.924 1.00 60.44 359 SER A CA 1
ATOM 2464 C C . SER A 1 359 ? -52.183 11.993 70.279 1.00 60.44 359 SER A C 1
ATOM 2466 O O . SER A 1 359 ? -51.878 11.020 70.968 1.00 60.44 359 SER A O 1
ATOM 2468 N N . ASP A 1 360 ? -52.211 11.921 68.955 1.00 62.56 360 ASP A N 1
ATOM 2469 C CA . ASP A 1 360 ? -51.610 10.779 68.263 1.00 62.56 360 ASP A CA 1
ATOM 2470 C C . ASP A 1 360 ? -50.098 10.690 68.570 1.00 62.56 360 ASP A C 1
ATOM 2472 O O . ASP A 1 360 ? -49.462 11.687 68.946 1.00 62.56 360 ASP A O 1
ATOM 2476 N N . GLY A 1 361 ? -49.547 9.478 68.484 1.00 65.75 361 GLY A N 1
ATOM 2477 C CA . GLY A 1 361 ? -48.119 9.193 68.618 1.00 65.75 361 GLY A CA 1
ATOM 2478 C C . GLY A 1 361 ? -47.300 9.672 67.415 1.00 65.75 361 GLY A C 1
ATOM 2479 O O . GLY A 1 361 ? -47.818 10.268 66.469 1.00 65.75 361 GLY A O 1
ATOM 2480 N N . GLY A 1 362 ? -45.989 9.430 67.444 1.00 60.03 362 GLY A N 1
ATOM 2481 C CA . GLY A 1 362 ? -45.098 9.855 66.362 1.00 60.03 362 GLY A CA 1
ATOM 2482 C C . GLY A 1 362 ? -45.313 9.062 65.068 1.00 60.03 362 GLY A C 1
ATOM 2483 O O . GLY A 1 362 ? -45.252 7.838 65.087 1.00 60.03 362 GLY A O 1
ATOM 2484 N N . LEU A 1 363 ? -45.488 9.746 63.932 1.00 64.56 363 LEU A N 1
ATOM 2485 C CA . LEU A 1 363 ? -45.422 9.136 62.596 1.00 64.56 363 LEU A CA 1
ATOM 2486 C C . LEU A 1 363 ? -44.002 9.256 62.023 1.00 64.56 363 LEU A C 1
ATOM 2488 O O . LEU A 1 363 ? -43.478 10.363 61.891 1.00 64.56 363 LEU A O 1
ATOM 2492 N N . VAL A 1 364 ? -43.410 8.136 61.607 1.00 57.38 364 VAL A N 1
ATOM 2493 C CA . VAL A 1 364 ? -42.099 8.073 60.946 1.00 57.38 364 VAL A CA 1
ATOM 2494 C C . VAL A 1 364 ? -42.214 7.372 59.593 1.00 57.38 364 VAL A C 1
ATOM 2496 O O . VAL A 1 364 ? -42.316 6.152 59.509 1.00 57.38 364 VAL A O 1
ATOM 2499 N N . THR A 1 365 ? -42.164 8.140 58.507 1.00 61.25 365 THR A N 1
ATOM 2500 C CA . THR A 1 365 ? -42.249 7.615 57.132 1.00 61.25 365 THR A CA 1
ATOM 2501 C C . THR A 1 365 ? -40.875 7.637 56.450 1.00 61.25 365 THR A C 1
ATOM 2503 O O . THR A 1 365 ? -40.248 8.693 56.391 1.00 61.25 365 THR A O 1
ATOM 2506 N N . THR A 1 366 ? -40.423 6.518 55.868 1.00 60.06 366 THR A N 1
ATOM 2507 C CA . THR A 1 366 ? -39.226 6.456 54.985 1.00 60.06 366 THR A CA 1
ATOM 2508 C C . THR A 1 366 ? -39.607 6.069 53.539 1.00 60.06 366 THR A C 1
ATOM 2510 O O . THR A 1 366 ? -40.791 5.909 53.253 1.00 60.06 366 THR A O 1
ATOM 2513 N N . GLY A 1 367 ? -38.670 5.951 52.579 1.00 55.97 367 GLY A N 1
ATOM 2514 C CA . GLY A 1 367 ? -39.016 5.798 51.145 1.00 55.97 367 GLY A CA 1
ATOM 2515 C C . GLY A 1 367 ? -37.922 5.258 50.199 1.00 55.97 367 GLY A C 1
ATOM 2516 O O . GLY A 1 367 ? -36.854 5.856 50.141 1.00 55.97 367 GLY A O 1
ATOM 2517 N N . ASN A 1 368 ? -38.228 4.236 49.366 1.00 58.69 368 ASN A N 1
ATOM 2518 C CA . ASN A 1 368 ? -37.504 3.894 48.111 1.00 58.69 368 ASN A CA 1
ATOM 2519 C C . ASN A 1 368 ? -36.327 2.861 48.102 1.00 58.69 368 ASN A C 1
ATOM 2521 O O . ASN A 1 368 ? -35.193 3.328 47.998 1.00 58.69 368 ASN A O 1
ATOM 2525 N N . SER A 1 369 ? -36.518 1.514 48.058 1.00 55.91 369 SER A N 1
ATOM 2526 C CA . SER A 1 369 ? -35.429 0.493 47.851 1.00 55.91 369 SER A CA 1
ATOM 2527 C C . SER A 1 369 ? -35.482 -0.358 46.591 1.00 55.91 369 SER A C 1
ATOM 2529 O O . SER A 1 369 ? -36.466 -1.050 46.344 1.00 55.91 369 SER A O 1
ATOM 2531 N N . ALA A 1 370 ? -34.328 -0.451 45.933 1.00 61.97 370 ALA A N 1
ATOM 2532 C CA . ALA A 1 370 ? -33.821 -1.638 45.259 1.00 61.97 370 ALA A CA 1
ATOM 2533 C C . ALA A 1 370 ? -32.282 -1.595 45.241 1.00 61.97 370 ALA A C 1
ATOM 2535 O O . ALA A 1 370 ? -31.710 -0.536 44.990 1.00 61.97 370 ALA A O 1
ATOM 2536 N N . SER A 1 371 ? -31.586 -2.718 45.439 1.00 56.94 371 SER A N 1
ATOM 2537 C CA . SER A 1 371 ? -30.167 -2.804 45.062 1.00 56.94 371 SER A CA 1
ATOM 2538 C C . SER A 1 371 ? -30.003 -3.545 43.747 1.00 56.94 371 SER A C 1
ATOM 2540 O O . SER A 1 371 ? -30.351 -4.719 43.671 1.00 56.94 371 SER A O 1
ATOM 2542 N N . ASN A 1 372 ? -29.442 -2.894 42.724 1.00 65.12 372 ASN A N 1
ATOM 2543 C CA . ASN A 1 372 ? -29.160 -3.537 41.438 1.00 65.12 372 ASN A CA 1
ATOM 2544 C C . ASN A 1 372 ? -27.668 -3.476 41.115 1.00 65.12 372 ASN A C 1
ATOM 2546 O O . ASN A 1 372 ? -27.134 -2.403 40.845 1.00 65.12 372 ASN A O 1
ATOM 2550 N N . ALA A 1 373 ? -27.007 -4.631 41.102 1.00 67.81 373 ALA A N 1
ATOM 2551 C CA . ALA A 1 373 ? -25.608 -4.762 40.716 1.00 67.81 373 ALA A CA 1
ATOM 2552 C C . ALA A 1 373 ? -25.512 -5.343 39.289 1.00 67.81 373 ALA A C 1
ATOM 2554 O O . ALA A 1 373 ? -26.058 -6.412 39.026 1.00 67.81 373 ALA A O 1
ATOM 2555 N N . SER A 1 374 ? -24.816 -4.672 38.367 1.00 73.44 374 SER A N 1
ATOM 2556 C CA . SER A 1 374 ? -24.524 -5.175 37.017 1.00 73.44 374 SER A CA 1
ATOM 2557 C C . SER A 1 374 ? -23.047 -5.014 36.631 1.00 73.44 374 SER A C 1
ATOM 2559 O O . SER A 1 374 ? -22.434 -3.974 36.872 1.00 73.44 374 SER A O 1
ATOM 2561 N N . SER A 1 375 ? -22.456 -6.045 36.017 1.00 73.75 375 SER A N 1
ATOM 2562 C CA . SER A 1 375 ? -21.103 -5.969 35.452 1.00 73.75 375 SER A CA 1
ATOM 2563 C C . SER A 1 375 ? -21.058 -6.526 34.034 1.00 73.75 375 SER A C 1
ATOM 2565 O O . SER A 1 375 ? -21.420 -7.685 33.823 1.00 73.75 375 SER A O 1
ATOM 2567 N N . THR A 1 376 ? -20.531 -5.746 33.097 1.00 76.56 376 THR A N 1
ATOM 2568 C CA . THR A 1 376 ? -20.339 -6.125 31.692 1.00 76.56 376 THR A CA 1
ATOM 2569 C C . THR A 1 376 ? -18.853 -6.103 31.359 1.00 76.56 376 THR A C 1
ATOM 2571 O O . THR A 1 376 ? -18.150 -5.151 31.689 1.00 76.56 376 THR A O 1
ATOM 2574 N N . ASN A 1 377 ? -18.353 -7.146 30.696 1.00 70.06 377 ASN A N 1
ATOM 2575 C CA . ASN A 1 377 ? -16.942 -7.249 30.328 1.00 70.06 377 ASN A CA 1
ATOM 2576 C C . ASN A 1 377 ? -16.824 -7.640 28.858 1.00 70.06 377 ASN A C 1
ATOM 2578 O O . ASN A 1 377 ? -17.226 -8.736 28.474 1.00 70.06 377 ASN A O 1
ATOM 2582 N N . VAL A 1 378 ? -16.253 -6.750 28.054 1.00 77.94 378 VAL A N 1
ATOM 2583 C CA . VAL A 1 378 ? -15.855 -7.010 26.672 1.00 77.94 378 VAL A CA 1
ATOM 2584 C C . VAL A 1 378 ? -14.343 -7.187 26.684 1.00 77.94 378 VAL A C 1
ATOM 2586 O O . VAL A 1 378 ? -13.606 -6.239 26.939 1.00 77.94 378 VAL A O 1
ATOM 2589 N N . VAL A 1 379 ? -13.874 -8.412 26.461 1.00 80.38 379 VAL A N 1
ATOM 2590 C CA . VAL A 1 379 ? -12.448 -8.758 26.534 1.00 80.38 379 VAL A CA 1
ATOM 2591 C C . VAL A 1 379 ? -11.965 -9.334 25.211 1.00 80.38 379 VAL A C 1
ATOM 2593 O O . VAL A 1 379 ? -12.679 -10.104 24.573 1.00 80.38 379 VAL A O 1
ATOM 2596 N N . ASN A 1 380 ? -10.736 -8.994 24.822 1.00 77.94 380 ASN A N 1
ATOM 2597 C CA . ASN A 1 380 ? -10.039 -9.554 23.662 1.00 77.94 380 ASN A CA 1
ATOM 2598 C C . ASN A 1 380 ? -10.818 -9.417 22.340 1.00 77.94 380 ASN A C 1
ATOM 2600 O O . ASN A 1 380 ? -10.751 -10.297 21.475 1.00 77.94 380 ASN A O 1
ATOM 2604 N N . ARG A 1 381 ? -11.555 -8.315 22.167 1.00 81.44 381 ARG A N 1
ATOM 2605 C CA . ARG A 1 381 ? -12.233 -8.021 20.904 1.00 81.44 381 ARG A CA 1
ATOM 2606 C C . ARG A 1 381 ? -11.181 -7.733 19.833 1.00 81.44 381 ARG A C 1
ATOM 2608 O O . ARG A 1 381 ? -10.240 -6.982 20.048 1.00 81.44 381 ARG A O 1
ATOM 2615 N N . ASN A 1 382 ? -11.310 -8.385 18.686 1.00 80.69 382 ASN A N 1
ATOM 2616 C CA . ASN A 1 382 ? -10.408 -8.190 17.561 1.00 80.69 382 ASN A CA 1
ATOM 2617 C C . ASN A 1 382 ? -11.248 -7.998 16.306 1.00 80.69 382 ASN A C 1
ATOM 2619 O O . ASN A 1 382 ? -11.997 -8.890 15.908 1.00 80.69 382 ASN A O 1
ATOM 2623 N N . VAL A 1 383 ? -11.116 -6.833 15.691 1.00 87.12 383 VAL A N 1
ATOM 2624 C CA . VAL A 1 383 ? -11.662 -6.511 14.382 1.00 87.12 383 VAL A CA 1
ATOM 2625 C C . VAL A 1 383 ? -10.485 -6.403 13.423 1.00 87.12 383 VAL A C 1
ATOM 2627 O O . VAL A 1 383 ? -9.483 -5.749 13.701 1.00 87.12 383 VAL A O 1
ATOM 2630 N N . THR A 1 384 ? -10.567 -7.095 12.294 1.00 84.62 384 THR A N 1
ATOM 2631 C CA . THR A 1 384 ? -9.533 -7.044 11.260 1.00 84.62 384 THR A CA 1
ATOM 2632 C C . THR A 1 384 ? -10.215 -6.892 9.913 1.00 84.62 384 THR A C 1
ATOM 2634 O O . THR A 1 384 ? -11.032 -7.726 9.525 1.00 84.62 384 THR A O 1
ATOM 2637 N N . ARG A 1 385 ? -9.907 -5.799 9.220 1.00 86.81 385 ARG A N 1
ATOM 2638 C CA . ARG A 1 385 ? -10.402 -5.470 7.886 1.00 86.81 385 ARG A CA 1
ATOM 2639 C C . ARG A 1 385 ? -9.205 -5.431 6.945 1.00 86.81 385 ARG A C 1
ATOM 2641 O O . ARG A 1 385 ? -8.242 -4.711 7.187 1.00 86.81 385 ARG A O 1
ATOM 2648 N N . ILE A 1 386 ? -9.259 -6.242 5.896 1.00 80.25 386 ILE A N 1
ATOM 2649 C CA . ILE A 1 386 ? -8.239 -6.295 4.851 1.00 80.25 386 ILE A CA 1
ATOM 2650 C C . ILE A 1 386 ? -8.961 -6.042 3.538 1.00 80.25 386 ILE A C 1
ATOM 2652 O O . ILE A 1 386 ? -9.895 -6.765 3.190 1.00 80.25 386 ILE A O 1
ATOM 2656 N N . LYS A 1 387 ? -8.527 -5.014 2.823 1.00 78.94 387 LYS A N 1
ATOM 2657 C CA . LYS A 1 387 ? -9.060 -4.605 1.532 1.00 78.94 387 LYS A CA 1
ATOM 2658 C C . LYS A 1 387 ? -7.906 -4.680 0.529 1.00 78.94 387 LYS A C 1
ATOM 2660 O O . LYS A 1 387 ? -6.859 -4.067 0.746 1.00 78.94 387 LYS A O 1
ATOM 2665 N N . ARG A 1 388 ? -8.073 -5.524 -0.489 1.00 70.38 388 ARG A N 1
ATOM 2666 C CA . ARG A 1 388 ? -7.081 -5.829 -1.530 1.00 70.38 388 ARG A CA 1
ATOM 2667 C C . ARG A 1 388 ? -7.523 -5.199 -2.839 1.00 70.38 388 ARG A C 1
ATOM 2669 O O . ARG A 1 388 ? -8.703 -5.418 -3.181 1.00 70.38 388 ARG A O 1
#

Sequence (388 aa):
MIKKILGAALVAGLVAASVSIATTVSASCTPYTTTVVSDGTTVTVGGVSTDVLVPVGAWTASIPGASWIWANPADAGTEMFDKTFTFPGAVTSATLDIAVDNTYSVTLNGNAVGSDLTEFNFTLAGQDSYSVSAASFIGGTNTLKVTANNLTLIGGDGDAVEAPYSTNPAGVLFKLVVESEVCVSNDTVINNNDATVTNVVLSSANTGGNWAGGSYGGRGGRGGDIANDGGVQDVNDVDTGNGGNGGDAGLGGEVNSGNATANATLTNTVNDNDTNIDRCSCTGGGHGGDVTVRNGNVARVGNVLGALADTGDNEADGSYGGEGGQGGDVYNGGGNQNVSGNEEEPSTTGNGGNGGKSSDGGLVTTGNSASNASSTNVVNRNVTRIKR

Radius of gyration: 61.85 Å; chains: 1; bounding box: 125×33×176 Å